Protein AF-0000000080703276 (afdb_homodimer)

Nearest PDB structures (foldseek):
  4ev0-assembly1_A  TM=5.928E-01  e=1.909E-11  Thermus thermophilus HB8
  5kjy-assembly1_A  TM=7.445E-01  e=1.381E-08  Homo sapiens
  5w5b-assembly1_A  TM=6.152E-01  e=1.927E-09  Mycobacterium tuberculosis CDC1551
  7wm2-assembly1_B  TM=6.649E-01  e=7.534E-07  Arabidopsis thaliana
  7t4w-assembly2_B  TM=6.788E-01  e=1.576E-06  Homo sapiens

Radius of gyration: 21.91 Å; Cα contacts (8 Å, |Δi|>4): 696; chains: 2; bounding box: 61×52×44 Å

Secondary structure (DSSP, 8-state):
--HHHHHHHHHHHHHHHHHH----HHHHHHHHHH-EEEEE-TT-EEE-TTSBP-EEEEEEE--EEEEEEETTEEEEEEEE-TTEEE--HHHHHHT-B-S-EEEESSSEEEEEEEHHHHHHHHTT-HHHHHHHHHHHHHHHHHHHHHHHHHTT--HHHHHHHHHHH-HHHHHHS-HHHHHHHTTS-HHHHHHHHHHHHH-/--HHHHHHHHHHHHHHHHHH----HHHHHHHHHH-EEEEE-TT-EEE-TTSBP-EEEEEEE--EEEEEEETTEEEEEEEE-TTEEE--HHHHHHT-B-S-EEEESSSEEEEEEEHHHHHHHHTT-HHHHHHHHHHHHHHHHHHHHHHHHHTT--HHHHHHHHHHH-HHHHHHS-HHHHHHHTTS-HHHHHHHHHHHHH-

Structure (mmCIF, N/CA/C/O backbone):
data_AF-0000000080703276-model_v1
#
loop_
_entity.id
_entity.type
_entity.pdbx_description
1 polymer 'Cyclic nucleotide-binding protein'
#
loop_
_atom_site.group_PDB
_atom_site.id
_atom_site.type_symbol
_atom_site.label_atom_id
_atom_site.label_alt_id
_atom_site.label_comp_id
_atom_site.label_asym_id
_atom_site.label_entity_id
_atom_site.label_seq_id
_atom_site.pdbx_PDB_ins_code
_atom_site.Cartn_x
_atom_site.Cartn_y
_atom_site.Cartn_z
_atom_site.occupancy
_atom_site.B_iso_or_equiv
_atom_site.auth_seq_id
_atom_site.auth_comp_id
_atom_site.auth_asym_id
_atom_site.auth_atom_id
_atom_site.pdbx_PDB_model_num
ATOM 1 N N . MET A 1 1 ? 28.266 -7.195 -19.406 1 47.09 1 MET A N 1
ATOM 2 C CA . MET A 1 1 ? 28.266 -7.004 -17.969 1 47.09 1 MET A CA 1
ATOM 3 C C . MET A 1 1 ? 29.578 -7.508 -17.359 1 47.09 1 MET A C 1
ATOM 5 O O . MET A 1 1 ? 29.984 -8.641 -17.609 1 47.09 1 MET A O 1
ATOM 9 N N . ARG A 1 2 ? 30.312 -6.652 -16.719 1 51.41 2 ARG A N 1
ATOM 10 C CA . ARG A 1 2 ? 31.609 -7.02 -16.172 1 51.41 2 ARG A CA 1
ATOM 11 C C . ARG A 1 2 ? 31.484 -8.188 -15.195 1 51.41 2 ARG A C 1
ATOM 13 O O . ARG A 1 2 ? 30.453 -8.352 -14.547 1 51.41 2 ARG A O 1
ATOM 20 N N . ILE A 1 3 ? 32.375 -9.078 -15.18 1 50.22 3 ILE A N 1
ATOM 21 C CA . ILE A 1 3 ? 32.438 -10.242 -14.297 1 50.22 3 ILE A CA 1
ATOM 22 C C . ILE A 1 3 ? 32.094 -9.828 -12.867 1 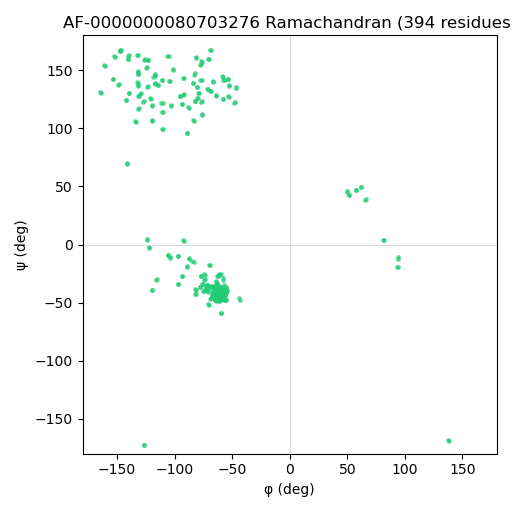50.22 3 ILE A C 1
ATOM 24 O O . ILE A 1 3 ? 31.375 -10.539 -12.172 1 50.22 3 ILE A O 1
ATOM 28 N N . ASP A 1 4 ? 32.594 -8.758 -12.242 1 58.41 4 ASP A N 1
ATOM 29 C CA . ASP A 1 4 ? 32.312 -8.234 -10.914 1 58.41 4 ASP A CA 1
ATOM 30 C C . ASP A 1 4 ? 30.812 -7.918 -10.766 1 58.41 4 ASP A C 1
ATOM 32 O O . ASP A 1 4 ? 30.234 -8.109 -9.695 1 58.41 4 ASP A O 1
ATOM 36 N N . ASP A 1 5 ? 30.266 -7.574 -11.906 1 66.56 5 ASP A N 1
ATOM 37 C CA . ASP A 1 5 ? 28.828 -7.297 -11.922 1 66.56 5 ASP A CA 1
ATOM 38 C C . ASP A 1 5 ? 28.031 -8.578 -11.742 1 66.56 5 ASP A C 1
ATOM 40 O O . ASP A 1 5 ? 27.031 -8.594 -11.023 1 66.56 5 ASP A O 1
ATOM 44 N N . ILE A 1 6 ? 28.578 -9.617 -12.312 1 70.12 6 ILE A N 1
ATOM 45 C CA . ILE A 1 6 ? 27.891 -10.906 -12.25 1 70.12 6 ILE A CA 1
ATOM 46 C C . ILE A 1 6 ? 27.906 -11.43 -10.82 1 70.12 6 ILE A C 1
ATOM 48 O O . ILE A 1 6 ? 26.891 -11.891 -10.305 1 70.12 6 ILE A O 1
ATOM 52 N N . SER A 1 7 ? 29.078 -11.336 -10.234 1 81.06 7 SER A N 1
ATOM 53 C CA . SER A 1 7 ? 29.203 -11.797 -8.852 1 81.06 7 SER A CA 1
ATOM 54 C C . SER A 1 7 ? 28.312 -10.977 -7.922 1 81.06 7 SER A C 1
ATOM 56 O O . SER A 1 7 ? 27.656 -11.531 -7.043 1 81.06 7 SER A O 1
ATOM 58 N N . GLU A 1 8 ? 28.172 -9.695 -8.234 1 88.56 8 GLU A N 1
ATOM 59 C CA . GLU A 1 8 ? 27.391 -8.82 -7.375 1 88.56 8 GLU A CA 1
ATOM 60 C C . GLU A 1 8 ? 25.891 -9.047 -7.578 1 88.56 8 GLU A C 1
ATOM 62 O O . GLU A 1 8 ? 25.125 -9.008 -6.621 1 88.56 8 GLU A O 1
ATOM 67 N N . THR A 1 9 ? 25.609 -9.367 -8.859 1 94 9 THR A N 1
ATOM 68 C CA . THR A 1 9 ? 24.203 -9.641 -9.164 1 94 9 THR A CA 1
ATOM 69 C C . THR A 1 9 ? 23.734 -10.93 -8.492 1 94 9 THR A C 1
ATOM 71 O O . THR A 1 9 ? 22.609 -11.016 -8 1 94 9 THR A O 1
ATOM 74 N N . ARG A 1 10 ? 24.656 -11.844 -8.484 1 94.06 10 ARG A N 1
ATOM 75 C CA . ARG A 1 10 ? 24.391 -13.109 -7.801 1 94.06 10 ARG A CA 1
ATOM 76 C C . ARG A 1 10 ? 24.188 -12.891 -6.305 1 94.06 10 ARG A C 1
ATOM 78 O O . ARG A 1 10 ? 23.281 -13.477 -5.703 1 94.06 10 ARG A O 1
ATOM 85 N N . ASN A 1 11 ? 25.047 -12.102 -5.742 1 95.56 11 ASN A N 1
ATOM 86 C CA . ASN A 1 11 ? 24.922 -11.789 -4.32 1 95.56 11 ASN A CA 1
ATOM 87 C C . ASN A 1 11 ? 23.594 -11.109 -4 1 95.56 11 ASN A C 1
ATOM 89 O O . ASN A 1 11 ? 22.984 -11.398 -2.979 1 95.56 11 ASN A O 1
ATOM 93 N N . VAL A 1 12 ? 23.188 -10.227 -4.855 1 97.12 12 VAL A N 1
ATOM 94 C CA . VAL A 1 12 ? 21.938 -9.508 -4.656 1 97.12 12 VAL A CA 1
ATOM 95 C C . VAL A 1 12 ? 20.766 -10.477 -4.789 1 97.12 12 VAL A C 1
ATOM 97 O O . VAL A 1 12 ? 19.812 -10.422 -4.004 1 97.12 12 VAL A O 1
ATOM 100 N N . ALA A 1 13 ? 20.828 -11.328 -5.801 1 97.38 13 ALA A N 1
ATOM 101 C CA . ALA A 1 13 ? 19.797 -12.352 -5.953 1 97.38 13 ALA A CA 1
ATOM 102 C C . ALA A 1 13 ? 19.672 -13.195 -4.688 1 97.38 13 ALA A C 1
ATOM 104 O O . ALA A 1 13 ? 18.562 -13.492 -4.234 1 97.38 13 ALA A O 1
ATOM 105 N N . ARG A 1 14 ? 20.797 -13.531 -4.117 1 96.19 14 ARG A N 1
ATOM 106 C CA . ARG A 1 14 ? 20.812 -14.328 -2.891 1 96.19 14 ARG A CA 1
ATOM 107 C C . ARG A 1 14 ? 20.234 -13.547 -1.721 1 96.19 14 ARG A C 1
ATOM 109 O O . ARG A 1 14 ? 19.516 -14.109 -0.887 1 96.19 14 ARG A O 1
ATOM 116 N N . GLU A 1 15 ? 20.562 -12.32 -1.631 1 96.62 15 GLU A N 1
ATOM 117 C CA . GLU A 1 15 ? 20.031 -11.469 -0.574 1 96.62 15 GLU A CA 1
ATOM 118 C C . GLU A 1 15 ? 18.516 -11.344 -0.672 1 96.62 15 GLU A C 1
ATOM 120 O O . GLU A 1 15 ? 17.812 -11.438 0.338 1 96.62 15 GLU A O 1
ATOM 125 N N . LEU A 1 16 ? 18.016 -11.18 -1.898 1 97.62 16 LEU A N 1
ATOM 126 C CA . LEU A 1 16 ? 16.562 -11.086 -2.119 1 97.62 16 LEU A CA 1
ATOM 127 C C . LEU A 1 16 ? 15.883 -12.398 -1.767 1 97.62 16 LEU A C 1
ATOM 129 O O . LEU A 1 16 ? 14.812 -12.406 -1.148 1 97.62 16 LEU A O 1
ATOM 133 N N . ALA A 1 17 ? 16.516 -13.477 -2.146 1 96.44 17 ALA A N 1
ATOM 134 C CA . ALA A 1 17 ? 15.969 -14.797 -1.835 1 96.44 17 ALA A CA 1
ATOM 135 C C . ALA A 1 17 ? 15.906 -15.023 -0.327 1 96.44 17 ALA A C 1
ATOM 137 O O . ALA A 1 17 ? 14.953 -15.609 0.183 1 96.44 17 ALA A O 1
ATOM 138 N N . ARG A 1 18 ? 16.938 -14.609 0.35 1 95.19 18 ARG A N 1
ATOM 139 C CA . ARG A 1 18 ? 16.984 -14.75 1.802 1 95.19 18 ARG A CA 1
ATOM 140 C C . ARG A 1 18 ? 15.891 -13.93 2.467 1 95.19 18 ARG A C 1
ATOM 142 O O . ARG A 1 18 ? 15.281 -14.367 3.447 1 95.19 18 ARG A O 1
ATOM 149 N N . LYS A 1 19 ? 15.641 -12.812 1.957 1 95.88 19 LYS A N 1
ATOM 150 C CA . LYS A 1 19 ? 14.703 -11.867 2.564 1 95.88 19 LYS A CA 1
ATOM 151 C C . LYS A 1 19 ? 13.258 -12.258 2.281 1 95.88 19 LYS A C 1
ATOM 153 O O . LYS A 1 19 ? 12.391 -12.109 3.143 1 95.88 19 LYS A O 1
ATOM 158 N N . TYR A 1 20 ? 12.969 -12.789 1.091 1 95.69 20 TYR A N 1
ATOM 159 C CA . TYR A 1 20 ? 11.57 -12.844 0.682 1 95.69 20 TYR A CA 1
ATOM 160 C C . TYR A 1 20 ? 11.133 -14.289 0.438 1 95.69 20 TYR A C 1
ATOM 162 O O . TYR A 1 20 ? 9.977 -14.641 0.684 1 95.69 20 TYR A O 1
ATOM 170 N N . SER A 1 21 ? 11.969 -15.078 -0.137 1 92.12 21 SER A N 1
ATOM 171 C CA . SER A 1 21 ? 11.578 -16.453 -0.433 1 92.12 21 SER A CA 1
ATOM 172 C C . SER A 1 21 ? 12.789 -17.312 -0.746 1 92.12 21 SER A C 1
ATOM 174 O O . SER A 1 21 ? 13.586 -16.984 -1.632 1 92.12 21 SER A O 1
ATOM 176 N N . THR A 1 22 ? 12.82 -18.422 -0.085 1 89.81 22 THR A N 1
ATOM 177 C CA . THR A 1 22 ? 13.906 -19.359 -0.369 1 89.81 22 THR A CA 1
ATOM 178 C C . THR A 1 22 ? 13.773 -19.922 -1.781 1 89.81 22 THR A C 1
ATOM 180 O O . THR A 1 22 ? 12.672 -20.234 -2.232 1 89.81 22 THR A O 1
ATOM 183 N N . MET A 1 23 ? 14.93 -20.047 -2.428 1 93.81 23 MET A N 1
ATOM 184 C CA . MET A 1 23 ? 14.93 -20.438 -3.836 1 93.81 23 MET A CA 1
ATOM 185 C C . MET A 1 23 ? 15.914 -21.562 -4.094 1 93.81 23 MET A C 1
ATOM 187 O O . MET A 1 23 ? 16.938 -21.672 -3.42 1 93.81 23 MET A O 1
ATOM 191 N N . THR A 1 24 ? 15.57 -22.359 -5.02 1 93.75 24 THR A N 1
ATOM 192 C CA . THR A 1 24 ? 16.516 -23.328 -5.543 1 93.75 24 THR A CA 1
ATOM 193 C C . THR A 1 24 ? 17.641 -22.641 -6.32 1 93.75 24 THR A C 1
ATOM 195 O O . THR A 1 24 ? 17.547 -21.453 -6.613 1 93.75 24 THR A O 1
ATOM 198 N N . HIS A 1 25 ? 18.641 -23.406 -6.594 1 94.38 25 HIS A N 1
ATOM 199 C CA . HIS A 1 25 ? 19.75 -22.875 -7.387 1 94.38 25 HIS A CA 1
ATOM 200 C C . HIS A 1 25 ? 19.266 -22.406 -8.75 1 94.38 25 HIS A C 1
ATOM 202 O O . HIS A 1 25 ? 19.672 -21.344 -9.234 1 94.38 25 HIS A O 1
ATOM 208 N N . ASP A 1 26 ? 18.422 -23.156 -9.336 1 96.12 26 ASP A N 1
ATOM 209 C CA . ASP A 1 26 ? 17.891 -22.797 -10.648 1 96.12 26 ASP A CA 1
ATOM 210 C C . ASP A 1 26 ? 17.062 -21.516 -10.586 1 96.12 26 ASP A C 1
ATOM 212 O O . ASP A 1 26 ? 17.172 -20.656 -11.453 1 96.12 26 ASP A O 1
ATOM 216 N N . GLU A 1 27 ? 16.234 -21.391 -9.594 1 96.25 27 GLU A N 1
ATOM 217 C CA . GLU A 1 27 ? 15.43 -20.188 -9.414 1 96.25 27 GLU A CA 1
ATOM 218 C C . GLU A 1 27 ? 16.312 -18.953 -9.18 1 96.25 27 GLU A C 1
ATOM 220 O O . GLU A 1 27 ? 16 -17.859 -9.656 1 96.25 27 GLU A O 1
ATOM 225 N N . LEU A 1 28 ? 17.344 -19.219 -8.422 1 96.62 28 LEU A N 1
ATOM 226 C CA . LEU A 1 28 ? 18.281 -18.125 -8.156 1 96.62 28 LEU A CA 1
ATOM 227 C C . LEU A 1 28 ? 18.922 -17.625 -9.445 1 96.62 28 LEU A C 1
ATOM 229 O O . LEU A 1 28 ? 19.109 -16.422 -9.625 1 96.62 28 LEU A O 1
ATOM 233 N N . LYS A 1 29 ? 19.266 -18.531 -10.258 1 97.31 29 LYS A N 1
ATOM 234 C CA . LYS A 1 29 ? 19.844 -18.172 -11.555 1 97.31 29 LYS A CA 1
ATOM 235 C C . LYS A 1 29 ? 18.844 -17.375 -12.391 1 97.31 29 LYS A C 1
ATOM 237 O O . LYS A 1 29 ? 19.219 -16.422 -13.078 1 97.31 29 LYS A O 1
ATOM 242 N N . VAL A 1 30 ? 17.625 -17.797 -12.359 1 98 30 VAL A N 1
ATOM 243 C CA . VAL A 1 30 ? 16.562 -17.094 -13.086 1 98 30 VAL A CA 1
ATOM 244 C C . VAL A 1 30 ? 16.406 -15.68 -12.539 1 98 30 VAL A C 1
ATOM 246 O O . VAL A 1 30 ? 16.375 -14.711 -13.305 1 98 30 VAL A O 1
ATOM 249 N N . LEU A 1 31 ? 16.344 -15.547 -11.18 1 98.06 31 LEU A N 1
ATOM 250 C CA . LEU A 1 31 ? 16.219 -14.234 -10.562 1 98.06 31 LEU A CA 1
ATOM 251 C C . LEU A 1 31 ? 17.406 -13.352 -10.93 1 98.06 31 LEU A C 1
ATOM 253 O O . LEU A 1 31 ? 17.234 -12.195 -11.32 1 98.06 31 LEU A O 1
ATOM 257 N N . GLU A 1 32 ? 18.562 -13.906 -10.82 1 97.88 32 GLU A N 1
ATOM 258 C CA . GLU A 1 32 ? 19.781 -13.195 -11.18 1 97.88 32 GLU A CA 1
ATOM 259 C C . GLU A 1 32 ? 19.719 -12.664 -12.609 1 97.88 32 GLU A C 1
ATOM 261 O O . GLU A 1 32 ? 20.141 -11.539 -12.883 1 97.88 32 GLU A O 1
ATOM 266 N N . SER A 1 33 ? 19.156 -13.453 -13.477 1 97.75 33 SER A N 1
ATOM 267 C CA . SER A 1 33 ? 19.172 -13.148 -14.898 1 97.75 33 SER A CA 1
ATOM 268 C C . SER A 1 33 ? 18.281 -11.953 -15.219 1 97.75 33 SER A C 1
ATOM 270 O O . SER A 1 33 ? 18.422 -11.328 -16.281 1 97.75 33 SER A O 1
ATOM 272 N N . ILE A 1 34 ? 17.359 -11.57 -14.328 1 97.94 34 ILE A N 1
ATOM 273 C CA . ILE A 1 34 ? 16.453 -10.477 -14.672 1 97.94 34 ILE A CA 1
ATOM 274 C C . ILE A 1 34 ? 16.859 -9.219 -13.914 1 97.94 34 ILE A C 1
ATOM 276 O O . ILE A 1 34 ? 16.312 -8.133 -14.164 1 97.94 34 ILE A O 1
ATOM 280 N N . LEU A 1 35 ? 17.781 -9.344 -12.992 1 98.44 35 LEU A N 1
ATOM 281 C CA . LEU A 1 35 ? 18.281 -8.18 -12.266 1 98.44 35 LEU A CA 1
ATOM 282 C C . LEU A 1 35 ? 19.141 -7.312 -13.164 1 98.44 35 LEU A C 1
ATOM 284 O O . LEU A 1 35 ? 20.016 -7.828 -13.875 1 98.44 35 LEU A O 1
ATOM 288 N N . GLU A 1 36 ? 18.906 -6.008 -13.133 1 98.44 36 GLU A N 1
ATOM 289 C CA . GLU A 1 36 ? 19.672 -5.062 -13.93 1 98.44 36 GLU A CA 1
ATOM 290 C C . GLU A 1 36 ? 20.391 -4.055 -13.039 1 98.44 36 GLU A C 1
ATOM 292 O O . GLU A 1 36 ? 19.781 -3.135 -12.508 1 98.44 36 GLU A O 1
ATOM 297 N N . PRO A 1 37 ? 21.703 -4.195 -12.906 1 98.06 37 PRO A N 1
ATOM 298 C CA . PRO A 1 37 ? 22.453 -3.234 -12.086 1 98.06 37 PRO A CA 1
ATOM 299 C C . PRO A 1 37 ? 22.5 -1.842 -12.711 1 98.06 37 PRO A C 1
ATOM 301 O O . PRO A 1 37 ? 22.719 -1.712 -13.922 1 98.06 37 PRO A O 1
ATOM 304 N N . MET A 1 38 ? 22.203 -0.854 -11.898 1 98.38 38 MET A N 1
ATOM 305 C CA . MET A 1 38 ? 22.266 0.546 -12.312 1 98.38 38 MET A CA 1
ATOM 306 C C . MET A 1 38 ? 23.016 1.387 -11.281 1 98.38 38 MET A C 1
ATOM 308 O O . MET A 1 38 ? 22.812 1.221 -10.078 1 98.38 38 MET A O 1
ATOM 312 N N . HIS A 1 39 ? 23.828 2.215 -11.781 1 98.25 39 HIS A N 1
ATOM 313 C CA . HIS A 1 39 ? 24.578 3.129 -10.93 1 98.25 39 HIS A CA 1
ATOM 314 C C . HIS A 1 39 ? 24.172 4.578 -11.18 1 98.25 39 HIS A C 1
ATOM 316 O O . HIS A 1 39 ? 23.984 4.984 -12.328 1 98.25 39 HIS A O 1
ATOM 322 N N . PHE A 1 40 ? 24.031 5.297 -10.086 1 98.81 40 PHE A N 1
ATOM 323 C CA . PHE A 1 40 ? 23.672 6.707 -10.18 1 98.81 40 PHE A CA 1
ATOM 324 C C . PHE A 1 40 ? 24.578 7.562 -9.305 1 98.81 40 PHE A C 1
ATOM 326 O O . PHE A 1 40 ? 24.875 7.184 -8.172 1 98.81 40 PHE A O 1
ATOM 333 N N . SER A 1 41 ? 24.969 8.711 -9.828 1 98.69 41 SER A N 1
ATOM 334 C CA . SER A 1 41 ? 25.688 9.703 -9.039 1 98.69 41 SER A CA 1
ATOM 335 C C . SER A 1 41 ? 24.734 10.547 -8.195 1 98.69 41 SER A C 1
ATOM 337 O O . SER A 1 41 ? 23.531 10.578 -8.461 1 98.69 41 SER A O 1
ATOM 339 N N . LYS A 1 42 ? 25.328 11.172 -7.18 1 98.44 42 LYS A N 1
ATOM 340 C CA . LYS A 1 42 ? 24.531 12.117 -6.402 1 98.44 42 LYS A CA 1
ATOM 341 C C . LYS A 1 42 ? 23.859 13.148 -7.309 1 98.44 42 LYS A C 1
ATOM 343 O O . LYS A 1 42 ? 24.516 13.75 -8.164 1 98.44 42 LYS A O 1
ATOM 348 N N . GLY A 1 43 ? 22.578 13.25 -7.145 1 98.25 43 GLY A N 1
ATOM 349 C CA . GLY A 1 43 ? 21.844 14.25 -7.902 1 98.25 43 GLY A CA 1
ATOM 350 C C . GLY A 1 43 ? 21.25 13.711 -9.195 1 98.25 43 GLY A C 1
ATOM 351 O O . GLY A 1 43 ? 20.406 14.352 -9.812 1 98.25 43 GLY A O 1
ATOM 352 N N . GLN A 1 44 ? 21.672 12.531 -9.586 1 98.75 44 GLN A N 1
ATOM 353 C CA . GLN A 1 44 ? 21.188 11.969 -10.844 1 98.75 44 GLN A CA 1
ATOM 354 C C . GLN A 1 44 ? 19.766 11.43 -10.703 1 98.75 44 GLN A C 1
ATOM 356 O O . GLN A 1 44 ? 19.438 10.812 -9.688 1 98.75 44 GLN A O 1
ATOM 361 N N . MET A 1 45 ? 18.953 11.633 -11.742 1 98.81 45 MET A N 1
ATOM 362 C CA . MET A 1 45 ? 17.594 11.133 -11.766 1 98.81 45 MET A CA 1
ATOM 363 C C . MET A 1 45 ? 17.547 9.656 -12.133 1 98.81 45 MET A C 1
ATOM 365 O O . MET A 1 45 ? 18.156 9.242 -13.125 1 98.81 45 MET A O 1
ATOM 369 N N . ILE A 1 46 ? 16.922 8.914 -11.328 1 98.81 46 ILE A N 1
ATOM 370 C CA . ILE A 1 46 ? 16.688 7.5 -11.602 1 98.81 46 ILE A CA 1
ATOM 371 C C . ILE A 1 46 ? 15.477 7.344 -12.508 1 98.81 46 ILE A C 1
ATOM 373 O O . ILE A 1 46 ? 15.469 6.504 -13.406 1 98.81 46 ILE A O 1
ATOM 377 N N . LEU A 1 47 ? 14.469 8.078 -12.227 1 98.75 47 LEU A N 1
ATOM 378 C CA . LEU A 1 47 ? 13.227 8.156 -12.992 1 98.75 47 LEU A CA 1
ATOM 379 C C . LEU A 1 47 ? 12.734 9.594 -13.086 1 98.75 47 LEU A C 1
ATOM 381 O O . LEU A 1 47 ? 12.672 10.305 -12.078 1 98.75 47 LEU A O 1
ATOM 385 N N . LYS A 1 48 ? 12.406 10.055 -14.273 1 98.25 48 LYS A N 1
ATOM 386 C CA . LYS A 1 48 ? 11.977 11.43 -14.492 1 98.25 48 LYS A CA 1
ATOM 387 C C . LYS A 1 48 ? 10.461 11.516 -14.633 1 98.25 48 LYS A C 1
ATOM 389 O O . LYS A 1 48 ? 9.812 10.562 -15.078 1 98.25 48 LYS A O 1
ATOM 394 N N . GLU A 1 49 ? 9.992 12.641 -14.227 1 96.38 49 GLU A N 1
ATOM 395 C CA . GLU A 1 49 ? 8.578 12.898 -14.461 1 96.38 49 GLU A CA 1
ATOM 396 C C . GLU A 1 49 ? 8.219 12.68 -15.93 1 96.38 49 GLU A C 1
ATOM 398 O O . GLU A 1 49 ? 8.984 13.039 -16.828 1 96.38 49 GLU A O 1
ATOM 403 N N . GLY A 1 50 ? 7.051 12.016 -16.109 1 97.56 50 GLY A N 1
ATOM 404 C CA . GLY A 1 50 ? 6.586 11.789 -17.469 1 97.56 50 GLY A CA 1
ATOM 405 C C . GLY A 1 50 ? 7.027 10.453 -18.047 1 97.56 50 GLY A C 1
ATOM 406 O O . GLY A 1 50 ? 6.484 9.992 -19.047 1 97.56 50 GLY A O 1
ATOM 407 N N . GLU A 1 51 ? 8.031 9.859 -17.484 1 98.44 51 GLU A N 1
ATOM 408 C CA . GLU A 1 51 ? 8.414 8.508 -17.875 1 98.44 51 GLU A CA 1
ATOM 409 C C . GLU A 1 51 ? 7.473 7.469 -17.266 1 98.44 51 GLU A C 1
ATOM 411 O O . GLU A 1 51 ? 6.766 7.75 -16.297 1 98.44 51 GLU A O 1
ATOM 416 N N . VAL A 1 52 ? 7.477 6.367 -17.922 1 98.75 52 VAL A N 1
ATOM 417 C CA . VAL A 1 52 ? 6.723 5.254 -17.359 1 98.75 52 VAL A CA 1
ATOM 418 C C . VAL A 1 52 ? 7.645 4.383 -16.5 1 98.75 52 VAL A C 1
ATOM 420 O O . VAL A 1 52 ? 8.703 3.955 -16.969 1 98.75 52 VAL A O 1
ATOM 423 N N . CYS A 1 53 ? 7.332 4.234 -15.266 1 98.81 53 CYS A N 1
ATOM 424 C CA . CYS A 1 53 ? 8.078 3.322 -14.406 1 98.81 53 CYS A CA 1
ATOM 425 C C . CYS A 1 53 ? 7.926 1.882 -14.883 1 98.81 53 CYS A C 1
ATOM 427 O O . CYS A 1 53 ? 6.809 1.374 -14.984 1 98.81 53 CYS A O 1
ATOM 429 N N . LYS A 1 54 ? 9.008 1.195 -15.062 1 98.69 54 LYS A N 1
ATOM 430 C CA . LYS A 1 54 ? 8.945 -0.152 -15.617 1 98.69 54 LYS A CA 1
ATOM 431 C C . LYS A 1 54 ? 9.578 -1.17 -14.672 1 98.69 54 LYS A C 1
ATOM 433 O O . LYS A 1 54 ? 9.57 -2.371 -14.953 1 98.69 54 LYS A O 1
ATOM 438 N N . HIS A 1 55 ? 10.125 -0.656 -13.539 1 98.75 55 HIS A N 1
ATOM 439 C CA . HIS A 1 55 ? 10.922 -1.526 -12.688 1 98.75 55 HIS A CA 1
ATOM 440 C C . HIS A 1 55 ? 10.5 -1.4 -11.227 1 98.75 55 HIS A C 1
ATOM 442 O O . HIS A 1 55 ? 10.039 -0.342 -10.797 1 98.75 55 HIS A O 1
ATOM 448 N N . ILE A 1 56 ? 10.594 -2.467 -10.516 1 98.88 56 ILE A N 1
ATOM 449 C CA . ILE A 1 56 ? 10.82 -2.428 -9.07 1 98.88 56 ILE A CA 1
ATOM 450 C C . ILE A 1 56 ? 12.32 -2.291 -8.789 1 98.88 56 ILE A C 1
ATOM 452 O O . ILE A 1 56 ? 13.141 -2.941 -9.445 1 98.88 56 ILE A O 1
ATOM 456 N N . TYR A 1 57 ? 12.688 -1.502 -7.84 1 98.88 57 TYR A N 1
ATOM 457 C CA . TYR A 1 57 ? 14.102 -1.256 -7.594 1 98.88 57 TYR A CA 1
ATOM 458 C C . TYR A 1 57 ? 14.516 -1.752 -6.215 1 98.88 57 TYR A C 1
ATOM 460 O O . TYR A 1 57 ? 13.773 -1.583 -5.242 1 98.88 57 TYR A O 1
ATOM 468 N N . TYR A 1 58 ? 15.633 -2.35 -6.199 1 98.88 58 TYR A N 1
ATOM 469 C CA . TYR A 1 58 ? 16.297 -2.691 -4.949 1 98.88 58 TYR A CA 1
ATOM 470 C C . TYR A 1 58 ? 17.547 -1.839 -4.75 1 98.88 58 TYR A C 1
ATOM 472 O O . TYR A 1 58 ? 18.438 -1.818 -5.605 1 98.88 58 TYR A O 1
ATOM 480 N N . ILE A 1 59 ? 17.578 -1.103 -3.635 1 98.81 59 ILE A N 1
ATOM 481 C CA . ILE A 1 59 ? 18.75 -0.295 -3.32 1 98.81 59 ILE A CA 1
ATOM 482 C C . ILE A 1 59 ? 19.812 -1.16 -2.631 1 98.81 59 ILE A C 1
ATOM 484 O O . ILE A 1 59 ? 19.625 -1.558 -1.476 1 98.81 59 ILE A O 1
ATOM 488 N N . GLU A 1 60 ? 20.797 -1.468 -3.295 1 98.12 60 GLU A N 1
ATOM 489 C CA . GLU A 1 60 ? 21.906 -2.176 -2.646 1 98.12 60 GLU A CA 1
ATOM 490 C C . GLU A 1 60 ? 22.641 -1.264 -1.677 1 98.12 60 GLU A C 1
ATOM 492 O O . GLU A 1 60 ? 22.891 -1.638 -0.526 1 98.12 60 GLU A O 1
ATOM 497 N N . HIS A 1 61 ? 23.031 -0.129 -2.18 1 97.88 61 HIS A N 1
ATOM 498 C CA . HIS A 1 61 ? 23.625 0.92 -1.359 1 97.88 61 HIS A CA 1
ATOM 499 C C . HIS A 1 61 ? 23.281 2.303 -1.907 1 97.88 61 HIS A C 1
ATOM 501 O O . HIS A 1 61 ? 23.281 2.51 -3.123 1 97.88 61 HIS A O 1
ATOM 507 N N . GLY A 1 62 ? 22.953 3.205 -0.968 1 98.56 62 GLY A N 1
ATOM 508 C CA . GLY A 1 62 ? 22.688 4.574 -1.375 1 98.56 62 GLY A CA 1
ATOM 509 C C . GLY A 1 62 ? 21.484 5.172 -0.684 1 98.56 62 GLY A C 1
ATOM 510 O O . GLY A 1 62 ? 21.047 4.684 0.363 1 98.56 62 GLY A O 1
ATOM 511 N N . LEU A 1 63 ? 21.078 6.254 -1.15 1 98.81 63 LEU A N 1
ATOM 512 C CA . LEU A 1 63 ? 19.938 7.023 -0.655 1 98.81 63 LEU A CA 1
ATOM 513 C C . LEU A 1 63 ? 19.172 7.664 -1.808 1 98.81 63 LEU A C 1
ATOM 515 O O . LEU A 1 63 ? 19.766 8.352 -2.646 1 98.81 63 LEU A O 1
ATOM 519 N N . ILE A 1 64 ? 17.906 7.367 -1.849 1 98.94 64 ILE A N 1
ATOM 520 C CA . ILE A 1 64 ? 17.109 7.941 -2.932 1 98.94 64 ILE A CA 1
ATOM 521 C C . ILE A 1 64 ? 15.938 8.734 -2.35 1 98.94 64 ILE A C 1
ATOM 523 O O . ILE A 1 64 ? 15.562 8.539 -1.191 1 98.94 64 ILE A O 1
ATOM 527 N N . ARG A 1 65 ? 15.453 9.609 -3.16 1 98.88 65 ARG A N 1
ATOM 528 C CA . ARG A 1 65 ? 14.25 10.383 -2.861 1 98.88 65 ARG A CA 1
ATOM 529 C C . ARG A 1 65 ? 13.227 10.266 -3.982 1 98.88 65 ARG A C 1
ATOM 531 O O . ARG A 1 65 ? 13.562 10.438 -5.156 1 98.88 65 ARG A O 1
ATOM 538 N N . GLN A 1 66 ? 12.062 9.844 -3.662 1 98.81 66 GLN A N 1
ATOM 539 C CA . GLN A 1 66 ? 10.914 9.984 -4.555 1 98.81 66 GLN A CA 1
ATOM 540 C C . GLN A 1 66 ? 10.148 11.273 -4.27 1 98.81 66 GLN A C 1
ATOM 542 O O . GLN A 1 66 ? 9.789 11.547 -3.123 1 98.81 66 GLN A O 1
ATOM 547 N N . PHE A 1 67 ? 9.898 12.055 -5.297 1 98.75 67 PHE A N 1
ATOM 548 C CA . PHE A 1 67 ? 9.242 13.336 -5.062 1 98.75 67 PHE A CA 1
ATOM 549 C C . PHE A 1 67 ? 8.438 13.766 -6.285 1 98.75 67 PHE A C 1
ATOM 551 O O . PHE A 1 67 ? 8.578 13.18 -7.359 1 98.75 67 PHE A O 1
ATOM 558 N N . TYR A 1 68 ? 7.535 14.641 -6.129 1 98.19 68 TYR A N 1
ATOM 559 C CA . TYR A 1 68 ? 6.711 15.211 -7.191 1 98.19 68 TYR A CA 1
ATOM 560 C C . TYR A 1 68 ? 6.371 16.672 -6.895 1 98.19 68 TYR A C 1
ATOM 562 O O . TYR A 1 68 ? 6.633 17.156 -5.797 1 98.19 68 TYR A O 1
ATOM 570 N N . PHE A 1 69 ? 5.867 17.328 -7.902 1 96.88 69 PHE A N 1
ATOM 571 C CA . PHE A 1 69 ? 5.48 18.719 -7.738 1 96.88 69 PHE A CA 1
ATOM 572 C C . PHE A 1 69 ? 3.992 18.844 -7.426 1 96.88 69 PHE A C 1
ATOM 574 O O . PHE A 1 69 ? 3.166 18.172 -8.062 1 96.88 69 PHE A O 1
ATOM 581 N N . LYS A 1 70 ? 3.738 19.547 -6.383 1 94.38 70 LYS A N 1
ATOM 582 C CA . LYS A 1 70 ? 2.369 19.844 -5.984 1 94.38 70 LYS A CA 1
ATOM 583 C C . LYS A 1 70 ? 2.199 21.344 -5.707 1 94.38 70 LYS A C 1
ATOM 585 O O . LYS A 1 70 ? 2.834 21.891 -4.801 1 94.38 70 LYS A O 1
ATOM 590 N N . LYS A 1 71 ? 1.3 22 -6.551 1 92.25 71 LYS A N 1
ATOM 591 C CA . LYS A 1 71 ? 1.079 23.438 -6.441 1 92.25 71 LYS A CA 1
ATOM 592 C C . LYS A 1 71 ? 2.402 24.203 -6.457 1 92.25 71 LYS A C 1
ATOM 594 O O . LYS A 1 71 ? 2.646 25.047 -5.594 1 92.25 71 LYS A O 1
ATOM 599 N N . GLY A 1 72 ? 3.246 23.797 -7.301 1 92.75 72 GLY A N 1
ATOM 600 C CA . GLY A 1 72 ? 4.5 24.484 -7.551 1 92.75 72 GLY A CA 1
ATOM 601 C C . GLY A 1 72 ? 5.582 24.141 -6.539 1 92.75 72 GLY A C 1
ATOM 602 O O . GLY A 1 72 ? 6.711 24.625 -6.641 1 92.75 72 GLY A O 1
ATOM 603 N N . LYS A 1 73 ? 5.309 23.234 -5.633 1 95.06 73 LYS A N 1
ATOM 604 C CA . LYS A 1 73 ? 6.289 22.859 -4.617 1 95.06 73 LYS A CA 1
ATOM 605 C C . LYS A 1 73 ? 6.684 21.391 -4.746 1 95.06 73 LYS A C 1
ATOM 607 O O . LYS A 1 73 ? 5.852 20.547 -5.078 1 95.06 73 LYS A O 1
ATOM 612 N N . GLN A 1 74 ? 7.93 21.125 -4.441 1 96.62 74 GLN A N 1
ATOM 613 C CA . GLN A 1 74 ? 8.383 19.734 -4.402 1 96.62 74 GLN A CA 1
ATOM 614 C C . GLN A 1 74 ? 7.949 19.047 -3.115 1 96.62 74 GLN A C 1
ATOM 616 O O . GLN A 1 74 ? 8.188 19.562 -2.018 1 96.62 74 GLN A O 1
ATOM 621 N N . ILE A 1 75 ? 7.406 17.953 -3.281 1 97.94 75 ILE A N 1
ATOM 622 C CA . ILE A 1 75 ? 6.941 17.188 -2.137 1 97.94 75 ILE A CA 1
ATOM 623 C C . ILE A 1 75 ? 7.633 15.82 -2.119 1 97.94 75 ILE A C 1
ATOM 625 O O . ILE A 1 75 ? 7.609 15.094 -3.113 1 97.94 75 ILE A O 1
ATOM 629 N N . THR A 1 76 ? 8.258 15.508 -0.997 1 98.5 76 THR A N 1
ATOM 630 C CA . THR A 1 76 ? 8.891 14.203 -0.837 1 98.5 76 THR A CA 1
ATOM 631 C C . THR A 1 76 ? 7.863 13.148 -0.426 1 98.5 76 THR A C 1
ATOM 633 O O . THR A 1 76 ? 7.195 13.297 0.598 1 98.5 76 THR A O 1
ATOM 636 N N . GLU A 1 77 ? 7.785 12.133 -1.2 1 98.19 77 GLU A N 1
ATOM 637 C CA . GLU A 1 77 ? 6.848 11.055 -0.9 1 98.19 77 GLU A CA 1
ATOM 638 C C . GLU A 1 77 ? 7.543 9.906 -0.175 1 98.19 77 GLU A C 1
ATOM 640 O O . GLU A 1 77 ? 6.941 9.242 0.673 1 98.19 77 GLU A O 1
ATOM 645 N N . HIS A 1 78 ? 8.773 9.672 -0.507 1 98.62 78 HIS A N 1
ATOM 646 C CA . HIS A 1 78 ? 9.492 8.523 0.044 1 98.62 78 HIS A CA 1
ATOM 647 C C . HIS A 1 78 ? 10.992 8.773 0.07 1 98.62 78 HIS A C 1
ATOM 649 O O . HIS A 1 78 ? 11.531 9.438 -0.818 1 98.62 78 HIS A O 1
ATOM 655 N N . LEU A 1 79 ? 11.617 8.312 1.08 1 98.81 79 LEU A N 1
ATOM 656 C CA . LEU A 1 79 ? 13.07 8.242 1.194 1 98.81 79 LEU A CA 1
ATOM 657 C C . LEU A 1 79 ? 13.531 6.801 1.378 1 98.81 79 LEU A C 1
ATOM 659 O O . LEU A 1 79 ? 13.094 6.117 2.307 1 98.81 79 LEU A O 1
ATOM 663 N N . GLY A 1 80 ? 14.344 6.309 0.458 1 98.62 80 GLY A N 1
ATOM 664 C CA . GLY A 1 80 ? 14.836 4.941 0.507 1 98.62 80 GLY A CA 1
ATOM 665 C C . GLY A 1 80 ? 16.328 4.855 0.796 1 98.62 80 GLY A C 1
ATOM 666 O O . GLY A 1 80 ? 17.109 5.664 0.298 1 98.62 80 GLY A O 1
ATOM 667 N N . VAL A 1 81 ? 16.656 3.846 1.605 1 98.31 81 VAL A N 1
ATOM 668 C CA . VAL A 1 81 ? 18.047 3.66 1.992 1 98.31 81 VAL A CA 1
ATOM 669 C C . VAL A 1 81 ? 18.484 2.229 1.686 1 98.31 81 VAL A C 1
ATOM 671 O O . VAL A 1 81 ? 17.719 1.457 1.09 1 98.31 81 VAL A O 1
ATOM 674 N N . ASP A 1 82 ? 19.688 1.847 2.123 1 98.19 82 ASP A N 1
ATOM 675 C CA . ASP A 1 82 ? 20.312 0.555 1.858 1 98.19 82 ASP A CA 1
ATOM 676 C C . ASP A 1 82 ? 19.328 -0.59 2.107 1 98.19 82 ASP A C 1
ATOM 678 O O . ASP A 1 82 ? 18.578 -0.566 3.082 1 98.19 82 ASP A O 1
ATOM 682 N N . ARG A 1 83 ? 19.375 -1.521 1.103 1 97.5 83 ARG A N 1
ATOM 683 C CA . ARG A 1 83 ? 18.734 -2.818 1.27 1 97.5 83 ARG A CA 1
ATOM 684 C C . ARG A 1 83 ? 17.219 -2.666 1.382 1 97.5 83 ARG A C 1
ATOM 686 O O . ARG A 1 83 ? 16.594 -3.289 2.24 1 97.5 83 ARG A O 1
ATOM 693 N N . SER A 1 84 ? 16.688 -1.78 0.631 1 97.75 84 SER A N 1
ATOM 694 C CA . SER A 1 84 ? 15.242 -1.57 0.604 1 97.75 84 SER A CA 1
ATOM 695 C C . SER A 1 84 ? 14.719 -1.515 -0.827 1 97.75 84 SER A C 1
ATOM 697 O O . SER A 1 84 ? 15.5 -1.408 -1.775 1 97.75 84 SER A O 1
ATOM 699 N N . ILE A 1 85 ? 13.398 -1.681 -0.958 1 98.44 85 ILE A N 1
ATOM 700 C CA . ILE A 1 85 ? 12.711 -1.691 -2.242 1 98.44 85 ILE A CA 1
ATOM 701 C C . ILE A 1 85 ? 11.969 -0.371 -2.443 1 98.44 85 ILE A C 1
ATOM 703 O O . ILE A 1 85 ? 11.414 0.184 -1.494 1 98.44 85 ILE A O 1
ATOM 707 N N . PHE A 1 86 ? 12 0.113 -3.654 1 98.69 86 PHE A N 1
ATOM 708 C CA . PHE A 1 86 ? 11.125 1.231 -3.99 1 98.69 86 PHE A CA 1
ATOM 709 C C . PHE A 1 86 ? 10.555 1.065 -5.391 1 98.69 86 PHE A C 1
ATOM 711 O O . PHE A 1 86 ? 11.07 0.285 -6.195 1 98.69 86 PHE A O 1
ATOM 718 N N . MET A 1 87 ? 9.523 1.713 -5.645 1 98.69 87 MET A N 1
ATOM 719 C CA . MET A 1 87 ? 8.852 1.754 -6.941 1 98.69 87 MET A CA 1
ATOM 720 C C . MET A 1 87 ? 7.93 2.967 -7.035 1 98.69 87 MET A C 1
ATOM 722 O O . MET A 1 87 ? 7.523 3.525 -6.016 1 98.69 87 MET A O 1
ATOM 726 N N . CYS A 1 88 ? 7.68 3.422 -8.234 1 98.69 88 CYS A N 1
ATOM 727 C CA . CYS A 1 88 ? 6.598 4.379 -8.453 1 98.69 88 CYS A CA 1
ATOM 728 C C . CYS A 1 88 ? 5.285 3.66 -8.742 1 98.69 88 CYS A C 1
ATOM 730 O O . CYS A 1 88 ? 4.977 3.355 -9.898 1 98.69 88 CYS A O 1
ATOM 732 N N . ILE A 1 89 ? 4.508 3.492 -7.746 1 98.62 89 ILE A N 1
ATOM 733 C CA . ILE A 1 89 ? 3.449 2.494 -7.637 1 98.62 89 ILE A CA 1
ATOM 734 C C . ILE A 1 89 ? 2.434 2.691 -8.758 1 98.62 89 ILE A C 1
ATOM 736 O O . ILE A 1 89 ? 2.215 1.79 -9.57 1 98.62 89 ILE A O 1
ATOM 740 N N . GLU A 1 90 ? 1.805 3.865 -8.844 1 98.25 90 GLU A N 1
ATOM 741 C CA . GLU A 1 90 ? 0.748 4.09 -9.828 1 98.25 90 GLU A CA 1
ATOM 742 C C . GLU A 1 90 ? 1.273 3.93 -11.25 1 98.25 90 GLU A C 1
ATOM 744 O O . GLU A 1 90 ? 0.655 3.25 -12.07 1 98.25 90 GLU A O 1
ATOM 749 N N . SER A 1 91 ? 2.393 4.582 -11.516 1 98.75 91 SER A N 1
ATOM 750 C CA . SER A 1 91 ? 2.99 4.5 -12.844 1 98.75 91 SER A CA 1
ATOM 751 C C . SER A 1 91 ? 3.324 3.059 -13.219 1 98.75 91 SER A C 1
ATOM 753 O O . SER A 1 91 ? 3.021 2.609 -14.32 1 98.75 91 SER A O 1
ATOM 755 N N . LEU A 1 92 ? 3.938 2.338 -12.32 1 98.81 92 LEU A N 1
ATOM 756 C CA . LEU A 1 92 ? 4.379 0.967 -12.562 1 98.81 92 LEU A CA 1
ATOM 757 C C . LEU A 1 92 ? 3.189 0.063 -12.875 1 98.81 92 LEU A C 1
ATOM 759 O O . LEU A 1 92 ? 3.205 -0.67 -13.867 1 98.81 92 LEU A O 1
ATOM 763 N N . PHE A 1 93 ? 2.158 0.179 -12.102 1 98.56 93 PHE A N 1
ATOM 764 C CA . PHE A 1 93 ? 1.109 -0.831 -12.18 1 98.56 93 PHE A CA 1
ATOM 765 C C . PHE A 1 93 ? 0.008 -0.392 -13.141 1 98.56 93 PHE A C 1
ATOM 767 O O . PHE A 1 93 ? -0.683 -1.229 -13.727 1 98.56 93 PHE A O 1
ATOM 774 N N . ARG A 1 94 ? -0.181 0.881 -13.312 1 97.94 94 ARG A N 1
ATOM 775 C CA . ARG A 1 94 ? -1.127 1.356 -14.312 1 97.94 94 ARG A CA 1
ATOM 776 C C . ARG A 1 94 ? -0.453 1.503 -15.68 1 97.94 94 ARG A C 1
ATOM 778 O O . ARG A 1 94 ? -1.124 1.729 -16.688 1 97.94 94 ARG A O 1
ATOM 785 N N . GLU A 1 95 ? 0.858 1.428 -15.656 1 98.06 95 GLU A N 1
ATOM 786 C CA . GLU A 1 95 ? 1.642 1.554 -16.875 1 98.06 95 GLU A CA 1
ATOM 787 C C . GLU A 1 95 ? 1.367 2.883 -17.578 1 98.06 95 GLU A C 1
ATOM 789 O O . GLU A 1 95 ? 1.1 2.916 -18.781 1 98.06 95 GLU A O 1
ATOM 794 N N . GLU A 1 96 ? 1.39 3.914 -16.797 1 98.44 96 GLU A N 1
ATOM 795 C CA . GLU A 1 96 ? 1.18 5.281 -17.266 1 98.44 96 GLU A CA 1
ATOM 796 C C . GLU A 1 96 ? 2.33 6.191 -16.844 1 98.44 96 GLU A C 1
ATOM 798 O O . GLU A 1 96 ? 3.08 5.867 -15.922 1 98.44 96 GLU A O 1
ATOM 803 N N . PRO A 1 97 ? 2.5 7.324 -17.531 1 98.56 97 PRO A N 1
ATOM 804 C CA . PRO A 1 97 ? 3.555 8.258 -17.125 1 98.56 97 PRO A CA 1
ATOM 805 C C . PRO A 1 97 ? 3.455 8.656 -15.648 1 98.56 97 PRO A C 1
ATOM 807 O O . PRO A 1 97 ? 2.352 8.852 -15.133 1 98.56 97 PRO A O 1
ATOM 810 N N . THR A 1 98 ? 4.594 8.773 -15.078 1 97.62 98 THR A N 1
ATOM 811 C CA . THR A 1 98 ? 4.637 9.039 -13.641 1 97.62 98 THR A CA 1
ATOM 812 C C . THR A 1 98 ? 4.688 10.539 -13.367 1 97.62 98 THR A C 1
ATOM 814 O O . THR A 1 98 ? 5.316 11.289 -14.117 1 97.62 98 THR A O 1
ATOM 817 N N . SER A 1 99 ? 4.027 10.992 -12.328 1 95.69 99 SER A N 1
ATOM 818 C CA . SER A 1 99 ? 4.266 12.32 -11.758 1 95.69 99 SER A CA 1
ATOM 819 C C . SER A 1 99 ? 5.352 12.273 -10.688 1 95.69 99 SER A C 1
ATOM 821 O O . SER A 1 99 ? 5.895 13.312 -10.305 1 95.69 99 SER A O 1
ATOM 823 N N . LEU A 1 100 ? 5.582 11.039 -10.18 1 97.12 100 LEU A N 1
ATOM 824 C CA . LEU A 1 100 ? 6.57 10.805 -9.141 1 97.12 100 LEU A CA 1
ATOM 825 C C . LEU A 1 100 ? 7.949 10.555 -9.742 1 97.12 100 LEU A C 1
ATOM 827 O O . LEU A 1 100 ? 8.125 9.641 -10.547 1 97.12 100 LEU A O 1
ATOM 831 N N . GLN A 1 101 ? 8.875 11.391 -9.453 1 97.94 101 GLN A N 1
ATOM 832 C CA . GLN A 1 101 ? 10.242 11.18 -9.938 1 97.94 101 GLN A CA 1
ATOM 833 C C . GLN A 1 101 ? 11.156 10.695 -8.82 1 97.94 101 GLN A C 1
ATOM 835 O O . GLN A 1 101 ? 10.805 10.789 -7.641 1 97.94 101 GLN A O 1
ATOM 840 N N . VAL A 1 102 ? 12.305 10.133 -9.219 1 98.88 102 VAL A N 1
ATOM 841 C CA . VAL A 1 102 ? 13.234 9.555 -8.258 1 98.88 102 VAL A CA 1
ATOM 842 C C . VAL A 1 102 ? 14.641 10.094 -8.5 1 98.88 102 VAL A C 1
ATOM 844 O O . VAL A 1 102 ? 15.133 10.086 -9.633 1 98.88 102 VAL A O 1
ATOM 847 N N . GLU A 1 103 ? 15.227 10.539 -7.469 1 98.88 103 GLU A N 1
ATOM 848 C CA . GLU A 1 103 ? 16.578 11.102 -7.516 1 98.88 103 GLU A CA 1
ATOM 849 C C . GLU A 1 103 ? 17.516 10.375 -6.551 1 98.88 103 GLU A C 1
ATOM 851 O O . GLU A 1 103 ? 17.109 10.039 -5.43 1 98.88 103 GLU A O 1
ATOM 856 N N . ALA A 1 104 ? 18.734 10.062 -7.023 1 98.94 104 ALA A N 1
ATOM 857 C CA . ALA A 1 104 ? 19.766 9.625 -6.098 1 98.94 104 ALA A CA 1
ATOM 858 C C . ALA A 1 104 ? 20.344 10.805 -5.316 1 98.94 104 ALA A C 1
ATOM 860 O O . ALA A 1 104 ? 20.875 11.75 -5.91 1 98.94 104 ALA A O 1
ATOM 861 N N . ILE A 1 105 ? 20.266 10.703 -4.004 1 98.31 105 ILE A N 1
ATOM 862 C CA . ILE A 1 105 ? 20.719 11.828 -3.193 1 98.31 105 ILE A CA 1
ATOM 863 C C . ILE A 1 105 ? 22.156 11.57 -2.723 1 98.31 105 ILE A C 1
ATOM 865 O O . ILE A 1 105 ? 22.766 12.43 -2.09 1 98.31 105 ILE A O 1
ATOM 869 N N . GLU A 1 106 ? 22.656 10.438 -2.904 1 98.38 106 GLU A N 1
ATOM 870 C CA . GLU A 1 106 ? 24.031 9.977 -2.77 1 98.38 106 GLU A CA 1
ATOM 871 C C . GLU A 1 106 ? 24.406 9.008 -3.889 1 98.38 106 GLU A C 1
ATOM 873 O O . GLU A 1 106 ? 23.547 8.57 -4.648 1 98.38 106 GLU A O 1
ATOM 878 N N . PRO A 1 107 ? 25.781 8.82 -4.055 1 98.81 107 PRO A N 1
ATOM 879 C CA . PRO A 1 107 ? 26.078 7.707 -4.957 1 98.81 107 PRO A CA 1
ATOM 880 C C . PRO A 1 107 ? 25.297 6.441 -4.613 1 98.81 107 PRO A C 1
ATOM 882 O O . PRO A 1 107 ? 25.328 5.98 -3.469 1 98.81 107 PRO A O 1
ATOM 885 N N . THR A 1 108 ? 24.531 5.961 -5.578 1 98.81 108 THR A N 1
ATOM 886 C CA . THR A 1 108 ? 23.547 4.926 -5.293 1 98.81 108 THR A CA 1
ATOM 887 C C . THR A 1 108 ? 23.672 3.777 -6.293 1 98.81 108 THR A C 1
ATOM 889 O O . THR A 1 108 ? 23.781 4.008 -7.5 1 98.81 108 THR A O 1
ATOM 892 N N . MET A 1 109 ? 23.781 2.59 -5.793 1 98.62 109 MET A N 1
ATOM 893 C CA . MET A 1 109 ? 23.703 1.355 -6.57 1 98.62 109 MET A CA 1
ATOM 894 C C . MET A 1 109 ? 22.359 0.682 -6.398 1 98.62 109 MET A C 1
ATOM 896 O O . MET A 1 109 ? 21.984 0.3 -5.285 1 98.62 109 MET A O 1
ATOM 900 N N . VAL A 1 110 ? 21.625 0.527 -7.523 1 98.69 110 VAL A N 1
ATOM 901 C CA . VAL A 1 110 ? 20.328 -0.14 -7.465 1 98.69 110 VAL A CA 1
ATOM 902 C C . VAL A 1 110 ? 20.312 -1.321 -8.43 1 98.69 110 VAL A C 1
ATOM 904 O O . VAL A 1 110 ? 21.109 -1.378 -9.367 1 98.69 110 VAL A O 1
ATOM 907 N N . TYR A 1 111 ? 19.578 -2.217 -8.141 1 98.75 111 TYR A N 1
ATOM 908 C CA . TYR A 1 111 ? 19.219 -3.287 -9.062 1 98.75 111 TYR A CA 1
ATOM 909 C C . TYR A 1 111 ? 17.766 -3.186 -9.477 1 98.75 111 TYR A C 1
ATOM 911 O O . TYR A 1 111 ? 16.859 -3.34 -8.648 1 98.75 111 TYR A O 1
ATOM 919 N N . ALA A 1 112 ? 17.547 -2.928 -10.711 1 98.81 112 ALA A N 1
ATOM 920 C CA . ALA A 1 112 ? 16.188 -2.873 -11.266 1 98.81 112 ALA A CA 1
ATOM 921 C C . ALA A 1 112 ? 15.664 -4.273 -11.57 1 98.81 112 ALA A C 1
ATOM 923 O O . ALA A 1 112 ? 16.406 -5.129 -12.062 1 98.81 112 ALA A O 1
ATOM 924 N N . ILE A 1 113 ? 14.5 -4.488 -11.211 1 98.81 113 ILE A N 1
ATOM 925 C CA . ILE A 1 113 ? 13.758 -5.688 -11.586 1 98.81 113 ILE A CA 1
ATOM 926 C C . ILE A 1 113 ? 12.641 -5.328 -12.555 1 98.81 113 ILE A C 1
ATOM 928 O O . ILE A 1 113 ? 11.578 -4.859 -12.133 1 98.81 113 ILE A O 1
ATOM 932 N N . PRO A 1 114 ? 12.875 -5.535 -13.859 1 98.81 114 PRO A N 1
ATOM 933 C CA . PRO A 1 114 ? 11.805 -5.203 -14.805 1 98.81 114 PRO A CA 1
ATOM 934 C C . PRO A 1 114 ? 10.508 -5.957 -14.516 1 98.81 114 PRO A C 1
ATOM 936 O O . PRO A 1 114 ? 10.5 -7.191 -14.477 1 98.81 114 PRO A O 1
ATOM 939 N N . LYS A 1 115 ? 9.391 -5.219 -14.344 1 98.75 115 LYS A N 1
ATOM 940 C CA . LYS A 1 115 ? 8.117 -5.797 -13.93 1 98.75 115 LYS A CA 1
ATOM 941 C C . LYS A 1 115 ? 7.664 -6.883 -14.898 1 98.75 115 LYS A C 1
ATOM 943 O O . LYS A 1 115 ? 7.262 -7.969 -14.477 1 98.75 115 LYS A O 1
ATOM 948 N N . LEU A 1 116 ? 7.754 -6.621 -16.188 1 98.25 116 LEU A N 1
ATOM 949 C CA . LEU A 1 116 ? 7.281 -7.562 -17.203 1 98.25 116 LEU A CA 1
ATOM 950 C C . LEU A 1 116 ? 8.078 -8.859 -17.156 1 98.25 116 LEU A C 1
ATOM 952 O O . LEU A 1 116 ? 7.508 -9.945 -17.266 1 98.25 116 LEU A O 1
ATOM 956 N N . ARG A 1 117 ? 9.391 -8.773 -17.016 1 98.62 117 ARG A N 1
ATOM 957 C CA . ARG A 1 117 ? 10.234 -9.961 -16.922 1 98.62 117 ARG A CA 1
ATOM 958 C C . ARG A 1 117 ? 9.945 -10.727 -15.633 1 98.62 117 ARG A C 1
ATOM 960 O O . ARG A 1 117 ? 9.898 -11.961 -15.633 1 98.62 117 ARG A O 1
ATOM 967 N N . LEU A 1 118 ? 9.812 -9.961 -14.562 1 98.69 118 LEU A N 1
ATOM 968 C CA . LEU A 1 118 ? 9.484 -10.578 -13.281 1 98.69 118 LEU A CA 1
ATOM 969 C C . LEU A 1 118 ? 8.188 -11.375 -13.375 1 98.69 118 LEU A C 1
ATOM 971 O O . LEU A 1 118 ? 8.117 -12.508 -12.906 1 98.69 118 LEU A O 1
ATOM 975 N N . GLU A 1 119 ? 7.191 -10.766 -13.969 1 98.12 119 GLU A N 1
ATOM 976 C CA . GLU A 1 119 ? 5.91 -11.445 -14.164 1 98.12 119 GLU A CA 1
ATOM 977 C C . GLU A 1 119 ? 6.074 -12.711 -14.992 1 98.12 119 GLU A C 1
ATOM 979 O O . GLU A 1 119 ? 5.477 -13.742 -14.68 1 98.12 119 GLU A O 1
ATOM 984 N N . GLN A 1 120 ? 6.859 -12.664 -16 1 97.88 120 GLN A N 1
ATOM 985 C CA . GLN A 1 120 ? 7.066 -13.797 -16.891 1 97.88 120 GLN A CA 1
ATOM 986 C C . GLN A 1 120 ? 7.727 -14.961 -16.172 1 97.88 120 GLN A C 1
ATOM 988 O O . GLN A 1 120 ? 7.27 -16.109 -16.266 1 97.88 120 GLN A O 1
ATOM 993 N N . VAL A 1 121 ? 8.773 -14.656 -15.453 1 97.81 121 VAL A N 1
ATOM 994 C CA . VAL A 1 121 ? 9.5 -15.75 -14.805 1 97.81 121 VAL A CA 1
ATOM 995 C C . VAL A 1 121 ? 8.695 -16.266 -13.609 1 97.81 121 VAL A C 1
ATOM 997 O O . VAL A 1 121 ? 8.781 -17.438 -13.258 1 97.81 121 VAL A O 1
ATOM 1000 N N . ALA A 1 122 ? 7.93 -15.406 -12.984 1 96.5 122 ALA A N 1
ATOM 1001 C CA . ALA A 1 122 ? 7.102 -15.805 -11.852 1 96.5 122 ALA A CA 1
ATOM 1002 C C . ALA A 1 122 ?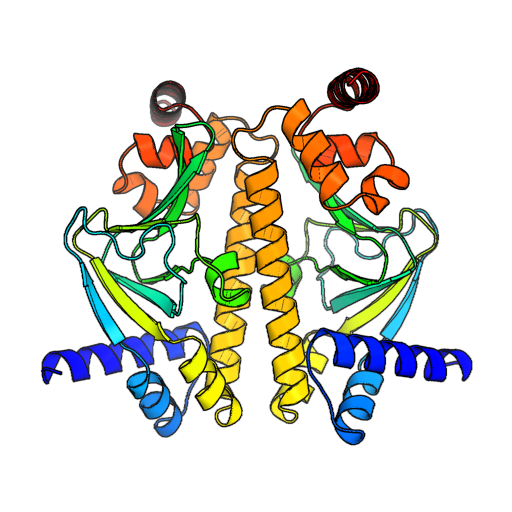 6.059 -16.844 -12.266 1 96.5 122 ALA A C 1
ATOM 1004 O O . ALA A 1 122 ? 5.633 -17.656 -11.453 1 96.5 122 ALA A O 1
ATOM 1005 N N . LEU A 1 123 ? 5.672 -16.828 -13.508 1 94.81 123 LEU A N 1
ATOM 1006 C CA . LEU A 1 123 ? 4.672 -17.75 -14.023 1 94.81 123 LEU A CA 1
ATOM 1007 C C . LEU A 1 123 ? 5.152 -19.203 -13.898 1 94.81 123 LEU A C 1
ATOM 1009 O O . LEU A 1 123 ? 4.344 -20.109 -13.75 1 94.81 123 LEU A O 1
ATOM 1013 N N . HIS A 1 124 ? 6.488 -19.344 -13.891 1 94.62 124 HIS A N 1
ATOM 1014 C CA . HIS A 1 124 ? 7.008 -20.688 -13.984 1 94.62 124 HIS A CA 1
ATOM 1015 C C . HIS A 1 124 ? 7.93 -21.016 -12.805 1 94.62 124 HIS A C 1
ATOM 1017 O O . HIS A 1 124 ? 8.578 -22.062 -12.781 1 94.62 124 HIS A O 1
ATOM 1023 N N . ASN A 1 125 ? 8.023 -20.125 -11.906 1 96.12 125 ASN A N 1
ATOM 1024 C CA . ASN A 1 125 ? 8.875 -20.297 -10.727 1 96.12 125 ASN A CA 1
ATOM 1025 C C . ASN A 1 125 ? 8.141 -19.875 -9.453 1 96.12 125 ASN A C 1
ATOM 1027 O O . ASN A 1 125 ? 8.039 -18.688 -9.148 1 96.12 125 ASN A O 1
ATOM 1031 N N . VAL A 1 126 ? 7.758 -20.828 -8.688 1 94.38 126 VAL A N 1
ATOM 1032 C CA . VAL A 1 126 ? 6.863 -20.625 -7.555 1 94.38 126 VAL A CA 1
ATOM 1033 C C . VAL A 1 126 ? 7.531 -19.703 -6.531 1 94.38 126 VAL A C 1
ATOM 1035 O O . VAL A 1 126 ? 6.891 -18.797 -5.988 1 94.38 126 VAL A O 1
ATOM 1038 N N . ASN A 1 127 ? 8.766 -19.906 -6.258 1 96.44 127 ASN A N 1
ATOM 1039 C CA . ASN A 1 127 ? 9.422 -19.125 -5.219 1 96.44 127 ASN A CA 1
ATOM 1040 C C . ASN A 1 127 ? 9.695 -17.688 -5.684 1 96.44 127 ASN A C 1
ATOM 1042 O O . ASN A 1 127 ? 9.797 -16.781 -4.863 1 96.44 127 ASN A O 1
ATOM 1046 N N . ILE A 1 128 ? 9.828 -17.469 -6.996 1 97.69 128 ILE A N 1
ATOM 1047 C CA . ILE A 1 128 ? 9.938 -16.109 -7.516 1 97.69 128 ILE A CA 1
ATOM 1048 C C . ILE A 1 128 ? 8.586 -15.414 -7.418 1 97.69 128 ILE A C 1
ATOM 1050 O O . ILE A 1 128 ? 8.516 -14.211 -7.133 1 97.69 128 ILE A O 1
ATOM 1054 N N . GLN A 1 129 ? 7.551 -16.219 -7.656 1 96.75 129 GLN A N 1
ATOM 1055 C CA . GLN A 1 129 ? 6.211 -15.672 -7.449 1 96.75 129 GLN A CA 1
ATOM 1056 C C . GLN A 1 129 ? 6.008 -15.234 -6.004 1 96.75 129 GLN A C 1
ATOM 1058 O O . GLN A 1 129 ? 5.426 -14.188 -5.742 1 96.75 129 GLN A O 1
ATOM 1063 N N . ILE A 1 130 ? 6.457 -16.047 -5.113 1 97.19 130 ILE A N 1
ATOM 1064 C CA . ILE A 1 130 ? 6.352 -15.75 -3.691 1 97.19 130 ILE A CA 1
ATOM 1065 C C . ILE A 1 130 ? 7.168 -14.508 -3.365 1 97.19 130 ILE A C 1
ATOM 1067 O O . ILE A 1 130 ? 6.703 -13.625 -2.643 1 97.19 130 ILE A O 1
ATOM 1071 N N . LEU A 1 131 ? 8.367 -14.406 -3.906 1 98.25 131 LEU A N 1
ATOM 1072 C CA . LEU A 1 131 ? 9.211 -13.227 -3.719 1 98.25 131 LEU A CA 1
ATOM 1073 C C . LEU A 1 131 ? 8.477 -11.969 -4.164 1 98.25 131 LEU A C 1
ATOM 1075 O O . LEU A 1 131 ? 8.461 -10.969 -3.441 1 98.25 131 LEU A O 1
ATOM 1079 N N . TYR A 1 132 ? 7.875 -12.016 -5.355 1 98.56 132 TYR A N 1
ATOM 1080 C CA . TYR A 1 132 ? 7.145 -10.875 -5.906 1 98.56 132 TYR A CA 1
ATOM 1081 C C . TYR A 1 132 ? 6.012 -10.453 -4.98 1 98.56 132 TYR A C 1
ATOM 1083 O O . TYR A 1 132 ? 5.875 -9.273 -4.656 1 98.56 132 TYR A O 1
ATOM 1091 N N . ARG A 1 133 ? 5.277 -11.367 -4.508 1 98 133 ARG A N 1
ATOM 1092 C CA . ARG A 1 133 ? 4.164 -11.109 -3.604 1 98 133 ARG A CA 1
ATOM 1093 C C . ARG A 1 133 ? 4.656 -10.5 -2.291 1 98 133 ARG A C 1
ATOM 1095 O O . ARG A 1 133 ? 4.059 -9.555 -1.777 1 98 133 ARG A O 1
ATOM 1102 N N . LYS A 1 134 ? 5.699 -11.047 -1.773 1 98.31 134 LYS A N 1
ATOM 1103 C CA . LYS A 1 134 ? 6.242 -10.578 -0.501 1 98.31 134 LYS A CA 1
ATOM 1104 C C . LYS A 1 134 ? 6.746 -9.148 -0.612 1 98.31 134 LYS A C 1
ATOM 1106 O O . LYS A 1 134 ? 6.645 -8.367 0.341 1 98.31 134 LYS A O 1
ATOM 1111 N N . ILE A 1 135 ? 7.301 -8.805 -1.735 1 98.69 135 ILE A N 1
ATOM 1112 C CA . ILE A 1 135 ? 7.719 -7.434 -1.988 1 98.69 135 ILE A CA 1
ATOM 1113 C C . ILE A 1 135 ? 6.516 -6.5 -1.903 1 98.69 135 ILE A C 1
ATOM 1115 O O . ILE A 1 135 ? 6.578 -5.449 -1.261 1 98.69 135 ILE A O 1
ATOM 1119 N N . LEU A 1 136 ? 5.441 -6.918 -2.514 1 98.81 136 LEU A N 1
ATOM 1120 C CA . LEU A 1 136 ? 4.23 -6.105 -2.5 1 98.81 136 LEU A CA 1
ATOM 1121 C C . LEU A 1 136 ? 3.662 -6.004 -1.089 1 98.81 136 LEU A C 1
ATOM 1123 O O . LEU A 1 136 ? 3.229 -4.93 -0.666 1 98.81 136 LEU A O 1
ATOM 1127 N N . GLU A 1 137 ? 3.662 -7.078 -0.358 1 98.62 137 GLU A N 1
ATOM 1128 C CA . GLU A 1 137 ? 3.178 -7.09 1.02 1 98.62 137 GLU A CA 1
ATOM 1129 C C . GLU A 1 137 ? 3.988 -6.141 1.898 1 98.62 137 GLU A C 1
ATOM 1131 O O . GLU A 1 137 ? 3.42 -5.371 2.674 1 98.62 137 GLU A O 1
ATOM 1136 N N . GLU A 1 138 ? 5.246 -6.199 1.739 1 98.19 138 GLU A N 1
ATOM 1137 C CA . GLU A 1 138 ? 6.117 -5.32 2.516 1 98.19 138 GLU A CA 1
ATOM 1138 C C . GLU A 1 138 ? 5.883 -3.855 2.162 1 98.19 138 GLU A C 1
ATOM 1140 O O . GLU A 1 138 ? 5.891 -2.99 3.039 1 98.19 138 GLU A O 1
ATOM 1145 N N . SER A 1 139 ? 5.73 -3.619 0.892 1 98.56 139 SER A N 1
ATOM 1146 C CA . SER A 1 139 ? 5.469 -2.254 0.446 1 98.56 139 SER A CA 1
ATOM 1147 C C . SER A 1 139 ? 4.156 -1.729 1.017 1 98.56 139 SER A C 1
ATOM 1149 O O . SER A 1 139 ? 4.051 -0.549 1.359 1 98.56 139 SER A O 1
ATOM 1151 N N . LEU A 1 140 ? 3.17 -2.596 1.098 1 98.75 140 LEU A N 1
ATOM 1152 C CA . LEU A 1 140 ? 1.896 -2.227 1.707 1 98.75 140 LEU A CA 1
ATOM 1153 C C . LEU A 1 140 ? 2.08 -1.875 3.18 1 98.75 140 LEU A C 1
ATOM 1155 O O . LEU A 1 140 ? 1.523 -0.886 3.66 1 98.75 140 LEU A O 1
ATOM 1159 N N . ILE A 1 141 ? 2.855 -2.658 3.883 1 98.44 141 ILE A N 1
ATOM 1160 C CA . ILE A 1 141 ? 3.111 -2.412 5.297 1 98.44 141 ILE A CA 1
ATOM 1161 C C . ILE A 1 141 ? 3.809 -1.063 5.469 1 98.44 141 ILE A C 1
ATOM 1163 O O . ILE A 1 141 ? 3.402 -0.247 6.297 1 98.44 141 ILE A O 1
ATOM 1167 N N . ILE A 1 142 ? 4.793 -0.834 4.656 1 97.75 142 ILE A N 1
ATOM 1168 C CA . ILE A 1 142 ? 5.543 0.415 4.719 1 97.75 142 ILE A CA 1
ATOM 1169 C C . ILE A 1 142 ? 4.602 1.595 4.477 1 97.75 142 ILE A C 1
ATOM 1171 O O . ILE A 1 142 ? 4.66 2.598 5.188 1 97.75 142 ILE A O 1
ATOM 1175 N N . SER A 1 143 ? 3.764 1.484 3.471 1 98.06 143 SER A N 1
ATOM 1176 C CA . SER A 1 143 ? 2.805 2.535 3.148 1 98.06 143 SER A CA 1
ATOM 1177 C C . SER A 1 143 ? 1.862 2.803 4.316 1 98.06 143 SER A C 1
ATOM 1179 O O . SER A 1 143 ? 1.588 3.957 4.648 1 98.06 143 SER A O 1
ATOM 1181 N N . GLN A 1 144 ? 1.375 1.748 4.91 1 97.69 144 GLN A N 1
ATOM 1182 C CA . GLN A 1 144 ? 0.451 1.899 6.027 1 97.69 144 GLN A CA 1
ATOM 1183 C C . GLN A 1 144 ? 1.145 2.523 7.234 1 97.69 144 GLN A C 1
ATOM 1185 O O . GLN A 1 144 ? 0.568 3.371 7.922 1 97.69 144 GLN A O 1
ATOM 1190 N N . VAL A 1 145 ? 2.307 2.098 7.559 1 97.25 145 VAL A N 1
ATOM 1191 C CA . VAL A 1 145 ? 3.076 2.623 8.68 1 97.25 145 VAL A CA 1
ATOM 1192 C C . VAL A 1 145 ? 3.324 4.117 8.484 1 97.25 145 VAL A C 1
ATOM 1194 O O . VAL A 1 145 ? 3.178 4.906 9.422 1 97.25 145 VAL A O 1
ATOM 1197 N N . HIS A 1 146 ? 3.68 4.477 7.258 1 97.5 146 HIS A N 1
ATOM 1198 C CA . HIS A 1 146 ? 3.898 5.891 6.98 1 97.5 146 HIS A CA 1
ATOM 1199 C C . HIS A 1 146 ? 2.607 6.691 7.137 1 97.5 146 HIS A C 1
ATOM 1201 O O . HIS A 1 146 ? 2.621 7.801 7.672 1 97.5 146 HIS A O 1
ATOM 1207 N N . ALA A 1 147 ? 1.56 6.168 6.613 1 97.44 147 ALA A N 1
ATOM 1208 C CA . ALA A 1 147 ? 0.274 6.848 6.754 1 97.44 147 ALA A CA 1
ATOM 1209 C C . ALA A 1 147 ? -0.06 7.09 8.219 1 97.44 147 ALA A C 1
ATOM 1211 O O . ALA A 1 147 ? -0.51 8.18 8.594 1 97.44 147 ALA A O 1
ATOM 1212 N N . ASP A 1 148 ? 0.168 6.109 9.031 1 97.06 148 ASP A N 1
ATOM 1213 C CA . ASP A 1 148 ? -0.101 6.23 10.461 1 97.06 148 ASP A CA 1
ATOM 1214 C C . ASP A 1 148 ? 0.813 7.27 11.109 1 97.06 148 ASP A C 1
ATOM 1216 O O . ASP A 1 148 ? 0.395 7.996 12.008 1 97.06 148 ASP A O 1
ATOM 1220 N N . LEU A 1 149 ? 2.006 7.281 10.695 1 96.75 149 LEU A N 1
ATOM 1221 C CA . LEU A 1 149 ? 3.023 8.188 11.211 1 96.75 149 LEU A CA 1
ATOM 1222 C C . LEU A 1 149 ? 2.566 9.641 11.102 1 96.75 149 LEU A C 1
ATOM 1224 O O . LEU A 1 149 ? 2.803 10.438 12.008 1 96.75 149 LEU A O 1
ATOM 1228 N N . VAL A 1 150 ? 1.868 9.992 10.039 1 96.38 150 VAL A N 1
ATOM 1229 C CA . VAL A 1 150 ? 1.569 11.398 9.789 1 96.38 150 VAL A CA 1
ATOM 1230 C C . VAL A 1 150 ? 0.114 11.695 10.141 1 96.38 150 VAL A C 1
ATOM 1232 O O . VAL A 1 150 ? -0.297 12.852 10.195 1 96.38 150 VAL A O 1
ATOM 1235 N N . ARG A 1 151 ? -0.658 10.656 10.375 1 95.25 151 ARG A N 1
ATOM 1236 C CA . ARG A 1 151 ? -2.09 10.812 10.617 1 95.25 151 ARG A CA 1
ATOM 1237 C C . ARG A 1 151 ? -2.357 11.336 12.023 1 95.25 151 ARG A C 1
ATOM 1239 O O . ARG A 1 151 ? -2.15 10.617 13.008 1 95.25 151 ARG A O 1
ATOM 1246 N N . PHE A 1 152 ? -2.842 12.555 12.133 1 94.19 152 PHE A N 1
ATOM 1247 C CA . PHE A 1 152 ? -3.225 13.203 13.383 1 94.19 152 PHE A CA 1
ATOM 1248 C C . PHE A 1 152 ? -2.113 13.086 14.414 1 94.19 152 PHE A C 1
ATOM 1250 O O . PHE A 1 152 ? -2.373 12.766 15.578 1 94.19 152 PHE A O 1
ATOM 1257 N N . GLU A 1 153 ? -0.887 13.32 14.062 1 94.69 153 GLU A N 1
ATOM 1258 C CA . GLU A 1 153 ? 0.289 13.312 14.93 1 94.69 153 GLU A CA 1
ATOM 1259 C C . GLU A 1 153 ? 0.946 14.695 14.984 1 94.69 153 GLU A C 1
ATOM 1261 O O . GLU A 1 153 ? 0.924 15.43 13.992 1 94.69 153 GLU A O 1
ATOM 1266 N N . THR A 1 154 ? 1.448 15.008 16.078 1 95.12 154 THR A N 1
ATOM 1267 C CA . THR A 1 154 ? 2.193 16.25 16.188 1 95.12 154 THR A CA 1
ATOM 1268 C C . THR A 1 154 ? 3.521 16.156 15.445 1 95.12 154 THR A C 1
ATOM 1270 O O . THR A 1 154 ? 4.031 15.07 15.203 1 95.12 154 THR A O 1
ATOM 1273 N N . ALA A 1 155 ? 4.027 17.281 15.141 1 96.5 155 ALA A N 1
ATOM 1274 C CA . ALA A 1 155 ? 5.332 17.344 14.484 1 96.5 155 ALA A CA 1
ATOM 1275 C C . ALA A 1 155 ? 6.387 16.609 15.312 1 96.5 155 ALA A C 1
ATOM 1277 O O . ALA A 1 155 ? 7.215 15.875 14.758 1 96.5 155 ALA A O 1
ATOM 1278 N N . GLN A 1 156 ? 6.324 16.781 16.578 1 96.69 156 GLN A N 1
ATOM 1279 C CA . GLN A 1 156 ? 7.285 16.141 17.484 1 96.69 156 GLN A CA 1
ATOM 1280 C C . GLN A 1 156 ? 7.148 14.625 17.453 1 96.69 156 GLN A C 1
ATOM 1282 O O . GLN A 1 156 ? 8.148 13.906 17.359 1 96.69 156 GLN A O 1
ATOM 1287 N N . ASP A 1 157 ? 5.98 14.141 17.547 1 96.62 157 ASP A N 1
ATOM 1288 C CA . ASP A 1 157 ? 5.738 12.703 17.531 1 96.62 157 ASP A CA 1
ATOM 1289 C C . ASP A 1 157 ? 6.152 12.078 16.203 1 96.62 157 ASP A C 1
ATOM 1291 O O . ASP A 1 157 ? 6.715 10.984 16.172 1 96.62 157 ASP A O 1
ATOM 1295 N N . ARG A 1 158 ? 5.816 12.758 15.109 1 97.81 158 ARG A N 1
ATOM 1296 C CA . ARG A 1 158 ? 6.215 12.281 13.789 1 97.81 158 ARG A CA 1
ATOM 1297 C C . ARG A 1 158 ? 7.727 12.094 13.703 1 97.81 158 ARG A C 1
ATOM 1299 O O . ARG A 1 158 ? 8.203 11.062 13.234 1 97.81 158 ARG A O 1
ATOM 1306 N N . TYR A 1 159 ? 8.438 13.086 14.156 1 97.94 159 TYR A N 1
ATOM 1307 C CA . TYR A 1 159 ? 9.891 13.055 14.078 1 97.94 159 TYR A CA 1
ATOM 1308 C C . TYR A 1 159 ? 10.461 11.938 14.945 1 97.94 159 TYR A C 1
ATOM 1310 O O . TYR A 1 159 ? 11.32 11.172 14.5 1 97.94 159 TYR A O 1
ATOM 1318 N N . LYS A 1 160 ? 9.992 11.82 16.141 1 97.19 160 LYS A N 1
ATOM 1319 C CA . LYS A 1 160 ? 10.461 10.789 17.047 1 97.19 160 LYS A CA 1
ATOM 1320 C C . LYS A 1 160 ? 10.219 9.391 16.484 1 97.19 160 LYS A C 1
ATOM 1322 O O . LYS A 1 160 ? 11.086 8.516 16.578 1 97.19 160 LYS A O 1
ATOM 1327 N N . ARG A 1 161 ? 9.102 9.234 15.977 1 96.94 161 ARG A N 1
ATOM 1328 C CA . ARG A 1 161 ? 8.758 7.934 15.406 1 96.94 161 ARG A CA 1
ATOM 1329 C C . ARG A 1 161 ? 9.648 7.609 14.211 1 96.94 161 ARG A C 1
ATOM 1331 O O . ARG A 1 161 ? 10.078 6.469 14.039 1 96.94 161 ARG A O 1
ATOM 1338 N N . LEU A 1 162 ? 9.883 8.594 13.336 1 97.88 162 LEU A N 1
ATOM 1339 C CA . LE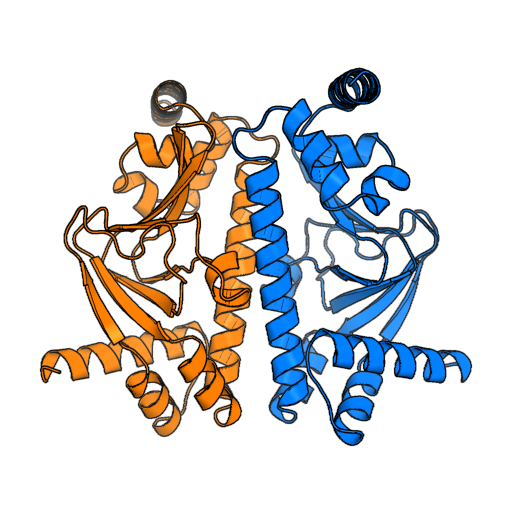U A 1 162 ? 10.766 8.352 12.203 1 97.88 162 LEU A CA 1
ATOM 1340 C C . LEU A 1 162 ? 12.18 8 12.672 1 97.88 162 LEU A C 1
ATOM 1342 O O . LEU A 1 162 ? 12.844 7.148 12.078 1 97.88 162 LEU A O 1
ATOM 1346 N N . CYS A 1 163 ? 12.609 8.648 13.711 1 97.56 163 CYS A N 1
ATOM 1347 C CA . CYS A 1 163 ? 13.922 8.336 14.273 1 97.56 163 CYS A CA 1
ATOM 1348 C C . CYS A 1 163 ? 14.016 6.867 14.664 1 97.56 163 CYS A C 1
ATOM 1350 O O . CYS A 1 163 ? 15.062 6.242 14.492 1 97.56 163 CYS A O 1
ATOM 1352 N N . LYS A 1 164 ? 12.977 6.383 15.188 1 97.31 164 LYS A N 1
ATOM 1353 C CA . LYS A 1 164 ? 12.945 4.988 15.617 1 97.31 164 LYS A CA 1
ATOM 1354 C C . LYS A 1 164 ? 12.828 4.043 14.43 1 97.31 164 LYS A C 1
ATOM 1356 O O . LYS A 1 164 ? 13.516 3.018 14.375 1 97.31 164 LYS A O 1
ATOM 1361 N N . LEU A 1 165 ? 12.055 4.379 13.469 1 97.06 165 LEU A N 1
ATOM 1362 C CA . LEU A 1 165 ? 11.727 3.49 12.359 1 97.06 165 LEU A CA 1
ATOM 1363 C C . LEU A 1 165 ? 12.836 3.498 11.312 1 97.06 165 LEU A C 1
ATOM 1365 O O . LEU A 1 165 ? 13.117 2.469 10.695 1 97.06 165 LEU A O 1
ATOM 1369 N N . SER A 1 166 ? 13.375 4.645 11.094 1 97.44 166 SER A N 1
ATOM 1370 C CA . SER A 1 166 ? 14.328 4.793 10.008 1 97.44 166 SER A CA 1
ATOM 1371 C C . SER A 1 166 ? 15.477 5.719 10.398 1 97.44 166 SER A C 1
ATOM 1373 O O . SER A 1 166 ? 15.68 6.766 9.781 1 97.44 166 SER A O 1
ATOM 1375 N N . PRO A 1 167 ? 16.297 5.273 11.281 1 97.62 167 PRO A N 1
ATOM 1376 C CA . PRO A 1 167 ? 17.391 6.121 11.766 1 97.62 167 PRO A CA 1
ATOM 1377 C C . PRO A 1 167 ? 18.391 6.48 10.664 1 97.62 167 PRO A C 1
ATOM 1379 O O . PRO A 1 167 ? 18.953 7.578 10.68 1 97.62 167 PRO A O 1
ATOM 1382 N N . GLN A 1 168 ? 18.578 5.613 9.711 1 97.75 168 GLN A N 1
ATOM 1383 C CA . GLN A 1 168 ? 19.531 5.875 8.641 1 97.75 168 GLN A CA 1
ATOM 1384 C C . GLN A 1 168 ? 19.062 7.023 7.75 1 97.75 168 GLN A C 1
ATOM 1386 O O . GLN A 1 168 ? 19.859 7.797 7.238 1 97.75 168 GLN A O 1
ATOM 1391 N N . VAL A 1 169 ? 17.797 7.102 7.555 1 97.88 169 VAL A N 1
ATOM 1392 C CA . VAL A 1 169 ? 17.234 8.211 6.785 1 97.88 169 VAL A CA 1
ATOM 1393 C C . VAL A 1 169 ? 17.484 9.523 7.512 1 97.88 169 VAL A C 1
ATOM 1395 O O . VAL A 1 169 ? 17.938 10.5 6.902 1 97.88 169 VAL A O 1
ATOM 1398 N N . ILE A 1 170 ? 17.203 9.492 8.805 1 96.88 170 ILE A N 1
ATOM 1399 C CA . ILE A 1 170 ? 17.359 10.68 9.641 1 96.88 170 ILE A CA 1
ATOM 1400 C C . ILE A 1 170 ? 18.828 11.141 9.602 1 96.88 170 ILE A C 1
ATOM 1402 O O . ILE A 1 170 ? 19.094 12.344 9.523 1 96.88 170 ILE A O 1
ATOM 1406 N N . LEU A 1 171 ? 19.703 10.234 9.602 1 96.69 171 LEU A N 1
ATOM 1407 C CA . LEU A 1 171 ? 21.125 10.531 9.688 1 96.69 171 LEU A CA 1
ATOM 1408 C C . LEU A 1 171 ? 21.656 11.023 8.344 1 96.69 171 LEU A C 1
ATOM 1410 O O . LEU A 1 171 ? 22.578 11.836 8.305 1 96.69 171 LEU A O 1
ATOM 1414 N N . ARG A 1 172 ? 21.078 10.648 7.266 1 97.94 172 ARG A N 1
ATOM 1415 C CA . ARG A 1 172 ? 21.75 10.805 5.977 1 97.94 172 ARG A CA 1
ATOM 1416 C C . ARG A 1 172 ? 21 11.789 5.086 1 97.94 172 ARG A C 1
ATOM 1418 O O . ARG A 1 172 ? 21.609 12.461 4.25 1 97.94 172 ARG A O 1
ATOM 1425 N N . ALA A 1 173 ? 19.75 11.891 5.219 1 98.25 173 ALA A N 1
ATOM 1426 C CA . ALA A 1 173 ? 18.953 12.68 4.277 1 98.25 173 ALA A CA 1
ATOM 1427 C C . ALA A 1 173 ? 18.969 14.156 4.648 1 98.25 173 ALA A C 1
ATOM 1429 O O . ALA A 1 173 ? 19 14.508 5.828 1 98.25 173 ALA A O 1
ATOM 1430 N N . PRO A 1 174 ? 18.938 15.047 3.662 1 97.69 174 PRO A N 1
ATOM 1431 C CA . PRO A 1 174 ? 18.797 16.469 3.955 1 97.69 174 PRO A CA 1
ATOM 1432 C C . PRO A 1 174 ? 17.547 16.797 4.746 1 97.69 174 PRO A C 1
ATOM 1434 O O . PRO A 1 174 ? 16.484 16.219 4.5 1 97.69 174 PRO A O 1
ATOM 1437 N N . LEU A 1 175 ? 17.656 17.734 5.602 1 96.44 175 LEU A N 1
ATOM 1438 C CA . LEU A 1 175 ? 16.578 18.109 6.512 1 96.44 175 LEU A CA 1
ATOM 1439 C C . LEU A 1 175 ? 15.336 18.547 5.734 1 96.44 175 LEU A C 1
ATOM 1441 O O . LEU A 1 175 ? 14.211 18.266 6.148 1 96.44 175 LEU A O 1
ATOM 1445 N N . VAL A 1 176 ? 15.578 19.219 4.625 1 97.88 176 VAL A N 1
ATOM 1446 C CA . VAL A 1 176 ? 14.469 19.734 3.838 1 97.88 176 VAL A CA 1
ATOM 1447 C C . VAL A 1 176 ? 13.625 18.578 3.309 1 97.88 176 VAL A C 1
ATOM 1449 O O . VAL A 1 176 ? 12.391 18.672 3.258 1 97.88 176 VAL A O 1
ATOM 1452 N N . TYR A 1 177 ? 14.25 17.469 2.918 1 98.5 177 TYR A N 1
ATOM 1453 C CA . TYR A 1 177 ? 13.523 16.297 2.41 1 98.5 177 TYR A CA 1
ATOM 1454 C C . TYR A 1 177 ? 12.812 15.57 3.539 1 98.5 177 TYR A C 1
ATOM 1456 O O . TYR A 1 177 ? 11.695 15.086 3.367 1 98.5 177 TYR A O 1
ATOM 1464 N N . ILE A 1 178 ? 13.484 15.484 4.676 1 98.44 178 ILE A N 1
ATOM 1465 C CA . ILE A 1 178 ? 12.883 14.859 5.844 1 98.44 178 ILE A CA 1
ATOM 1466 C C . ILE A 1 178 ? 11.641 15.633 6.266 1 98.44 178 ILE A C 1
ATOM 1468 O O . ILE A 1 178 ? 10.602 15.047 6.566 1 98.44 178 ILE A O 1
ATOM 1472 N N . ALA A 1 179 ? 11.766 16.984 6.332 1 98.25 179 ALA A N 1
ATOM 1473 C CA . ALA A 1 179 ? 10.633 17.828 6.699 1 98.25 179 ALA A CA 1
ATOM 1474 C C . ALA A 1 179 ? 9.445 17.594 5.77 1 98.25 179 ALA A C 1
ATOM 1476 O O . ALA A 1 179 ? 8.312 17.438 6.223 1 98.25 179 ALA A O 1
ATOM 1477 N N . SER A 1 180 ? 9.758 17.578 4.477 1 98.19 180 SER A N 1
ATOM 1478 C CA . SER A 1 180 ? 8.727 17.328 3.471 1 98.19 180 SER A CA 1
ATOM 1479 C C . SER A 1 180 ? 8.094 15.961 3.654 1 98.19 180 SER A C 1
ATOM 1481 O O . SER A 1 180 ? 6.871 15.82 3.592 1 98.19 180 SER A O 1
ATOM 1483 N N . TYR A 1 181 ? 8.891 14.969 3.936 1 98.38 181 TYR A N 1
ATOM 1484 C CA . TYR A 1 181 ? 8.43 13.602 4.145 1 98.38 181 TYR A CA 1
ATOM 1485 C C . TYR A 1 181 ? 7.516 13.516 5.359 1 98.38 181 TYR A C 1
ATOM 1487 O O . TYR A 1 181 ? 6.551 12.742 5.359 1 98.38 181 TYR A O 1
ATOM 1495 N N . LEU A 1 182 ? 7.789 14.305 6.301 1 98.06 182 LEU A N 1
ATOM 1496 C CA . LEU A 1 182 ? 7.035 14.305 7.551 1 98.06 182 LEU A CA 1
ATOM 1497 C C . LEU A 1 182 ? 5.895 15.32 7.496 1 98.06 182 LEU A C 1
ATOM 1499 O O . LEU A 1 182 ? 5.227 15.562 8.5 1 98.06 182 LEU A O 1
ATOM 1503 N N . GLN A 1 183 ? 5.719 15.953 6.367 1 96.62 183 GLN A N 1
ATOM 1504 C CA . GLN A 1 183 ? 4.629 16.891 6.121 1 96.62 183 GLN A CA 1
ATOM 1505 C C . GLN A 1 183 ? 4.711 18.094 7.066 1 96.62 183 GLN A C 1
ATOM 1507 O O . GLN A 1 183 ? 3.721 18.453 7.707 1 96.62 183 GLN A O 1
ATOM 1512 N N . MET A 1 184 ? 5.891 18.625 7.098 1 96.81 184 MET A N 1
ATOM 1513 C CA . MET A 1 184 ? 6.109 19.844 7.883 1 96.81 184 MET A CA 1
ATOM 1514 C C . MET A 1 184 ? 7.164 20.719 7.23 1 96.81 184 MET A C 1
ATOM 1516 O O . MET A 1 184 ? 7.82 20.312 6.273 1 96.81 184 MET A O 1
ATOM 1520 N N . THR A 1 185 ? 7.23 21.938 7.691 1 95.94 185 THR A N 1
ATOM 1521 C CA . THR A 1 185 ? 8.242 22.844 7.156 1 95.94 185 THR A CA 1
ATOM 1522 C C . THR A 1 185 ? 9.609 22.547 7.758 1 95.94 185 THR A C 1
ATOM 1524 O O . THR A 1 185 ? 9.703 21.969 8.844 1 95.94 185 THR A O 1
ATOM 1527 N N . PRO A 1 186 ? 10.672 22.906 7.016 1 96.25 186 PRO A N 1
ATOM 1528 C CA . PRO A 1 186 ? 12.016 22.734 7.574 1 96.25 186 PRO A CA 1
ATOM 1529 C C . PRO A 1 186 ? 12.195 23.469 8.898 1 96.25 186 PRO A C 1
ATOM 1531 O O . PRO A 1 186 ? 12.898 22.969 9.789 1 96.25 186 PRO A O 1
ATOM 1534 N N . GLU A 1 187 ? 11.562 24.625 9.023 1 96.81 187 GLU A N 1
ATOM 1535 C CA . GLU A 1 187 ? 11.641 25.391 10.258 1 96.81 187 GLU A CA 1
ATOM 1536 C C . GLU A 1 187 ? 11.016 24.609 11.422 1 96.81 187 GLU A C 1
ATOM 1538 O O . GLU A 1 187 ? 11.57 24.594 12.523 1 96.81 187 GLU A O 1
ATOM 1543 N N . THR A 1 188 ? 9.922 24.078 11.211 1 96.88 188 THR A N 1
ATOM 1544 C CA . THR A 1 188 ? 9.25 23.281 12.234 1 96.88 188 THR A CA 1
ATOM 1545 C C . THR A 1 188 ? 10.109 22.094 12.641 1 96.88 188 THR A C 1
ATOM 1547 O O . THR A 1 188 ? 10.25 21.797 13.828 1 96.88 188 THR A O 1
ATOM 1550 N N . LEU A 1 189 ? 10.68 21.375 11.641 1 97.25 189 LEU A N 1
ATOM 1551 C CA . LEU A 1 189 ? 11.531 20.234 11.93 1 97.25 189 LEU A CA 1
ATOM 1552 C C . LEU A 1 189 ? 12.734 20.641 12.773 1 97.25 189 LEU A C 1
ATOM 1554 O O . LEU A 1 189 ? 13.125 19.938 13.703 1 97.25 189 LEU A O 1
ATOM 1558 N N . SER A 1 190 ? 13.328 21.75 12.5 1 94.94 190 SER A N 1
ATOM 1559 C CA . SER A 1 190 ? 14.477 22.266 13.242 1 94.94 190 SER A CA 1
ATOM 1560 C C . SER A 1 190 ? 14.125 22.469 14.719 1 94.94 190 SER A C 1
ATOM 1562 O O . SER A 1 190 ? 14.914 22.125 15.602 1 94.94 190 SER A O 1
ATOM 1564 N N . ARG A 1 191 ? 12.977 22.953 14.875 1 94.12 191 ARG A N 1
ATOM 1565 C CA . ARG A 1 191 ? 12.508 23.203 16.234 1 94.12 191 ARG A CA 1
ATOM 1566 C C . ARG A 1 191 ? 12.289 21.891 16.984 1 94.12 191 ARG A C 1
ATOM 1568 O O . ARG A 1 191 ? 12.68 21.75 18.156 1 94.12 191 ARG A O 1
ATOM 1575 N N . VAL A 1 192 ? 11.688 21.031 16.344 1 94.62 192 VAL A N 1
ATOM 1576 C CA . VAL A 1 192 ? 11.359 19.734 16.938 1 94.62 192 VAL A CA 1
ATOM 1577 C C . VAL A 1 192 ? 12.648 18.984 17.266 1 94.62 192 VAL A C 1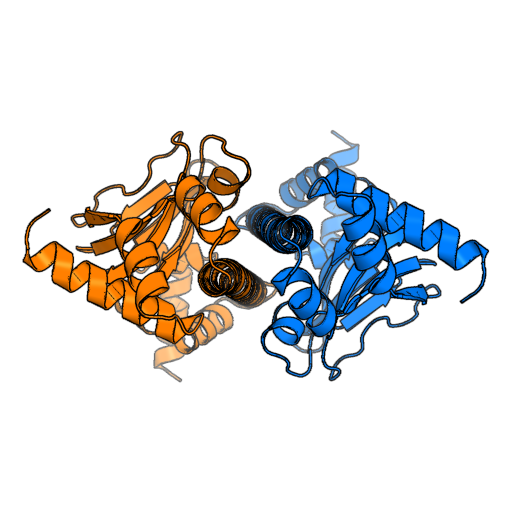
ATOM 1579 O O . VAL A 1 192 ? 12.727 18.328 18.312 1 94.62 192 VAL A O 1
ATOM 1582 N N . ARG A 1 193 ? 13.578 19 16.391 1 92.94 193 ARG A N 1
ATOM 1583 C CA . ARG A 1 193 ? 14.859 18.344 16.578 1 92.94 193 ARG A CA 1
ATOM 1584 C C . ARG A 1 193 ? 15.578 18.891 17.812 1 92.94 193 ARG A C 1
ATOM 1586 O O . ARG A 1 193 ? 16.172 18.125 18.578 1 92.94 193 ARG A O 1
ATOM 1593 N N . SER A 1 194 ? 15.531 20.172 18 1 89.19 194 SER A N 1
ATOM 1594 C CA . SER A 1 194 ? 16.172 20.812 19.141 1 89.19 194 SER A CA 1
ATOM 1595 C C . SER A 1 194 ? 15.508 20.391 20.453 1 89.19 194 SER A C 1
ATOM 1597 O O . SER A 1 194 ? 16.188 20.203 21.453 1 89.19 194 SER A O 1
ATOM 1599 N N . SER A 1 195 ? 14.242 20.25 20.422 1 84.81 195 SER A N 1
ATOM 1600 C CA . SER A 1 195 ? 13.5 19.875 21.609 1 84.81 195 SER A CA 1
ATOM 1601 C C . SER A 1 195 ? 13.75 18.422 21.984 1 84.81 195 SER A C 1
ATOM 1603 O O . SER A 1 195 ? 13.695 18.062 23.156 1 84.81 195 SER A O 1
ATOM 1605 N N . THR A 1 196 ? 13.914 17.594 21.016 1 76.94 196 THR A N 1
ATOM 1606 C CA . THR A 1 196 ? 14.148 16.172 21.25 1 76.94 196 THR A CA 1
ATOM 1607 C C . THR A 1 196 ? 15.539 15.93 21.828 1 76.94 196 THR A C 1
ATOM 1609 O O . THR A 1 196 ? 15.734 15.023 22.641 1 76.94 196 THR A O 1
ATOM 1612 N N . LEU A 1 197 ? 16.484 16.609 21.344 1 69.31 197 LEU A N 1
ATOM 1613 C CA . LEU A 1 197 ? 17.844 16.531 21.891 1 69.31 197 LEU A CA 1
ATOM 1614 C C . LEU A 1 197 ? 17.859 16.938 23.359 1 69.31 197 LEU A C 1
ATOM 1616 O O . LEU A 1 197 ? 18.656 16.406 24.141 1 69.31 197 LEU A O 1
ATOM 1620 N N . LEU A 1 198 ? 16.938 17.688 23.703 1 60.88 198 LEU A N 1
ATOM 1621 C CA . LEU A 1 198 ? 16.875 18.156 25.094 1 60.88 198 LEU A CA 1
ATOM 1622 C C . LEU A 1 198 ? 16.172 17.125 25.969 1 60.88 198 LEU A C 1
ATOM 1624 O O . LEU A 1 198 ? 16.359 17.109 27.188 1 60.88 198 LEU A O 1
ATOM 1628 N N . GLU A 1 199 ? 15.516 16.188 25.438 1 58.62 199 GLU A N 1
ATOM 1629 C CA . GLU A 1 199 ? 14.875 15.148 26.234 1 58.62 199 GLU A CA 1
ATOM 1630 C C . GLU A 1 199 ? 15.789 13.938 26.422 1 58.62 199 GLU A C 1
ATOM 1632 O O . GLU A 1 199 ? 15.797 13.312 27.484 1 58.62 199 GLU A O 1
ATOM 1637 N N . MET B 1 1 ? -23.719 -24.875 3.807 1 46.09 1 MET B N 1
ATOM 1638 C CA . MET B 1 1 ? -23.891 -23.641 3.055 1 46.09 1 MET B CA 1
ATOM 1639 C C . MET B 1 1 ? -25.109 -23.703 2.152 1 46.09 1 MET B C 1
ATOM 1641 O O . MET B 1 1 ? -25.281 -24.672 1.399 1 46.09 1 MET B O 1
ATOM 1645 N N . ARG B 1 2 ? -26.062 -22.844 2.369 1 50.78 2 ARG B N 1
ATOM 1646 C CA . ARG B 1 2 ? -27.312 -22.891 1.615 1 50.78 2 ARG B CA 1
ATOM 1647 C C . ARG B 1 2 ? -27.047 -22.812 0.115 1 50.78 2 ARG B C 1
ATOM 1649 O O . ARG B 1 2 ? -26.078 -22.203 -0.317 1 50.78 2 ARG B O 1
ATOM 1656 N N . ILE B 1 3 ? -27.734 -23.5 -0.674 1 50.44 3 ILE B N 1
ATOM 1657 C CA . ILE B 1 3 ? -27.656 -23.547 -2.131 1 50.44 3 ILE B CA 1
ATOM 1658 C C . ILE B 1 3 ? -27.516 -22.125 -2.676 1 50.44 3 ILE B C 1
ATOM 1660 O O . ILE B 1 3 ? -26.734 -21.875 -3.598 1 50.44 3 ILE B O 1
ATOM 1664 N N . ASP B 1 4 ? -28.266 -21.078 -2.303 1 57.75 4 ASP B N 1
ATOM 1665 C CA . ASP B 1 4 ? -28.203 -19.688 -2.703 1 57.75 4 ASP B CA 1
ATOM 1666 C C . ASP B 1 4 ? -26.828 -19.094 -2.4 1 57.75 4 ASP B C 1
ATOM 1668 O O . ASP B 1 4 ? -26.328 -18.266 -3.16 1 57.75 4 ASP B O 1
ATOM 1672 N N . ASP B 1 5 ? -26.234 -19.672 -1.37 1 65.88 5 ASP B N 1
ATOM 1673 C CA . ASP B 1 5 ? -24.891 -19.234 -1.008 1 65.88 5 ASP B CA 1
ATOM 1674 C C . ASP B 1 5 ? -23.859 -19.703 -2.035 1 65.88 5 ASP B C 1
ATOM 1676 O O . ASP B 1 5 ? -22.953 -18.953 -2.391 1 65.88 5 ASP B O 1
ATOM 1680 N N . ILE B 1 6 ? -24.141 -20.875 -2.533 1 70 6 ILE B N 1
ATOM 1681 C CA . ILE B 1 6 ? -23.219 -21.469 -3.502 1 70 6 ILE B CA 1
ATOM 1682 C C . ILE B 1 6 ? -23.266 -20.672 -4.809 1 70 6 ILE B C 1
ATOM 1684 O O . ILE B 1 6 ? -22.234 -20.359 -5.387 1 70 6 ILE B O 1
ATOM 1688 N N . SER B 1 7 ? -24.484 -20.406 -5.219 1 81.44 7 SER B N 1
ATOM 1689 C CA . SER B 1 7 ? -24.656 -19.641 -6.445 1 81.44 7 SER B CA 1
ATOM 1690 C C . SER B 1 7 ? -24.031 -18.25 -6.312 1 81.44 7 SER B C 1
ATOM 1692 O O . SER B 1 7 ? -23.359 -17.766 -7.227 1 81.44 7 SER B O 1
ATOM 1694 N N . GLU B 1 8 ? -24.141 -17.688 -5.113 1 88.62 8 GLU B N 1
ATOM 1695 C CA . GLU B 1 8 ? -23.625 -16.344 -4.895 1 88.62 8 GLU B CA 1
ATOM 1696 C C . GLU B 1 8 ? -22.094 -16.344 -4.801 1 88.62 8 GLU B C 1
ATOM 1698 O O . GLU B 1 8 ? -21.438 -15.422 -5.297 1 88.62 8 GLU B O 1
ATOM 1703 N N . THR B 1 9 ? -21.625 -17.469 -4.23 1 94 9 THR B N 1
ATOM 1704 C CA . THR B 1 9 ? -20.172 -17.578 -4.117 1 94 9 THR B CA 1
ATOM 1705 C C . THR B 1 9 ? -19.531 -17.75 -5.496 1 94 9 THR B C 1
ATOM 1707 O O . THR B 1 9 ? -18.469 -17.203 -5.762 1 94 9 THR B O 1
ATOM 1710 N N . ARG B 1 10 ? -20.25 -18.469 -6.301 1 94.06 10 ARG B N 1
ATOM 1711 C CA . ARG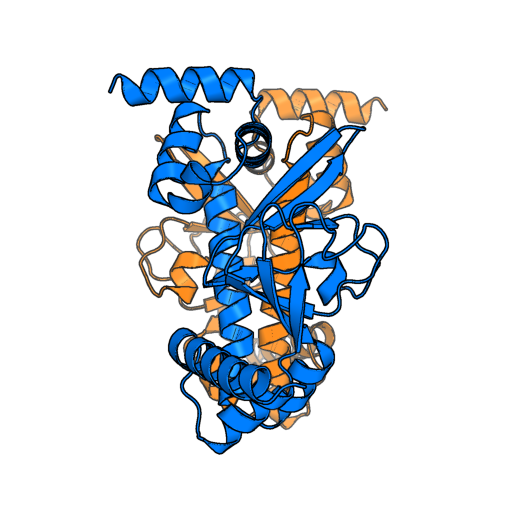 B 1 10 ? -19.797 -18.641 -7.676 1 94.06 10 ARG B CA 1
ATOM 1712 C C . ARG B 1 10 ? -19.797 -17.312 -8.422 1 94.06 10 ARG B C 1
ATOM 1714 O O . ARG B 1 10 ? -18.859 -17.016 -9.164 1 94.06 10 ARG B O 1
ATOM 1721 N N . ASN B 1 11 ? -20.844 -16.578 -8.25 1 95.62 11 ASN B N 1
ATOM 1722 C CA . ASN B 1 11 ? -20.938 -15.273 -8.891 1 95.62 11 ASN B CA 1
ATOM 1723 C C . ASN B 1 11 ? -19.812 -14.352 -8.43 1 95.62 11 ASN B C 1
ATOM 1725 O O . ASN B 1 11 ? -19.25 -13.609 -9.234 1 95.62 11 ASN B O 1
ATOM 1729 N N . VAL B 1 12 ? -19.5 -14.406 -7.172 1 97.19 12 VAL B N 1
ATOM 1730 C CA . VAL B 1 12 ? -18.438 -13.57 -6.621 1 97.19 12 VAL B CA 1
ATOM 1731 C C . VAL B 1 12 ? -17.078 -14.016 -7.176 1 97.19 12 VAL B C 1
ATOM 1733 O O . VAL B 1 12 ? -16.25 -13.188 -7.539 1 97.19 12 VAL B O 1
ATOM 1736 N N . ALA B 1 13 ? -16.891 -15.32 -7.211 1 97.38 13 ALA B N 1
ATOM 1737 C CA . ALA B 1 13 ? -15.664 -15.844 -7.816 1 97.38 13 ALA B CA 1
ATOM 1738 C C . ALA B 1 13 ? -15.5 -15.352 -9.25 1 97.38 13 ALA B C 1
ATOM 1740 O O . ALA B 1 13 ? -14.406 -14.953 -9.656 1 97.38 13 ALA B O 1
ATOM 1741 N N . ARG B 1 14 ? -16.578 -15.344 -9.977 1 96.19 14 ARG B N 1
ATOM 1742 C CA . ARG B 1 14 ? -16.562 -14.875 -11.359 1 96.19 14 ARG B CA 1
ATOM 1743 C C . ARG B 1 14 ? -16.266 -13.383 -11.43 1 96.19 14 ARG B C 1
ATOM 1745 O O . ARG B 1 14 ? -15.539 -12.93 -12.312 1 96.19 14 ARG B O 1
ATOM 1752 N N . GLU B 1 15 ? -16.844 -12.633 -10.562 1 96.62 15 GLU B N 1
ATOM 1753 C CA . GLU B 1 15 ? -16.594 -11.195 -10.508 1 96.62 15 GLU B CA 1
ATOM 1754 C C . GLU B 1 15 ? -15.133 -10.906 -10.211 1 96.62 15 GLU B C 1
ATOM 1756 O O . GLU B 1 15 ? -14.531 -10.039 -10.844 1 96.62 15 GLU B O 1
ATOM 1761 N N . LEU B 1 16 ? -14.547 -11.648 -9.266 1 97.62 16 LEU B N 1
ATOM 1762 C CA . LEU B 1 16 ? -13.141 -11.484 -8.922 1 97.62 16 LEU B CA 1
ATOM 1763 C C . LEU B 1 16 ? -12.242 -11.859 -10.094 1 97.62 16 LEU B C 1
ATOM 1765 O O . LEU B 1 16 ? -11.266 -11.172 -10.383 1 97.62 16 LEU B O 1
ATOM 1769 N N . ALA B 1 17 ? -12.609 -12.93 -10.758 1 96.44 17 ALA B N 1
ATOM 1770 C CA . ALA B 1 17 ? -11.844 -13.367 -11.914 1 96.44 17 ALA B CA 1
ATOM 1771 C C . ALA B 1 17 ? -11.891 -12.328 -13.031 1 96.44 17 ALA B C 1
ATOM 1773 O O . ALA B 1 17 ? -10.891 -12.094 -13.711 1 96.44 17 ALA B O 1
ATOM 1774 N N . ARG B 1 18 ? -13.039 -11.758 -13.234 1 95.25 18 ARG B N 1
ATOM 1775 C CA . ARG B 1 18 ? -13.195 -10.727 -14.258 1 95.25 18 ARG B CA 1
ATOM 1776 C C . ARG B 1 18 ? -12.352 -9.5 -13.922 1 95.25 18 ARG B C 1
ATOM 1778 O O . ARG B 1 18 ? -11.766 -8.883 -14.82 1 95.25 18 ARG B O 1
ATOM 1785 N N . LYS B 1 19 ? -12.281 -9.172 -12.711 1 95.94 19 LYS B N 1
ATOM 1786 C CA . LYS B 1 19 ? -11.617 -7.953 -12.266 1 95.94 19 LYS B CA 1
ATOM 1787 C C . LYS B 1 19 ? -10.102 -8.117 -12.258 1 95.94 19 LYS B C 1
ATOM 1789 O O . LYS B 1 19 ? -9.367 -7.188 -12.594 1 95.94 19 LYS B O 1
ATOM 1794 N N . TYR B 1 20 ? -9.602 -9.297 -11.906 1 95.81 20 TYR B N 1
ATOM 1795 C CA . TYR B 1 20 ? -8.18 -9.375 -11.562 1 95.81 20 TYR B CA 1
ATOM 1796 C C . TYR B 1 20 ? -7.445 -10.336 -12.484 1 95.81 20 TYR B C 1
ATOM 1798 O O . TYR B 1 20 ? -6.27 -10.133 -12.797 1 95.81 20 TYR B O 1
ATOM 1806 N N . SER B 1 21 ? -8.047 -11.414 -12.82 1 92.25 21 SER B N 1
ATOM 1807 C CA . SER B 1 21 ? -7.363 -12.391 -13.656 1 92.25 21 SER B CA 1
ATOM 1808 C C . SER B 1 21 ? -8.344 -13.398 -14.25 1 92.25 21 SER B C 1
ATOM 1810 O O . SER B 1 21 ? -9.109 -14.031 -13.523 1 92.25 21 SER B O 1
ATOM 1812 N N . THR B 1 22 ? -8.203 -13.57 -15.539 1 90.06 22 THR B N 1
ATOM 1813 C CA . THR B 1 22 ? -9.039 -14.57 -16.188 1 90.06 22 THR B CA 1
ATOM 1814 C C . THR B 1 22 ? -8.68 -15.977 -15.711 1 90.06 22 THR B C 1
ATOM 1816 O O . THR B 1 22 ? -7.496 -16.297 -15.539 1 90.06 22 THR B O 1
ATOM 1819 N N . MET B 1 23 ? -9.727 -16.781 -15.523 1 94.06 23 MET B N 1
ATOM 1820 C CA . MET B 1 23 ? -9.516 -18.094 -14.938 1 94.06 23 MET B CA 1
ATOM 1821 C C . MET B 1 23 ? -10.227 -19.172 -15.75 1 94.06 23 MET B C 1
ATOM 1823 O O . MET B 1 23 ? -11.273 -18.922 -16.344 1 94.06 23 MET B O 1
ATOM 1827 N N . THR B 1 24 ? -9.656 -20.297 -15.734 1 93.81 24 THR B N 1
ATOM 1828 C CA . THR B 1 24 ? -10.336 -21.484 -16.25 1 93.81 24 THR B CA 1
ATOM 1829 C C . THR B 1 24 ? -11.492 -21.891 -15.336 1 93.81 24 THR B C 1
ATOM 1831 O O . THR B 1 24 ? -11.617 -21.375 -14.219 1 93.81 24 THR B O 1
ATOM 1834 N N . HIS B 1 25 ? -12.297 -22.766 -15.859 1 94.5 25 HIS B N 1
ATOM 1835 C CA . HIS B 1 25 ? -13.398 -23.266 -15.047 1 94.5 25 HIS B CA 1
ATOM 1836 C C . HIS B 1 25 ? -12.883 -23.953 -13.781 1 94.5 25 HIS B C 1
ATOM 1838 O O . HIS B 1 25 ? -13.453 -23.766 -12.703 1 94.5 25 HIS B O 1
ATOM 1844 N N . ASP B 1 26 ? -11.859 -24.688 -13.93 1 96.19 26 ASP B N 1
ATOM 1845 C CA . ASP B 1 26 ? -11.289 -25.375 -12.781 1 96.19 26 ASP B CA 1
ATOM 1846 C C . ASP B 1 26 ? -10.742 -24.391 -11.758 1 96.19 26 ASP B C 1
ATOM 1848 O O . ASP B 1 26 ? -10.938 -24.562 -10.547 1 96.19 26 ASP B O 1
ATOM 1852 N N . GLU B 1 27 ? -10.062 -23.375 -12.188 1 96.31 27 GLU B N 1
ATOM 1853 C CA . GLU B 1 27 ? -9.531 -22.359 -11.297 1 96.31 27 GLU B CA 1
ATOM 1854 C C . GLU B 1 27 ? -10.648 -21.609 -10.578 1 96.31 27 GLU B C 1
ATOM 1856 O O . GLU B 1 27 ? -10.516 -21.266 -9.406 1 96.31 27 GLU B O 1
ATOM 1861 N N . LEU B 1 28 ? -11.688 -21.391 -11.344 1 96.62 28 LEU B N 1
ATOM 1862 C CA . LEU B 1 28 ? -12.836 -20.703 -10.75 1 96.62 28 LEU B CA 1
ATOM 1863 C C . LEU B 1 28 ? -13.43 -21.547 -9.625 1 96.62 28 LEU B C 1
ATOM 1865 O O . LEU B 1 28 ? -13.828 -21 -8.586 1 96.62 28 LEU B O 1
ATOM 1869 N N . LYS B 1 29 ? -13.516 -22.797 -9.852 1 97.31 29 LYS B N 1
ATOM 1870 C CA . LYS B 1 29 ? -14.016 -23.688 -8.82 1 97.31 29 LYS B CA 1
ATOM 1871 C C . LYS B 1 29 ? -13.117 -23.672 -7.586 1 97.31 29 LYS B C 1
ATOM 1873 O O . LYS B 1 29 ? -13.602 -23.703 -6.453 1 97.31 29 LYS B O 1
ATOM 1878 N N . VAL B 1 30 ? -11.844 -23.641 -7.816 1 98 30 VAL B N 1
ATOM 1879 C CA . VAL B 1 30 ? -10.883 -23.578 -6.719 1 98 30 VAL B CA 1
ATOM 1880 C C . VAL B 1 30 ? -11.062 -22.281 -5.949 1 98 30 VAL B C 1
ATOM 1882 O O . VAL B 1 30 ? -11.148 -22.281 -4.719 1 98 30 VAL B O 1
ATOM 1885 N N . LEU B 1 31 ? -11.156 -21.125 -6.68 1 98.12 31 LEU B N 1
ATOM 1886 C CA . LEU B 1 31 ? -11.359 -19.844 -6.035 1 98.12 31 LEU B CA 1
ATOM 1887 C C . LEU B 1 31 ? -12.656 -19.828 -5.234 1 98.12 31 LEU B C 1
ATOM 1889 O O . LEU B 1 31 ? -12.68 -19.406 -4.078 1 98.12 31 LEU B O 1
ATOM 1893 N N . GLU B 1 32 ? -13.672 -20.312 -5.84 1 97.88 32 GLU B N 1
ATOM 1894 C CA . GLU B 1 32 ? -14.969 -20.406 -5.18 1 97.88 32 GLU B CA 1
ATOM 1895 C C . GLU B 1 32 ? -14.875 -21.172 -3.871 1 97.88 32 GLU B C 1
ATOM 1897 O O . GLU B 1 32 ? -15.492 -20.797 -2.871 1 97.88 32 GLU B O 1
ATOM 1902 N N . SER B 1 33 ? -14.102 -22.203 -3.895 1 97.75 33 SER B N 1
ATOM 1903 C CA . SER B 1 33 ? -14.039 -23.125 -2.77 1 97.75 33 SER B CA 1
ATOM 1904 C C . SER B 1 33 ? -13.375 -22.484 -1.56 1 97.75 33 SER B C 1
ATOM 1906 O O . SER B 1 33 ? -13.531 -22.953 -0.43 1 97.75 33 SER B O 1
ATOM 1908 N N . ILE B 1 34 ? -12.633 -21.375 -1.729 1 97.88 34 ILE B N 1
ATOM 1909 C CA . ILE B 1 34 ? -11.93 -20.812 -0.584 1 97.88 34 ILE B CA 1
ATOM 1910 C C . ILE B 1 34 ? -12.648 -19.547 -0.115 1 97.88 34 ILE B C 1
ATOM 1912 O O . ILE B 1 34 ? -12.312 -18.984 0.93 1 97.88 34 ILE B O 1
ATOM 1916 N N . LEU B 1 35 ? -13.602 -19.094 -0.883 1 98.44 35 LEU B N 1
ATOM 1917 C CA . LEU B 1 35 ? -14.383 -17.922 -0.486 1 98.44 35 LEU B CA 1
ATOM 1918 C C . LEU B 1 35 ? -15.32 -18.266 0.667 1 98.44 35 LEU B C 1
ATOM 1920 O O . LEU B 1 35 ? -16 -19.297 0.633 1 98.44 35 LEU B O 1
ATOM 1924 N N . GLU B 1 36 ? -15.352 -17.422 1.676 1 98.44 36 GLU B N 1
ATOM 1925 C CA . GLU B 1 36 ? -16.219 -17.625 2.83 1 98.44 36 GLU B CA 1
ATOM 1926 C C . GLU B 1 36 ? -17.203 -16.469 2.988 1 98.44 36 GLU B C 1
ATOM 1928 O O . GLU B 1 36 ? -16.828 -15.383 3.428 1 98.44 36 GLU B O 1
ATOM 1933 N N . PRO B 1 37 ? -18.469 -16.703 2.672 1 98.12 37 PRO B N 1
ATOM 1934 C CA . PRO B 1 37 ? -19.453 -15.641 2.836 1 98.12 37 PRO B CA 1
ATOM 1935 C C . PRO B 1 37 ? -19.719 -15.305 4.301 1 98.12 37 PRO B C 1
ATOM 1937 O O . PRO B 1 37 ? -19.828 -16.203 5.137 1 98.12 37 PRO B O 1
ATOM 1940 N N . MET B 1 38 ? -19.703 -14.023 4.582 1 98.38 38 MET B N 1
ATOM 1941 C CA . MET B 1 38 ? -20 -13.508 5.918 1 98.38 38 MET B CA 1
ATOM 194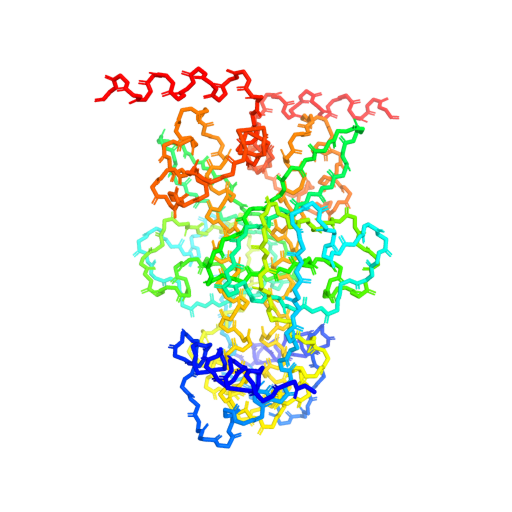2 C C . MET B 1 38 ? -21 -12.359 5.852 1 98.38 38 MET B C 1
ATOM 1944 O O . MET B 1 38 ? -20.891 -11.484 4.992 1 98.38 38 MET B O 1
ATOM 1948 N N . HIS B 1 39 ? -21.906 -12.414 6.73 1 98.25 39 HIS B N 1
ATOM 1949 C CA . HIS B 1 39 ? -22.906 -11.352 6.832 1 98.25 39 HIS B CA 1
ATOM 1950 C C . HIS B 1 39 ? -22.766 -10.586 8.148 1 98.25 39 HIS B C 1
ATOM 1952 O O . HIS B 1 39 ? -22.562 -11.195 9.203 1 98.25 39 HIS B O 1
ATOM 1958 N N . PHE B 1 40 ? -22.875 -9.281 8.031 1 98.81 40 PHE B N 1
ATOM 1959 C CA . PHE B 1 40 ? -22.797 -8.438 9.219 1 98.81 40 PHE B CA 1
ATOM 1960 C C . PHE B 1 40 ? -23.922 -7.422 9.242 1 98.81 40 PHE B C 1
ATOM 1962 O O . PHE B 1 40 ? -24.266 -6.828 8.211 1 98.81 40 PHE B O 1
ATOM 1969 N N . SER B 1 41 ? -24.484 -7.211 10.422 1 98.69 41 SER B N 1
ATOM 1970 C CA . SER B 1 41 ? -25.469 -6.148 10.633 1 98.69 41 SER B CA 1
ATOM 1971 C C . SER B 1 41 ? -24.781 -4.801 10.852 1 98.69 41 SER B C 1
ATOM 1973 O O . SER B 1 41 ? -23.594 -4.75 11.148 1 98.69 41 SER B O 1
ATOM 1975 N N . LYS B 1 42 ? -25.594 -3.76 10.648 1 98.44 42 LYS B N 1
ATOM 1976 C CA . LYS B 1 42 ? -25.062 -2.434 10.969 1 98.44 42 LYS B CA 1
ATOM 1977 C C . LYS B 1 42 ? -24.531 -2.385 12.391 1 98.44 42 LYS B C 1
ATOM 1979 O O . LYS B 1 42 ? -25.203 -2.812 13.336 1 98.44 42 LYS B O 1
ATOM 1984 N N . GLY B 1 43 ? -23.312 -1.943 12.492 1 98.25 43 GLY B N 1
ATOM 1985 C CA . GLY B 1 43 ? -22.719 -1.779 13.812 1 98.25 43 GLY B CA 1
ATOM 1986 C C . GLY B 1 43 ? -21.922 -2.988 14.258 1 98.25 43 GLY B C 1
ATOM 1987 O O . GLY B 1 43 ? -21.156 -2.912 15.227 1 98.25 43 GLY B O 1
ATOM 1988 N N . GLN B 1 44 ? -22.031 -4.078 13.547 1 98.75 44 GLN B N 1
ATOM 1989 C CA . GLN B 1 44 ? -21.328 -5.297 13.945 1 98.75 44 GLN B CA 1
ATOM 1990 C C . GLN B 1 44 ? -19.859 -5.227 13.562 1 98.75 44 GLN B C 1
ATOM 1992 O O . GLN B 1 44 ? -19.516 -4.746 12.484 1 98.75 44 GLN B O 1
ATOM 1997 N N . MET B 1 45 ? -19.016 -5.754 14.445 1 98.81 45 MET B N 1
ATOM 1998 C CA . MET B 1 45 ? -17.578 -5.793 14.203 1 98.81 45 MET B CA 1
ATOM 1999 C C . MET B 1 45 ? -17.203 -6.957 13.281 1 98.81 45 MET B C 1
ATOM 2001 O O . MET B 1 45 ? -17.625 -8.094 13.523 1 98.81 45 MET B O 1
ATOM 2005 N N . ILE B 1 46 ? -16.547 -6.656 12.266 1 98.81 46 ILE B N 1
ATOM 2006 C CA . ILE B 1 46 ? -16 -7.668 11.367 1 98.81 46 ILE B CA 1
ATOM 2007 C C . ILE B 1 46 ? -14.695 -8.219 11.93 1 98.81 46 ILE B C 1
ATOM 2009 O O . ILE B 1 46 ? -14.438 -9.422 11.844 1 98.81 46 ILE B O 1
ATOM 2013 N N . LEU B 1 47 ? -13.891 -7.375 12.422 1 98.75 47 LEU B N 1
ATOM 2014 C CA . LEU B 1 47 ? -12.625 -7.672 13.078 1 98.75 47 LEU B CA 1
ATOM 2015 C C . LEU B 1 47 ? -12.43 -6.781 14.305 1 98.75 47 LEU B C 1
ATOM 2017 O O . LEU B 1 47 ? -12.609 -5.566 14.227 1 98.75 47 LEU B O 1
ATOM 2021 N N . LYS B 1 48 ? -12.086 -7.348 15.43 1 98.25 48 LYS B N 1
ATOM 2022 C CA . LYS B 1 48 ? -11.922 -6.605 16.672 1 98.25 48 LYS B CA 1
ATOM 2023 C C . LYS B 1 48 ? -10.445 -6.355 16.969 1 98.25 48 LYS B C 1
ATOM 2025 O O . LYS B 1 48 ? -9.586 -7.145 16.578 1 98.25 48 LYS B O 1
ATOM 2030 N N . GLU B 1 49 ? -10.25 -5.273 17.641 1 96.31 49 GLU B N 1
ATOM 2031 C CA . GLU B 1 49 ? -8.898 -5.02 18.125 1 96.31 49 GLU B CA 1
ATOM 2032 C C . GLU B 1 49 ? -8.359 -6.215 18.906 1 96.31 49 GLU B C 1
ATOM 2034 O O . GLU B 1 49 ? -9.094 -6.844 19.672 1 96.31 49 GLU B O 1
ATOM 2039 N N . GLY B 1 50 ? -7.078 -6.527 18.609 1 97.5 50 GLY B N 1
ATOM 2040 C CA . GLY B 1 50 ? -6.453 -7.621 19.328 1 97.5 50 GLY B CA 1
ATOM 2041 C C . GLY B 1 50 ? -6.562 -8.953 18.609 1 97.5 50 GLY B C 1
ATOM 2042 O O . GLY B 1 50 ? -5.84 -9.898 18.938 1 97.5 50 GLY B O 1
ATOM 2043 N N . GLU B 1 51 ? -7.473 -9.086 17.703 1 98.44 51 GLU B N 1
ATOM 2044 C CA . GLU B 1 51 ? -7.543 -10.273 16.859 1 98.44 51 GLU B CA 1
ATOM 2045 C C . GLU B 1 51 ? -6.473 -10.25 15.773 1 98.44 51 GLU B C 1
ATOM 2047 O O . GLU B 1 51 ? -5.93 -9.195 15.453 1 98.44 51 GLU B O 1
ATOM 2052 N N . VAL B 1 52 ? -6.191 -11.422 15.328 1 98.69 52 VAL B N 1
ATOM 2053 C CA . VAL B 1 52 ? -5.285 -11.5 14.188 1 98.69 52 VAL B CA 1
ATOM 2054 C C . VAL B 1 52 ? -6.094 -11.547 12.891 1 98.69 52 VAL B C 1
ATOM 2056 O O . VAL B 1 52 ? -6.996 -12.375 12.742 1 98.69 52 VAL B O 1
ATOM 2059 N N . CYS B 1 53 ? -5.879 -10.617 12.031 1 98.81 53 CYS B N 1
ATOM 2060 C CA . CYS B 1 53 ? -6.512 -10.648 10.711 1 98.81 53 CYS B CA 1
ATOM 2061 C C . CYS B 1 53 ? -6.031 -11.852 9.906 1 98.81 53 CYS B C 1
ATOM 2063 O O . CYS B 1 53 ? -4.828 -12.016 9.688 1 98.81 53 CYS B O 1
ATOM 2065 N N . LYS B 1 54 ? -6.922 -12.617 9.391 1 98.69 54 LYS B N 1
ATOM 2066 C CA . LYS B 1 54 ? -6.539 -13.844 8.703 1 98.69 54 LYS B CA 1
ATOM 2067 C C . LYS B 1 54 ? -7.051 -13.852 7.266 1 98.69 54 LYS B C 1
ATOM 2069 O O . LYS B 1 54 ? -6.781 -14.789 6.508 1 98.69 54 LYS B O 1
ATOM 2074 N N . HIS B 1 55 ? -7.801 -12.773 6.898 1 98.75 55 HIS B N 1
ATOM 2075 C CA . HIS B 1 55 ? -8.492 -12.789 5.617 1 98.75 55 HIS B CA 1
ATOM 2076 C C . HIS B 1 55 ? -8.25 -11.5 4.84 1 98.75 55 HIS B C 1
ATOM 2078 O O . HIS B 1 55 ? -8.055 -10.438 5.438 1 98.75 55 HIS B O 1
ATOM 2084 N N . ILE B 1 56 ? -8.195 -11.617 3.559 1 98.88 56 ILE B N 1
ATOM 2085 C CA . ILE B 1 56 ? -8.562 -10.523 2.666 1 98.88 56 ILE B CA 1
ATOM 2086 C C . ILE B 1 56 ? -10.078 -10.516 2.453 1 98.88 56 ILE B C 1
ATOM 2088 O O . ILE B 1 56 ? -10.688 -11.578 2.279 1 98.88 56 ILE B O 1
ATOM 2092 N N . TYR B 1 57 ? -10.68 -9.391 2.434 1 98.88 57 TYR B N 1
ATOM 2093 C CA . TYR B 1 57 ? -12.133 -9.336 2.338 1 98.88 57 TYR B CA 1
ATOM 2094 C C . TYR B 1 57 ? -12.57 -8.648 1.049 1 98.88 57 TYR B C 1
ATOM 2096 O O . TYR B 1 57 ? -11.969 -7.648 0.638 1 98.88 57 TYR B O 1
ATOM 2104 N N . TYR B 1 58 ? -13.555 -9.203 0.483 1 98.81 58 TYR B N 1
ATOM 2105 C CA . TYR B 1 58 ? -14.258 -8.578 -0.628 1 98.81 58 TYR B CA 1
ATOM 2106 C C . TYR B 1 58 ? -15.664 -8.164 -0.214 1 98.81 58 TYR B C 1
ATOM 2108 O O . TYR B 1 58 ? -16.453 -8.984 0.249 1 98.81 58 TYR B O 1
ATOM 2116 N N . ILE B 1 59 ? -15.945 -6.871 -0.349 1 98.81 59 ILE B N 1
ATOM 2117 C CA . ILE B 1 59 ? -17.281 -6.371 -0.036 1 98.81 59 ILE B CA 1
ATOM 2118 C C . ILE B 1 59 ? -18.203 -6.57 -1.238 1 98.81 59 ILE B C 1
ATOM 2120 O O . ILE B 1 59 ? -18.062 -5.883 -2.254 1 98.81 59 ILE B O 1
ATOM 2124 N N . GLU B 1 60 ? -19.047 -7.457 -1.143 1 98.12 60 GLU B N 1
ATOM 2125 C CA . GLU B 1 60 ? -20.047 -7.594 -2.201 1 98.12 60 GLU B CA 1
ATOM 2126 C C . GLU B 1 60 ? -21.047 -6.441 -2.172 1 98.12 60 GLU B C 1
ATOM 2128 O O . GLU B 1 60 ? -21.328 -5.824 -3.203 1 98.12 60 GLU B O 1
ATOM 2133 N N . HIS B 1 61 ? -21.594 -6.219 -1.014 1 97.88 61 HIS B N 1
ATOM 2134 C CA . HIS B 1 61 ? -22.453 -5.07 -0.771 1 97.88 61 HIS B CA 1
ATOM 2135 C C . HIS B 1 61 ? -22.344 -4.598 0.675 1 97.88 61 HIS B C 1
ATOM 2137 O O . HIS B 1 61 ? -22.266 -5.414 1.595 1 97.88 61 HIS B O 1
ATOM 2143 N N . GLY B 1 62 ? -22.281 -3.275 0.806 1 98.56 62 GLY B N 1
ATOM 2144 C CA . GLY B 1 62 ? -22.25 -2.715 2.146 1 98.56 62 GLY B CA 1
ATOM 2145 C C . GLY B 1 62 ? -21.266 -1.576 2.293 1 98.56 62 GLY B C 1
ATOM 2146 O O . GLY B 1 62 ? -20.844 -0.973 1.299 1 98.56 62 GLY B O 1
ATOM 2147 N N . LEU B 1 63 ? -21.047 -1.212 3.473 1 98.81 63 LEU B N 1
ATOM 2148 C CA . LEU B 1 63 ? -20.141 -0.137 3.867 1 98.81 63 LEU B CA 1
ATOM 2149 C C . LEU B 1 63 ? -19.406 -0.488 5.156 1 98.81 63 LEU B C 1
ATOM 2151 O O . LEU B 1 63 ? -20.031 -0.844 6.156 1 98.81 63 LEU B O 1
ATOM 2155 N N . ILE B 1 64 ? -18.094 -0.441 5.07 1 98.94 64 ILE B N 1
ATOM 2156 C CA . ILE B 1 64 ? -17.328 -0.775 6.27 1 98.94 64 ILE B CA 1
ATOM 2157 C C . ILE B 1 64 ? -16.406 0.383 6.629 1 98.94 64 ILE B C 1
ATOM 2159 O O . ILE B 1 64 ? -16.109 1.234 5.785 1 98.94 64 ILE B O 1
ATOM 2163 N N . ARG B 1 65 ? -16.016 0.386 7.859 1 98.88 65 ARG B N 1
ATOM 2164 C CA . ARG B 1 65 ? -15.031 1.323 8.383 1 98.88 65 ARG B CA 1
ATOM 2165 C C . ARG B 1 65 ? -13.898 0.587 9.094 1 98.88 65 ARG B C 1
ATOM 2167 O O . ARG B 1 65 ? -14.148 -0.281 9.93 1 98.88 65 ARG B O 1
ATOM 2174 N N . GLN B 1 66 ? -12.719 0.802 8.664 1 98.81 66 GLN B N 1
ATOM 2175 C CA . GLN B 1 66 ? -11.547 0.423 9.445 1 98.81 66 GLN B CA 1
ATOM 2176 C C . GLN B 1 66 ? -11.078 1.573 10.336 1 98.81 66 GLN B C 1
ATOM 2178 O O . GLN B 1 66 ? -10.891 2.695 9.859 1 98.81 66 GLN B O 1
ATOM 2183 N N . PHE B 1 67 ? -10.883 1.311 11.609 1 98.69 67 PHE B N 1
ATOM 2184 C CA . PHE B 1 67 ? -10.516 2.395 12.516 1 98.69 67 PHE B CA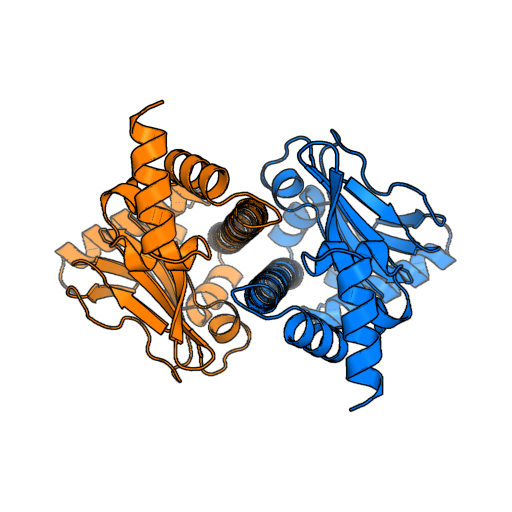 1
ATOM 2185 C C . PHE B 1 67 ? -9.703 1.864 13.688 1 98.69 67 PHE B C 1
ATOM 2187 O O . PHE B 1 67 ? -9.617 0.652 13.898 1 98.69 67 PHE B O 1
ATOM 2194 N N . TYR B 1 68 ? -9.023 2.688 14.359 1 98.19 68 TYR B N 1
ATOM 2195 C CA . TYR B 1 68 ? -8.234 2.369 15.547 1 98.19 68 TYR B CA 1
ATOM 2196 C C . TYR B 1 68 ? -8.219 3.541 16.516 1 98.19 68 TYR B C 1
ATOM 2198 O O . TYR B 1 68 ? -8.68 4.637 16.188 1 98.19 68 TYR B O 1
ATOM 2206 N N . PHE B 1 69 ? -7.762 3.26 17.703 1 96.88 69 PHE B N 1
ATOM 2207 C CA . PHE B 1 69 ? -7.68 4.301 18.719 1 96.88 69 PHE B CA 1
ATOM 2208 C C . PHE B 1 69 ? -6.281 4.91 18.75 1 96.88 69 PHE B C 1
ATOM 2210 O O . PHE B 1 69 ? -5.285 4.188 18.719 1 96.88 69 PHE B O 1
ATOM 2217 N N . LYS B 1 70 ? -6.281 6.188 18.672 1 94.44 70 LYS B N 1
ATOM 2218 C CA . LYS B 1 70 ? -5.043 6.957 18.797 1 94.44 70 LYS B CA 1
ATOM 2219 C C . LYS B 1 70 ? -5.207 8.109 19.781 1 94.44 70 LYS B C 1
ATOM 2221 O O . LYS B 1 70 ? -6.023 9.008 19.578 1 94.44 70 LYS B O 1
ATOM 2226 N N . LYS B 1 71 ? -4.391 8.031 20.906 1 92.25 71 LYS B N 1
ATOM 2227 C CA . LYS B 1 71 ? -4.477 9.031 21.969 1 92.25 71 LYS B CA 1
ATOM 2228 C C . LYS B 1 71 ? -5.918 9.211 22.438 1 92.25 71 LYS B C 1
ATOM 2230 O O . LYS B 1 71 ? -6.41 10.336 22.531 1 92.25 71 LYS B O 1
ATOM 2235 N N . GLY B 1 72 ? -6.574 8.148 22.578 1 92.75 72 GLY B N 1
ATOM 2236 C CA . GLY B 1 72 ? -7.914 8.125 23.141 1 92.75 72 GLY B CA 1
ATOM 2237 C C . GLY B 1 72 ? -8.992 8.484 22.141 1 92.75 72 GLY B C 1
ATOM 2238 O O . GLY B 1 72 ? -10.18 8.477 22.484 1 92.75 72 GLY B O 1
ATOM 2239 N N . LYS B 1 73 ? -8.633 8.688 20.906 1 95.12 73 LYS B N 1
ATOM 2240 C CA . LYS B 1 73 ? -9.609 9.055 19.875 1 95.12 73 LYS B CA 1
ATOM 2241 C C . LYS B 1 73 ? -9.688 7.988 18.797 1 95.12 73 LYS B C 1
ATOM 2243 O O . LYS B 1 73 ? -8.68 7.379 18.438 1 95.12 73 LYS B O 1
ATOM 2248 N N . GLN B 1 74 ? -10.875 7.82 18.25 1 96.56 74 GLN B N 1
ATOM 2249 C CA . GLN B 1 74 ? -11.039 6.922 17.109 1 96.56 74 GLN B CA 1
ATOM 2250 C C . GLN B 1 74 ? -10.594 7.59 15.82 1 96.56 74 GLN B C 1
ATOM 2252 O O . GLN B 1 74 ? -11.031 8.695 15.5 1 96.56 74 GLN B O 1
ATOM 2257 N N . ILE B 1 75 ? -9.828 6.914 15.148 1 97.94 75 ILE B N 1
ATOM 2258 C CA . ILE B 1 75 ? -9.32 7.422 13.875 1 97.94 75 ILE B CA 1
ATOM 2259 C C . ILE B 1 75 ? -9.734 6.48 12.742 1 97.94 75 ILE B C 1
ATOM 2261 O O . ILE B 1 75 ? -9.469 5.277 12.805 1 97.94 75 ILE B O 1
ATOM 2265 N N . THR B 1 76 ? -10.383 7.031 11.734 1 98.56 76 THR B N 1
ATOM 2266 C CA . THR B 1 76 ? -10.766 6.242 10.562 1 98.56 76 THR B CA 1
ATOM 2267 C C . THR B 1 76 ? -9.594 6.125 9.594 1 98.56 76 THR B C 1
ATOM 2269 O O . THR B 1 76 ? -9.062 7.133 9.125 1 98.56 76 THR B O 1
ATOM 2272 N N . GLU B 1 77 ? -9.242 4.938 9.305 1 98.19 77 GLU B N 1
ATOM 2273 C CA . GLU B 1 77 ? -8.148 4.699 8.375 1 98.19 77 GLU B CA 1
ATOM 2274 C C . GLU B 1 77 ? -8.664 4.43 6.961 1 98.19 77 GLU B C 1
ATOM 2276 O O . GLU B 1 77 ? -8.023 4.809 5.977 1 98.19 77 GLU B O 1
ATOM 2281 N N . HIS B 1 78 ? -9.789 3.791 6.867 1 98.62 78 HIS B N 1
ATOM 2282 C CA . HIS B 1 78 ? -10.312 3.389 5.566 1 98.62 78 HIS B CA 1
ATOM 2283 C C . HIS B 1 78 ? -11.828 3.26 5.602 1 98.62 78 HIS B C 1
ATOM 2285 O O . HIS B 1 78 ? -12.398 2.859 6.617 1 98.62 78 HIS B O 1
ATOM 2291 N N . LEU B 1 79 ? -12.445 3.645 4.551 1 98.81 79 LEU B N 1
ATOM 2292 C CA . LEU B 1 79 ? -13.859 3.404 4.289 1 98.81 79 LEU B CA 1
ATOM 2293 C C . LEU B 1 79 ? -14.047 2.586 3.018 1 98.81 79 LEU B C 1
ATOM 2295 O O . LEU B 1 79 ? -13.578 2.98 1.946 1 98.81 79 LEU B O 1
ATOM 2299 N N . GLY B 1 80 ? -14.648 1.406 3.145 1 98.62 80 GLY B N 1
ATOM 2300 C CA . GLY B 1 80 ? -14.859 0.523 2.01 1 98.62 80 GLY B CA 1
ATOM 2301 C C . GLY B 1 80 ? -16.328 0.399 1.619 1 98.62 80 GLY B C 1
ATOM 2302 O O . GLY B 1 80 ? -17.203 0.347 2.484 1 98.62 80 GLY B O 1
ATOM 2303 N N . VAL B 1 81 ? -16.516 0.356 0.3 1 98.31 81 VAL B N 1
ATOM 2304 C CA . VAL B 1 81 ? -17.875 0.263 -0.218 1 98.31 81 VAL B CA 1
ATOM 2305 C C . VAL B 1 81 ? -17.984 -0.921 -1.176 1 98.31 81 VAL B C 1
ATOM 2307 O O . VAL B 1 81 ? -17.047 -1.691 -1.33 1 98.31 81 VAL B O 1
ATOM 2310 N N . ASP B 1 82 ? -19.141 -1.059 -1.857 1 98.25 82 ASP B N 1
ATOM 2311 C CA . ASP B 1 82 ? -19.469 -2.162 -2.754 1 98.25 82 ASP B CA 1
ATOM 2312 C C . ASP B 1 82 ? -18.312 -2.461 -3.703 1 98.25 82 ASP B C 1
ATOM 2314 O O . ASP B 1 82 ? -17.672 -1.542 -4.219 1 98.25 82 ASP B O 1
ATOM 2318 N N . ARG B 1 83 ? -18.062 -3.803 -3.809 1 97.5 83 ARG B N 1
ATOM 2319 C CA . ARG B 1 83 ? -17.203 -4.324 -4.859 1 97.5 83 ARG B CA 1
ATOM 2320 C C . ARG B 1 83 ? -15.766 -3.844 -4.668 1 97.5 83 ARG B C 1
ATOM 2322 O O . ARG B 1 83 ? -15.109 -3.42 -5.625 1 97.5 83 ARG B O 1
ATOM 2329 N N . SER B 1 84 ? -15.344 -3.799 -3.455 1 97.81 84 SER B N 1
ATOM 2330 C CA . SER B 1 84 ? -13.977 -3.402 -3.139 1 97.81 84 SER B CA 1
ATOM 2331 C C . SER B 1 84 ? -13.336 -4.367 -2.146 1 97.81 84 SER B C 1
ATOM 2333 O O . SER B 1 84 ? -14.031 -5.191 -1.542 1 97.81 84 SER B O 1
ATOM 2335 N N . ILE B 1 85 ? -12.008 -4.305 -2.072 1 98.44 85 ILE B N 1
ATOM 2336 C CA . ILE B 1 85 ? -11.203 -5.168 -1.211 1 98.44 85 ILE B CA 1
ATOM 2337 C C . ILE B 1 85 ? -10.734 -4.379 0.008 1 98.44 85 ILE B C 1
ATOM 2339 O O . ILE B 1 85 ? -10.391 -3.197 -0.102 1 98.44 85 ILE B O 1
ATOM 2343 N N . PHE B 1 86 ? -10.742 -5.031 1.141 1 98.69 86 PHE B N 1
ATOM 2344 C CA . PHE B 1 86 ? -10.078 -4.445 2.301 1 98.69 86 PHE B CA 1
ATOM 2345 C C . PHE B 1 86 ? -9.352 -5.516 3.104 1 98.69 86 PHE B C 1
ATOM 2347 O O . PHE B 1 86 ? -9.625 -6.707 2.953 1 98.69 86 PHE B O 1
ATOM 2354 N N . MET B 1 87 ? -8.445 -5.117 3.859 1 98.69 87 MET B N 1
ATOM 2355 C CA . MET B 1 87 ? -7.672 -5.961 4.766 1 98.69 87 MET B CA 1
ATOM 2356 C C . MET B 1 87 ? -7.004 -5.125 5.852 1 98.69 87 MET B C 1
ATOM 2358 O O . MET B 1 87 ? -6.812 -3.922 5.684 1 98.69 87 MET B O 1
ATOM 2362 N N . CYS B 1 88 ? -6.738 -5.73 6.984 1 98.69 88 CYS B N 1
ATOM 2363 C CA . CYS B 1 88 ? -5.852 -5.113 7.965 1 98.69 88 CYS B CA 1
ATOM 2364 C C . CYS B 1 88 ? -4.398 -5.504 7.711 1 98.69 88 CYS B C 1
ATOM 2366 O O . CYS B 1 88 ? -3.928 -6.52 8.227 1 98.69 88 CYS B O 1
ATOM 2368 N N . ILE B 1 89 ? -3.703 -4.684 7.031 1 98.62 89 ILE B N 1
ATOM 2369 C CA . ILE B 1 89 ? -2.484 -4.988 6.289 1 98.62 89 ILE B CA 1
ATOM 2370 C C . ILE B 1 89 ? -1.423 -5.531 7.242 1 98.62 89 ILE B C 1
ATOM 2372 O O . ILE B 1 89 ? -0.95 -6.66 7.078 1 98.62 89 ILE B O 1
ATOM 2376 N N . GLU B 1 90 ? -1.034 -4.758 8.266 1 98.31 90 GLU B N 1
ATOM 2377 C CA . GLU B 1 90 ? 0.047 -5.168 9.156 1 98.31 90 GLU B CA 1
ATOM 2378 C C . GLU B 1 90 ? -0.296 -6.473 9.875 1 98.31 90 GLU B C 1
ATOM 2380 O O . GLU B 1 90 ? 0.525 -7.391 9.93 1 98.31 90 GLU B O 1
ATOM 2385 N N . SER B 1 91 ? -1.49 -6.508 10.43 1 98.75 91 SER B N 1
ATOM 2386 C CA . SER B 1 91 ? -1.93 -7.707 11.148 1 98.75 91 SER B CA 1
ATOM 2387 C C . SER B 1 91 ? -1.93 -8.922 10.227 1 98.75 91 SER B C 1
ATOM 2389 O O . SER B 1 91 ? -1.436 -9.992 10.609 1 98.75 91 SER B O 1
ATOM 2391 N N . LEU B 1 92 ? -2.477 -8.805 9.055 1 98.81 92 LEU B N 1
ATOM 2392 C CA . LEU B 1 92 ? -2.609 -9.898 8.102 1 98.81 92 LEU B CA 1
ATOM 2393 C C . LEU B 1 92 ? -1.24 -10.445 7.715 1 98.81 92 LEU B C 1
ATOM 2395 O O . LEU B 1 92 ? -1.012 -11.656 7.766 1 98.81 92 LEU B O 1
ATOM 2399 N N . PHE B 1 93 ? -0.336 -9.57 7.418 1 98.56 93 PHE B N 1
ATOM 2400 C CA . PHE B 1 93 ? 0.896 -10.031 6.785 1 98.56 93 PHE B CA 1
ATOM 2401 C C . PHE B 1 93 ? 1.977 -10.289 7.832 1 98.56 93 PHE B C 1
ATOM 2403 O O . PHE B 1 93 ? 2.871 -11.109 7.617 1 98.56 93 PHE B O 1
ATOM 2410 N N . ARG B 1 94 ? 1.926 -9.617 8.938 1 97.94 94 ARG B N 1
ATOM 2411 C CA . ARG B 1 94 ? 2.852 -9.922 10.023 1 97.94 94 ARG B CA 1
ATOM 2412 C C . ARG B 1 94 ? 2.297 -11.023 10.93 1 97.94 94 ARG B C 1
ATOM 2414 O O . ARG B 1 94 ? 3.004 -11.531 11.797 1 97.94 94 ARG B O 1
ATOM 2421 N N . GLU B 1 95 ? 1.03 -11.312 10.727 1 98.06 95 GLU B N 1
ATOM 2422 C CA . GLU B 1 95 ? 0.359 -12.344 11.523 1 98.06 95 GLU B CA 1
ATOM 2423 C C . GLU B 1 95 ? 0.429 -12.023 13.008 1 98.06 95 GLU B C 1
ATOM 2425 O O . GLU B 1 95 ? 0.8 -12.883 13.82 1 98.06 95 GLU B O 1
ATOM 2430 N N . GLU B 1 96 ? 0.121 -10.812 13.312 1 98.38 96 GLU B N 1
ATOM 2431 C CA . GLU B 1 96 ? 0.098 -10.312 14.68 1 98.38 96 GLU B CA 1
ATOM 2432 C C . GLU B 1 96 ? -1.246 -9.664 15.016 1 98.38 96 GLU B C 1
ATOM 2434 O O . GLU B 1 96 ? -2 -9.297 14.109 1 98.38 96 GLU B O 1
ATOM 2439 N N . PRO B 1 97 ? -1.568 -9.555 16.297 1 98.56 97 PRO B N 1
ATOM 2440 C CA . PRO B 1 97 ? -2.82 -8.883 16.672 1 98.56 97 PRO B CA 1
ATOM 2441 C C . PRO B 1 97 ? -2.943 -7.488 16.062 1 98.56 97 PRO B C 1
ATOM 2443 O O . PRO B 1 97 ? -1.955 -6.754 16 1 98.56 97 PRO B O 1
ATOM 2446 N N . THR B 1 98 ? -4.133 -7.195 15.695 1 97.62 98 THR B N 1
ATOM 2447 C CA . THR B 1 98 ? -4.363 -5.93 15.008 1 97.62 98 THR B CA 1
ATOM 2448 C C . THR B 1 98 ? -4.734 -4.832 16 1 97.62 98 THR B C 1
ATOM 2450 O O . THR B 1 98 ? -5.43 -5.086 16.984 1 97.62 98 THR B O 1
ATOM 2453 N N . SER B 1 99 ? -4.273 -3.611 15.773 1 95.62 99 SER B N 1
ATOM 2454 C CA . SER B 1 99 ? -4.82 -2.428 16.422 1 95.62 99 SER B CA 1
ATOM 2455 C C . SER B 1 99 ? -5.969 -1.833 15.617 1 95.62 99 SER B C 1
ATOM 2457 O O . SER B 1 99 ? -6.738 -1.018 16.125 1 95.62 99 SER B O 1
ATOM 2459 N N . LEU B 1 100 ? -6.008 -2.24 14.32 1 97.12 100 LEU B N 1
ATOM 2460 C CA . LEU B 1 100 ? -7.027 -1.767 13.391 1 97.12 100 LEU B CA 1
ATOM 2461 C C . LEU B 1 100 ? -8.266 -2.652 13.445 1 97.12 100 LEU B C 1
ATOM 2463 O O . LEU B 1 100 ? -8.18 -3.865 13.25 1 97.12 100 LEU B O 1
ATOM 2467 N N . GLN B 1 101 ? -9.367 -2.117 13.797 1 97.88 101 GLN B N 1
ATOM 2468 C CA . GLN B 1 101 ? -10.609 -2.889 13.812 1 97.88 101 GLN B CA 1
ATOM 2469 C C . GLN B 1 101 ? -11.508 -2.492 12.648 1 97.88 101 GLN B C 1
ATOM 2471 O O . GLN B 1 101 ? -11.305 -1.451 12.016 1 97.88 101 GLN B O 1
ATOM 2476 N N . VAL B 1 102 ? -12.477 -3.361 12.352 1 98.88 102 VAL B N 1
ATOM 2477 C CA . VAL B 1 102 ? -13.359 -3.152 11.211 1 98.88 102 VAL B CA 1
ATOM 2478 C C . VAL B 1 102 ? -14.812 -3.299 11.641 1 98.88 102 VAL B C 1
ATOM 2480 O O . VAL B 1 102 ? -15.18 -4.281 12.297 1 98.88 102 VAL B O 1
ATOM 2483 N N . GLU B 1 103 ? -15.578 -2.354 11.289 1 98.88 103 GLU B N 1
ATOM 2484 C CA . GLU B 1 103 ? -17 -2.326 11.617 1 98.88 103 GLU B CA 1
ATOM 2485 C C . GLU B 1 103 ? -17.859 -2.201 10.367 1 98.88 103 GLU B C 1
ATOM 2487 O O . GLU B 1 103 ? -17.516 -1.458 9.445 1 98.88 103 GLU B O 1
ATOM 2492 N N . ALA B 1 104 ? -18.938 -2.99 10.32 1 98.94 104 ALA B N 1
ATOM 2493 C CA . ALA B 1 104 ? -19.953 -2.744 9.305 1 98.94 104 ALA B CA 1
ATOM 2494 C C . ALA B 1 104 ? -20.828 -1.545 9.672 1 98.94 104 ALA B C 1
ATOM 2496 O O . ALA B 1 104 ? -21.469 -1.537 10.727 1 98.94 104 ALA B O 1
ATOM 2497 N N . ILE B 1 105 ? -20.859 -0.568 8.773 1 98.38 105 ILE B N 1
ATOM 2498 C CA . ILE B 1 105 ? -21.609 0.645 9.086 1 98.38 105 ILE B CA 1
ATOM 2499 C C . ILE B 1 105 ? -23 0.57 8.461 1 98.38 105 ILE B C 1
ATOM 2501 O O . ILE B 1 105 ? -23.828 1.453 8.68 1 98.38 105 ILE B O 1
ATOM 2505 N N . GLU B 1 106 ? -23.25 -0.35 7.648 1 98.38 106 GLU B N 1
ATOM 2506 C CA . GLU B 1 106 ? -24.516 -0.793 7.082 1 98.38 106 GLU B CA 1
ATOM 2507 C C . GLU B 1 106 ? -24.578 -2.314 6.988 1 98.38 106 GLU B C 1
ATOM 2509 O O . GLU B 1 106 ? -23.578 -2.996 7.195 1 98.38 106 GLU B O 1
ATOM 2514 N N . PRO B 1 107 ? -25.859 -2.838 6.824 1 98.81 107 PRO B N 1
ATOM 2515 C CA . PRO B 1 107 ? -25.844 -4.266 6.496 1 98.81 107 PRO B CA 1
ATOM 2516 C C . PRO B 1 107 ? -24.859 -4.605 5.379 1 98.81 107 PRO B C 1
ATOM 2518 O O . PRO B 1 107 ? -24.906 -4 4.305 1 98.81 107 PRO B O 1
ATOM 2521 N N . THR B 1 108 ? -23.953 -5.492 5.68 1 98.81 108 THR B N 1
ATOM 2522 C CA . THR B 1 108 ? -22.812 -5.703 4.793 1 98.81 108 THR B CA 1
ATOM 2523 C C . THR B 1 108 ? -22.594 -7.188 4.523 1 98.81 108 THR B C 1
ATOM 2525 O O . THR B 1 108 ? -22.625 -8.008 5.445 1 98.81 108 THR B O 1
ATOM 2528 N N . MET B 1 109 ? -22.516 -7.535 3.281 1 98.62 109 MET B N 1
ATOM 2529 C CA . MET B 1 109 ? -22.125 -8.867 2.818 1 98.62 109 MET B CA 1
ATOM 2530 C C . MET B 1 109 ? -20.688 -8.867 2.318 1 98.62 109 MET B C 1
ATOM 2532 O O . MET B 1 109 ? -20.359 -8.156 1.365 1 98.62 109 MET B O 1
ATOM 2536 N N . VAL B 1 110 ? -19.844 -9.688 2.967 1 98.69 110 VAL B N 1
ATOM 2537 C CA . VAL B 1 110 ? -18.453 -9.781 2.539 1 98.69 110 VAL B CA 1
ATOM 2538 C C . VAL B 1 110 ? -18.094 -11.234 2.234 1 98.69 110 VAL B C 1
ATOM 2540 O O . VAL B 1 110 ? -18.781 -12.156 2.705 1 98.69 110 VAL B O 1
ATOM 2543 N N . TYR B 1 111 ? -17.234 -11.406 1.424 1 98.75 111 TYR B N 1
ATOM 2544 C CA . TYR B 1 111 ? -16.594 -12.695 1.207 1 98.75 111 TYR B CA 1
ATOM 2545 C C . TYR B 1 111 ? -15.148 -12.672 1.684 1 98.75 111 TYR B C 1
ATOM 2547 O O . TYR B 1 111 ? -14.32 -11.945 1.131 1 98.75 111 TYR B O 1
ATOM 2555 N N . ALA B 1 112 ? -14.875 -13.422 2.68 1 98.81 112 ALA B N 1
ATOM 2556 C CA . ALA B 1 112 ? -13.508 -13.547 3.197 1 98.81 112 ALA B CA 1
ATOM 2557 C C . ALA B 1 112 ? -12.695 -14.523 2.354 1 98.81 112 ALA B C 1
ATOM 2559 O O . ALA B 1 112 ? -13.203 -15.562 1.923 1 98.81 112 ALA B O 1
ATOM 2560 N N . ILE B 1 113 ? -11.547 -14.141 2.064 1 98.81 113 ILE B N 1
ATOM 2561 C CA . ILE B 1 113 ? -10.547 -15 1.435 1 98.81 113 ILE B CA 1
ATOM 2562 C C . ILE B 1 113 ? -9.43 -15.312 2.426 1 98.81 113 ILE B C 1
ATOM 2564 O O . ILE B 1 113 ? -8.531 -14.492 2.627 1 98.81 113 ILE B O 1
ATOM 2568 N N . PRO B 1 114 ? -9.484 -16.5 3.061 1 98.81 114 PRO B N 1
ATOM 2569 C CA . PRO B 1 114 ? -8.414 -16.812 4.008 1 98.81 114 PRO B CA 1
ATOM 2570 C C . PRO B 1 114 ? -7.031 -16.781 3.365 1 98.81 114 PRO B C 1
ATOM 2572 O O . PRO B 1 114 ? -6.785 -17.5 2.385 1 98.81 114 PRO B O 1
ATOM 2575 N N . LYS B 1 115 ? -6.117 -15.984 3.938 1 98.75 115 LYS B N 1
ATOM 2576 C CA . LYS B 1 115 ? -4.801 -15.758 3.346 1 98.75 115 LYS B CA 1
ATOM 2577 C C . LYS B 1 115 ? -4.047 -17.062 3.154 1 98.75 115 LYS B C 1
ATOM 2579 O O . LYS B 1 115 ? -3.482 -17.312 2.088 1 98.75 115 LYS B O 1
ATOM 2584 N N . LEU B 1 116 ? -4.055 -17.938 4.156 1 98.25 116 LEU B N 1
ATOM 2585 C CA . LEU B 1 116 ? -3.311 -19.188 4.105 1 98.25 116 LEU B CA 1
ATOM 2586 C C . LEU B 1 116 ? -3.838 -20.094 2.994 1 98.25 116 LEU B C 1
ATOM 2588 O O . LEU B 1 116 ? -3.057 -20.719 2.271 1 98.25 116 LEU B O 1
ATOM 2592 N N . ARG B 1 117 ? -5.145 -20.188 2.854 1 98.62 117 ARG B N 1
ATOM 2593 C CA . ARG B 1 117 ? -5.742 -21 1.792 1 98.62 117 ARG B CA 1
ATOM 2594 C C . ARG B 1 117 ? -5.438 -20.406 0.42 1 98.62 117 ARG B C 1
ATOM 2596 O O . ARG B 1 117 ? -5.148 -21.141 -0.528 1 98.62 117 ARG B O 1
ATOM 2603 N N . LEU B 1 118 ? -5.57 -19.094 0.354 1 98.69 118 LEU B N 1
ATOM 2604 C CA . LEU B 1 118 ? -5.254 -18.406 -0.894 1 98.69 118 LEU B CA 1
ATOM 2605 C C . LEU B 1 118 ? -3.818 -18.688 -1.325 1 98.69 118 LEU B C 1
ATOM 2607 O O . LEU B 1 118 ? -3.568 -19 -2.494 1 98.69 118 LEU B O 1
ATOM 2611 N N . GLU B 1 119 ? -2.904 -18.594 -0.398 1 98.12 119 GLU B N 1
ATOM 2612 C CA . GLU B 1 119 ? -1.503 -18.891 -0.678 1 98.12 119 GLU B CA 1
ATOM 2613 C C . GLU B 1 119 ? -1.329 -20.328 -1.159 1 98.12 119 GLU B C 1
ATOM 2615 O O . GLU B 1 119 ? -0.573 -20.594 -2.098 1 98.12 119 GLU B O 1
ATOM 2620 N N . GLN B 1 120 ? -2.008 -21.25 -0.557 1 97.94 120 GLN B N 1
ATOM 2621 C CA . GLN B 1 120 ? -1.898 -22.656 -0.896 1 97.94 120 GLN B CA 1
ATOM 2622 C C . GLN B 1 120 ? -2.383 -22.922 -2.318 1 97.94 120 GLN B C 1
ATOM 2624 O O . GLN B 1 120 ? -1.7 -23.594 -3.098 1 97.94 120 GLN B O 1
ATOM 2629 N N . VAL B 1 121 ? -3.535 -22.406 -2.629 1 97.81 121 VAL B N 1
ATOM 2630 C CA . VAL B 1 121 ? -4.086 -22.703 -3.947 1 97.81 121 VAL B CA 1
ATOM 2631 C C . VAL B 1 121 ? -3.316 -21.922 -5.016 1 97.81 121 VAL B C 1
ATOM 2633 O O . VAL B 1 121 ? -3.205 -22.375 -6.156 1 97.81 121 VAL B O 1
ATOM 2636 N N . ALA B 1 122 ? -2.809 -20.781 -4.664 1 96.5 122 ALA B N 1
ATOM 2637 C CA . ALA B 1 122 ? -2.033 -19.969 -5.605 1 96.5 122 ALA B CA 1
ATOM 2638 C C . ALA B 1 122 ? -0.768 -20.703 -6.043 1 96.5 122 ALA B C 1
ATOM 2640 O O . ALA B 1 122 ? -0.263 -20.484 -7.145 1 96.5 122 ALA B O 1
ATOM 2641 N N . LEU B 1 123 ? -0.263 -21.578 -5.219 1 94.88 123 LEU B N 1
ATOM 2642 C CA . LEU B 1 123 ? 0.948 -22.344 -5.52 1 94.88 123 LEU B CA 1
ATOM 2643 C C . LEU B 1 123 ? 0.755 -23.203 -6.762 1 94.88 123 LEU B C 1
ATOM 2645 O O . LEU B 1 123 ? 1.714 -23.484 -7.484 1 94.88 123 LEU B O 1
ATOM 2649 N N . HIS B 1 124 ? -0.524 -23.531 -7.008 1 94.62 124 HIS B N 1
ATOM 2650 C CA . HIS B 1 124 ? -0.754 -24.531 -8.055 1 94.62 124 HIS B CA 1
ATOM 2651 C C . HIS B 1 124 ? -1.701 -23.984 -9.125 1 94.62 124 HIS B C 1
ATOM 2653 O O . HIS B 1 124 ? -2.127 -24.734 -10.016 1 94.62 124 HIS B O 1
ATOM 2659 N N . ASN B 1 125 ? -2.066 -22.797 -9.016 1 96.19 125 ASN B N 1
ATOM 2660 C CA . ASN B 1 125 ? -2.973 -22.141 -9.961 1 96.19 125 ASN B CA 1
ATOM 2661 C C . ASN B 1 125 ? -2.473 -20.766 -10.367 1 96.19 125 ASN B C 1
ATOM 2663 O O . ASN B 1 125 ? -2.639 -19.797 -9.625 1 96.19 125 ASN B O 1
ATOM 2667 N N . VAL B 1 126 ? -1.974 -20.672 -11.547 1 94.38 126 VAL B N 1
ATOM 2668 C CA . VAL B 1 126 ? -1.253 -19.484 -12.008 1 94.38 126 VAL B CA 1
ATOM 2669 C C . VAL B 1 126 ? -2.186 -18.266 -12 1 94.38 126 VAL B C 1
ATOM 2671 O O . VAL B 1 126 ? -1.793 -17.188 -11.578 1 94.38 126 VAL B O 1
ATOM 2674 N N . ASN B 1 127 ? -3.371 -18.438 -12.438 1 96.5 127 ASN B N 1
ATOM 2675 C CA . ASN B 1 127 ? -4.27 -17.281 -12.547 1 96.5 127 ASN B CA 1
ATOM 2676 C C . ASN B 1 127 ? -4.773 -16.844 -11.172 1 96.5 127 ASN B C 1
ATOM 2678 O O . ASN B 1 127 ? -5.133 -15.68 -10.984 1 96.5 127 ASN B O 1
ATOM 2682 N N . ILE B 1 128 ? -4.816 -17.75 -10.203 1 97.75 128 ILE B N 1
ATOM 2683 C CA . ILE B 1 128 ? -5.145 -17.359 -8.836 1 97.75 128 ILE B CA 1
ATOM 2684 C C . ILE B 1 128 ? -3.975 -16.594 -8.219 1 97.75 128 ILE B C 1
ATOM 2686 O O . ILE B 1 128 ? -4.176 -15.641 -7.465 1 97.75 128 ILE B O 1
ATOM 2690 N N . GLN B 1 129 ? -2.787 -17.062 -8.594 1 96.81 129 GLN B N 1
ATOM 2691 C CA . GLN B 1 129 ? -1.605 -16.312 -8.18 1 96.81 129 GLN B CA 1
ATOM 2692 C C . GLN B 1 129 ? -1.637 -14.883 -8.727 1 96.81 129 GLN B C 1
ATOM 2694 O O . GLN B 1 129 ? -1.306 -13.938 -8.016 1 96.81 129 GLN B O 1
ATOM 2699 N N . ILE B 1 130 ? -1.992 -14.773 -9.945 1 97.19 130 ILE B N 1
ATOM 2700 C CA . ILE B 1 130 ? -2.088 -13.469 -10.586 1 97.19 130 ILE B CA 1
ATOM 2701 C C . ILE B 1 130 ? -3.166 -12.633 -9.906 1 97.19 130 ILE B C 1
ATOM 2703 O O . ILE B 1 130 ? -2.959 -11.445 -9.625 1 97.19 130 ILE B O 1
ATOM 2707 N N . LEU B 1 131 ? -4.301 -13.227 -9.609 1 98.31 131 LEU B N 1
ATOM 2708 C CA . LEU B 1 131 ? -5.371 -12.547 -8.891 1 98.31 131 LEU B CA 1
ATOM 2709 C C . LEU B 1 131 ? -4.871 -11.984 -7.566 1 98.31 131 LEU B C 1
ATOM 2711 O O . LEU B 1 131 ? -5.117 -10.82 -7.242 1 98.31 131 LEU B O 1
ATOM 2715 N N . TYR B 1 132 ? -4.16 -12.82 -6.805 1 98.56 132 TYR B N 1
ATOM 2716 C CA . TYR B 1 132 ? -3.623 -12.414 -5.508 1 98.56 132 TYR B CA 1
ATOM 2717 C C . TYR B 1 132 ? -2.689 -11.219 -5.652 1 98.56 132 TYR B C 1
ATOM 2719 O O . TYR B 1 132 ? -2.822 -10.227 -4.926 1 98.56 132 TYR B O 1
ATOM 2727 N N . ARG B 1 133 ? -1.835 -11.258 -6.586 1 98 133 ARG B N 1
ATOM 2728 C CA . ARG B 1 133 ? -0.886 -10.18 -6.84 1 98 133 ARG B CA 1
ATOM 2729 C C . ARG B 1 133 ? -1.609 -8.898 -7.238 1 98 133 ARG B C 1
ATOM 2731 O O . ARG B 1 133 ? -1.263 -7.812 -6.77 1 98 133 ARG B O 1
ATOM 2738 N N . LYS B 1 134 ? -2.574 -9.023 -8.078 1 98.38 134 LYS B N 1
ATOM 2739 C CA . LYS B 1 134 ? -3.316 -7.867 -8.57 1 98.38 134 LYS B CA 1
ATOM 2740 C C . LYS B 1 134 ? -4.086 -7.191 -7.438 1 98.38 134 LYS B C 1
ATOM 2742 O O . LYS B 1 134 ? -4.23 -5.969 -7.422 1 98.38 134 LYS B O 1
ATOM 2747 N N . ILE B 1 135 ? -4.586 -7.973 -6.535 1 98.69 135 ILE B N 1
ATOM 2748 C CA . ILE B 1 135 ? -5.246 -7.426 -5.352 1 98.69 135 ILE B CA 1
ATOM 2749 C C . ILE B 1 135 ? -4.266 -6.559 -4.566 1 98.69 135 ILE B C 1
ATOM 2751 O O . ILE B 1 135 ? -4.598 -5.445 -4.16 1 98.69 135 ILE B O 1
ATOM 2755 N N . LEU B 1 136 ? -3.072 -7.078 -4.398 1 98.81 136 LEU B N 1
ATOM 2756 C CA . LEU B 1 136 ? -2.053 -6.34 -3.662 1 98.81 136 LEU B CA 1
ATOM 2757 C C . LEU B 1 136 ? -1.651 -5.074 -4.41 1 98.81 136 LEU B C 1
ATOM 2759 O O . LEU B 1 136 ? -1.484 -4.016 -3.803 1 98.81 136 LEU B O 1
ATOM 2763 N N . GLU B 1 137 ? -1.504 -5.148 -5.699 1 98.62 137 GLU B N 1
ATOM 2764 C CA . GLU B 1 137 ? -1.161 -3.996 -6.523 1 98.62 137 GLU B CA 1
ATOM 2765 C C . GLU B 1 137 ? -2.223 -2.904 -6.418 1 98.62 137 GLU B C 1
ATOM 2767 O O . GLU B 1 137 ? -1.896 -1.727 -6.254 1 98.62 137 GLU B O 1
ATOM 2772 N N . GLU B 1 138 ? -3.428 -3.309 -6.48 1 98.19 138 GLU B N 1
ATOM 2773 C CA . GLU B 1 138 ? -4.523 -2.352 -6.371 1 98.19 138 GLU B CA 1
ATOM 2774 C C . GLU B 1 138 ? -4.555 -1.697 -4.992 1 98.19 138 GLU B C 1
ATOM 2776 O O . GLU B 1 138 ? -4.816 -0.5 -4.871 1 98.19 138 GLU B O 1
ATOM 2781 N N . SER B 1 139 ? -4.336 -2.512 -4.004 1 98.56 139 SER B N 1
ATOM 2782 C CA . SER B 1 139 ? -4.309 -1.985 -2.643 1 98.56 139 SER B CA 1
ATOM 2783 C C . SER B 1 139 ? -3.186 -0.968 -2.467 1 98.56 139 SER B C 1
ATOM 2785 O O . SER B 1 139 ? -3.35 0.028 -1.759 1 98.56 139 SER B O 1
ATOM 2787 N N . LEU B 1 140 ? -2.049 -1.229 -3.092 1 98.75 140 LEU B N 1
ATOM 2788 C CA . LEU B 1 140 ? -0.939 -0.282 -3.064 1 98.75 140 LEU B CA 1
ATOM 2789 C C . LEU B 1 140 ? -1.329 1.033 -3.73 1 98.75 140 LEU B C 1
ATOM 2791 O O . LEU B 1 140 ? -1.028 2.109 -3.213 1 98.75 140 LEU B O 1
ATOM 2795 N N . ILE B 1 141 ? -1.998 0.951 -4.852 1 98.44 141 ILE B N 1
ATOM 2796 C CA . ILE B 1 141 ? -2.434 2.145 -5.566 1 98.44 141 ILE B CA 1
ATOM 2797 C C . ILE B 1 141 ? -3.398 2.947 -4.699 1 98.44 141 ILE B C 1
ATOM 2799 O O . ILE B 1 141 ? -3.244 4.16 -4.547 1 98.44 141 ILE B O 1
ATOM 2803 N N . ILE B 1 142 ? -4.324 2.264 -4.105 1 97.75 142 ILE B N 1
ATOM 2804 C CA . ILE B 1 142 ? -5.312 2.914 -3.25 1 97.75 142 ILE B CA 1
ATOM 2805 C C . ILE B 1 142 ? -4.605 3.623 -2.096 1 97.75 142 ILE B C 1
ATOM 2807 O O . ILE B 1 142 ? -4.93 4.766 -1.77 1 97.75 142 ILE B O 1
ATOM 2811 N N . SER B 1 143 ? -3.67 2.945 -1.471 1 98.06 143 SER B N 1
ATOM 2812 C CA . SER B 1 143 ? -2.91 3.52 -0.364 1 98.06 143 SER B CA 1
ATOM 2813 C C . SER B 1 143 ? -2.156 4.77 -0.801 1 98.06 143 SER B C 1
ATOM 2815 O O . SER B 1 143 ? -2.15 5.777 -0.089 1 98.06 143 SER B O 1
ATOM 2817 N N . GLN B 1 144 ? -1.527 4.688 -1.941 1 97.62 144 GLN B N 1
ATOM 2818 C CA . GLN B 1 144 ? -0.763 5.824 -2.439 1 97.62 144 GLN B CA 1
ATOM 2819 C C . GLN B 1 144 ? -1.68 6.996 -2.779 1 97.62 144 GLN B C 1
ATOM 2821 O O . GLN B 1 144 ? -1.351 8.148 -2.5 1 97.62 144 GLN B O 1
ATOM 2826 N N . VAL B 1 145 ? -2.758 6.758 -3.414 1 97.25 145 VAL B N 1
ATOM 2827 C CA . VAL B 1 145 ? -3.721 7.793 -3.787 1 97.25 145 VAL B CA 1
ATOM 2828 C C . VAL B 1 145 ? -4.242 8.492 -2.533 1 97.25 145 VAL B C 1
ATOM 2830 O O . VAL B 1 145 ? -4.348 9.719 -2.496 1 97.25 145 VAL B O 1
ATOM 2833 N N . HIS B 1 146 ? -4.535 7.691 -1.521 1 97.56 146 HIS B N 1
ATOM 2834 C CA . HIS B 1 146 ? -5.004 8.289 -0.277 1 97.56 146 HIS B CA 1
ATOM 2835 C C . HIS B 1 146 ? -3.918 9.148 0.367 1 97.56 146 HIS B C 1
ATOM 2837 O O . HIS B 1 146 ? -4.203 10.227 0.886 1 97.56 146 HIS B O 1
ATOM 2843 N N . ALA B 1 147 ? -2.75 8.633 0.391 1 97.44 147 ALA B N 1
ATOM 2844 C CA . ALA B 1 147 ? -1.646 9.406 0.951 1 97.44 147 ALA B CA 1
ATOM 2845 C C . ALA B 1 147 ? -1.51 10.75 0.249 1 97.44 147 ALA B C 1
ATOM 2847 O O . ALA B 1 147 ? -1.326 11.781 0.901 1 97.44 147 ALA B O 1
ATOM 2848 N N . ASP B 1 148 ? -1.609 10.742 -1.036 1 97 148 ASP B N 1
ATOM 2849 C CA . ASP B 1 148 ? -1.509 11.969 -1.814 1 97 148 ASP B CA 1
ATOM 2850 C C . ASP B 1 148 ? -2.668 12.914 -1.504 1 97 148 ASP B C 1
ATOM 2852 O O . ASP B 1 148 ? -2.49 14.133 -1.465 1 97 148 ASP B O 1
ATOM 2856 N N . LEU B 1 149 ? -3.797 12.367 -1.342 1 96.69 149 LEU B N 1
ATOM 2857 C CA . LEU B 1 149 ? -5.02 13.117 -1.062 1 96.69 149 LEU B CA 1
ATOM 2858 C C . LEU B 1 149 ? -4.852 13.992 0.173 1 96.69 149 LEU B C 1
ATOM 2860 O O . LEU B 1 149 ? -5.328 15.133 0.201 1 96.69 149 LEU B O 1
ATOM 2864 N N . VAL B 1 150 ? -4.137 13.523 1.175 1 96.38 150 VAL B N 1
ATOM 2865 C CA . VAL B 1 150 ? -4.102 14.227 2.451 1 96.38 150 VAL B CA 1
ATOM 2866 C C . VAL B 1 150 ? -2.775 14.969 2.594 1 96.38 150 VAL B C 1
ATOM 2868 O O . VAL B 1 150 ? -2.609 15.781 3.502 1 96.38 150 VAL B O 1
ATOM 2871 N N . ARG B 1 151 ? -1.84 14.664 1.713 1 95.12 151 ARG B N 1
ATOM 2872 C CA . ARG B 1 151 ? -0.5 15.227 1.824 1 95.12 151 ARG B CA 1
ATOM 2873 C C . ARG B 1 151 ? -0.483 16.688 1.366 1 95.12 151 ARG B C 1
ATOM 2875 O O . ARG B 1 151 ? -0.651 16.969 0.178 1 95.12 151 ARG B O 1
ATOM 2882 N N . PHE B 1 152 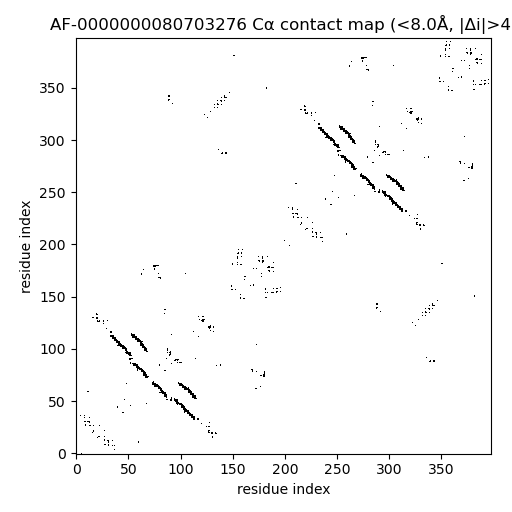? -0.252 17.609 2.283 1 94.12 152 PHE B N 1
ATOM 2883 C CA . PHE B 1 152 ? -0.127 19.047 2.037 1 94.12 152 PHE B CA 1
ATOM 2884 C C . PHE B 1 152 ? -1.289 19.547 1.194 1 94.12 152 PHE B C 1
ATOM 2886 O O . PHE B 1 152 ? -1.086 20.297 0.231 1 94.12 152 PHE B O 1
ATOM 2893 N N . GLU B 1 153 ? -2.496 19.188 1.499 1 94.5 153 GLU B N 1
ATOM 2894 C CA . GLU B 1 153 ? -3.725 19.609 0.839 1 94.5 153 GLU B CA 1
ATOM 2895 C C . GLU B 1 153 ? -4.645 20.359 1.809 1 94.5 153 GLU B C 1
ATOM 2897 O O . GLU B 1 153 ? -4.676 20.047 3.002 1 94.5 153 GLU B O 1
ATOM 2902 N N . THR B 1 154 ? -5.305 21.312 1.315 1 95.06 154 THR B N 1
ATOM 2903 C CA . THR B 1 154 ? -6.293 22 2.137 1 95.06 154 THR B CA 1
ATOM 2904 C C . THR B 1 154 ? -7.5 21.094 2.402 1 95.06 154 THR B C 1
ATOM 2906 O O . THR B 1 154 ? -7.75 20.141 1.654 1 95.06 154 THR B O 1
ATOM 2909 N N . ALA B 1 155 ? -8.188 21.438 3.416 1 96.5 155 ALA B N 1
ATOM 2910 C CA . ALA B 1 155 ? -9.414 20.703 3.738 1 96.5 155 ALA B CA 1
ATOM 2911 C C . ALA B 1 155 ? -10.367 20.688 2.553 1 96.5 155 ALA B C 1
ATOM 2913 O O . ALA B 1 155 ? -10.977 19.656 2.252 1 96.5 155 ALA B O 1
ATOM 2914 N N . GLN B 1 156 ? -10.461 21.781 1.896 1 96.69 156 GLN B N 1
ATOM 2915 C CA . GLN B 1 156 ? -11.359 21.906 0.751 1 96.69 156 GLN B CA 1
ATOM 2916 C C . GLN B 1 156 ? -10.922 21 -0.389 1 96.69 156 GLN B C 1
ATOM 2918 O O . GLN B 1 156 ? -11.742 20.297 -0.991 1 96.69 156 GLN B O 1
ATOM 2923 N N . ASP B 1 157 ? -9.695 21 -0.709 1 96.62 157 ASP B N 1
ATOM 2924 C CA . ASP B 1 157 ? -9.172 20.188 -1.793 1 96.62 157 ASP B CA 1
ATOM 2925 C C . ASP B 1 157 ? -9.32 18.703 -1.478 1 96.62 157 ASP B C 1
ATOM 2927 O O . ASP B 1 157 ? -9.648 17.906 -2.361 1 96.62 157 ASP B O 1
ATOM 2931 N N . ARG B 1 158 ? -9.023 18.328 -0.235 1 97.81 158 ARG B N 1
ATOM 2932 C CA . ARG B 1 158 ? -9.195 16.938 0.184 1 97.81 158 ARG B CA 1
ATOM 2933 C C . ARG B 1 158 ? -10.617 16.453 -0.057 1 97.81 158 ARG B C 1
ATOM 2935 O O . ARG B 1 158 ? -10.836 15.375 -0.61 1 97.81 158 ARG B O 1
ATOM 2942 N N . TYR B 1 159 ? -11.562 17.266 0.354 1 97.94 159 TYR B N 1
ATOM 2943 C CA . TYR B 1 159 ? -12.969 16.891 0.233 1 97.94 159 TYR B CA 1
ATOM 2944 C C . TYR B 1 159 ? -13.375 16.781 -1.23 1 97.94 159 TYR B C 1
ATOM 2946 O O . TYR B 1 159 ? -14.016 15.797 -1.625 1 97.94 159 TYR B O 1
ATOM 2954 N N . LYS B 1 160 ? -13.008 17.734 -2.021 1 97.19 160 LYS B N 1
ATOM 2955 C CA . LYS B 1 160 ? -13.344 17.719 -3.441 1 97.19 160 LYS B CA 1
ATOM 2956 C C . LYS B 1 160 ? -12.781 16.5 -4.137 1 97.19 160 LYS B C 1
ATOM 2958 O O . LYS B 1 160 ? -13.453 15.867 -4.957 1 97.19 160 LYS B O 1
ATOM 2963 N N . ARG B 1 161 ? -11.602 16.219 -3.826 1 96.88 161 ARG B N 1
ATOM 2964 C CA . ARG B 1 161 ? -10.953 15.07 -4.438 1 96.88 161 ARG B CA 1
ATOM 2965 C C . ARG B 1 161 ? -11.641 13.773 -4.02 1 96.88 161 ARG B C 1
ATOM 2967 O O . ARG B 1 161 ? -11.82 12.867 -4.84 1 96.88 161 ARG B O 1
ATOM 2974 N N . LEU B 1 162 ? -11.992 13.641 -2.742 1 97.88 162 LEU B N 1
ATOM 2975 C CA . LEU B 1 162 ? -12.695 12.438 -2.301 1 97.88 162 LEU B CA 1
ATOM 2976 C C . LEU B 1 162 ? -14.047 12.312 -3.004 1 97.88 162 LEU B C 1
ATOM 2978 O O . LEU B 1 162 ? -14.461 11.203 -3.354 1 97.88 162 LEU B O 1
ATOM 2982 N N . CYS B 1 163 ? -14.688 13.414 -3.201 1 97.56 163 CYS B N 1
ATOM 2983 C CA . CYS B 1 163 ? -15.953 13.406 -3.92 1 97.56 163 CYS B CA 1
ATOM 2984 C C . CYS B 1 163 ? -15.789 12.797 -5.309 1 97.56 163 CYS B C 1
ATOM 2986 O O . CYS B 1 163 ? -16.672 12.078 -5.785 1 97.56 163 CYS B O 1
ATOM 2988 N N . LYS B 1 164 ? -14.727 13.117 -5.914 1 97.25 164 LYS B N 1
ATOM 2989 C CA . LYS B 1 164 ? -14.453 12.617 -7.258 1 97.25 164 LYS B CA 1
ATOM 2990 C C . LYS B 1 164 ? -14.047 11.148 -7.227 1 97.25 164 LYS B C 1
ATOM 2992 O O . LYS B 1 164 ? -14.492 10.352 -8.055 1 97.25 164 LYS B O 1
ATOM 2997 N N . LEU B 1 165 ? -13.281 10.766 -6.281 1 97 165 LEU B N 1
ATOM 2998 C CA . LEU B 1 165 ? -12.68 9.438 -6.238 1 97 165 LEU B CA 1
ATOM 2999 C C . LEU B 1 165 ? -13.656 8.414 -5.68 1 97 165 LEU B C 1
ATOM 3001 O O . LEU B 1 165 ? -13.68 7.258 -6.117 1 97 165 LEU B O 1
ATOM 3005 N N . SER B 1 166 ? -14.391 8.828 -4.711 1 97.44 166 SER B N 1
ATOM 3006 C CA . SER B 1 166 ? -15.25 7.887 -4.008 1 97.44 166 SER B CA 1
ATOM 3007 C C . SER B 1 166 ? -16.594 8.523 -3.646 1 97.44 166 SER B C 1
ATOM 3009 O O . SER B 1 166 ? -16.938 8.633 -2.469 1 97.44 166 SER B O 1
ATOM 3011 N N . PRO B 1 167 ? -17.391 8.766 -4.617 1 97.56 167 PRO B N 1
ATOM 3012 C CA . PRO B 1 167 ? -18.672 9.438 -4.371 1 97.56 167 PRO B CA 1
ATOM 3013 C C . PRO B 1 167 ? -19.609 8.609 -3.5 1 97.56 167 PRO B C 1
ATOM 3015 O O . PRO B 1 167 ? -20.375 9.164 -2.711 1 97.56 167 PRO B O 1
ATOM 3018 N N . GLN B 1 168 ? -19.547 7.309 -3.6 1 97.75 168 GLN B N 1
ATOM 3019 C CA . GLN B 1 168 ? -20.422 6.445 -2.812 1 97.75 168 GLN B CA 1
ATOM 3020 C C . GLN B 1 168 ? -20.094 6.543 -1.324 1 97.75 168 GLN B C 1
ATOM 3022 O O . GLN B 1 168 ? -21 6.453 -0.482 1 97.75 168 GLN B O 1
ATOM 3027 N N . VAL B 1 169 ? -18.875 6.688 -1.013 1 97.88 169 VAL B N 1
ATOM 3028 C CA . VAL B 1 169 ? -18.469 6.867 0.378 1 97.88 169 VAL B CA 1
ATOM 3029 C C . VAL B 1 169 ? -19.047 8.172 0.922 1 97.88 169 VAL B C 1
ATOM 3031 O O . VAL B 1 169 ? -19.609 8.195 2.014 1 97.88 169 VAL B O 1
ATOM 3034 N N . ILE B 1 170 ? -18.875 9.211 0.11 1 96.81 170 ILE B N 1
ATOM 3035 C CA . ILE B 1 170 ? -19.344 10.539 0.495 1 96.81 170 ILE B CA 1
ATOM 3036 C C . ILE B 1 170 ? -20.859 10.5 0.732 1 96.81 170 ILE B C 1
ATOM 3038 O O . ILE B 1 170 ? -21.359 11.109 1.682 1 96.81 170 ILE B O 1
ATOM 3042 N N . LEU B 1 171 ? -21.531 9.781 -0.054 1 96.69 171 LEU B N 1
ATOM 3043 C CA . LEU B 1 171 ? -23 9.742 -0.017 1 96.69 171 LEU B CA 1
ATOM 3044 C C . LEU B 1 171 ? -23.484 8.891 1.151 1 96.69 171 LEU B C 1
ATOM 3046 O O . LEU B 1 171 ? -24.547 9.164 1.724 1 96.69 171 LEU B O 1
ATOM 3050 N N . ARG B 1 172 ? -22.734 7.953 1.598 1 97.94 172 ARG B N 1
ATOM 3051 C CA . ARG B 1 172 ? -23.297 6.918 2.459 1 97.94 172 ARG B CA 1
ATOM 3052 C C . ARG B 1 172 ? -22.672 6.969 3.854 1 97.94 172 ARG B C 1
ATOM 3054 O O . ARG B 1 172 ? -23.328 6.609 4.836 1 97.94 172 ARG B O 1
ATOM 3061 N N . ALA B 1 173 ? -21.484 7.367 3.969 1 98.25 173 ALA B N 1
ATOM 3062 C CA . ALA B 1 173 ? -20.781 7.273 5.246 1 98.25 173 ALA B CA 1
ATOM 3063 C C . ALA B 1 173 ? -21.141 8.445 6.152 1 98.25 173 ALA B C 1
ATOM 3065 O O . ALA B 1 173 ? -21.344 9.562 5.68 1 98.25 173 ALA B O 1
ATOM 3066 N N . PRO B 1 174 ? -21.172 8.227 7.453 1 97.69 174 PRO B N 1
ATOM 3067 C CA . PRO B 1 174 ? -21.359 9.344 8.383 1 97.69 174 PRO B CA 1
ATOM 3068 C C . PRO B 1 174 ? -20.281 10.406 8.266 1 97.69 174 PRO B C 1
ATOM 3070 O O . PRO B 1 174 ? -19.109 10.07 8.07 1 97.69 174 PRO B O 1
ATOM 3073 N N . LEU B 1 175 ? -20.641 11.594 8.453 1 96.5 175 LEU B N 1
ATOM 3074 C CA . LEU B 1 175 ? -19.766 12.734 8.273 1 96.5 175 LEU B CA 1
ATOM 3075 C C . LEU B 1 175 ? -18.562 12.648 9.211 1 96.5 175 LEU B C 1
ATOM 3077 O O . LEU B 1 175 ? -17.453 13.023 8.844 1 96.5 175 LEU B O 1
ATOM 3081 N N . VAL B 1 176 ? -18.812 12.148 10.398 1 97.88 176 VAL B N 1
ATOM 3082 C CA . VAL B 1 176 ? -17.75 12.07 11.398 1 97.88 176 VAL B CA 1
ATOM 3083 C C . VAL B 1 176 ? -16.641 11.141 10.914 1 97.88 176 VAL B C 1
ATOM 3085 O O . VAL B 1 176 ? -15.461 11.406 11.125 1 97.88 176 VAL B O 1
ATOM 3088 N N . TYR B 1 177 ? -17 10.039 10.242 1 98.5 177 TYR B N 1
ATOM 3089 C CA . TYR B 1 177 ? -16.016 9.094 9.727 1 98.5 177 TYR B CA 1
ATOM 3090 C C . TYR B 1 177 ? -15.297 9.664 8.516 1 98.5 177 TYR B C 1
ATOM 3092 O O . TYR B 1 177 ? -14.086 9.469 8.359 1 98.5 177 TYR B O 1
ATOM 3100 N N . ILE B 1 178 ? -16.047 10.367 7.688 1 98.44 178 ILE B N 1
ATOM 3101 C CA . ILE B 1 178 ? -15.445 11.008 6.523 1 98.44 178 ILE B CA 1
ATOM 3102 C C . ILE B 1 178 ? -14.43 12.055 6.977 1 98.44 178 ILE B C 1
ATOM 3104 O O . ILE B 1 178 ? -13.32 12.141 6.434 1 98.44 178 ILE B O 1
ATOM 3108 N N . ALA B 1 179 ? -14.82 12.891 7.961 1 98.31 179 ALA B N 1
ATOM 3109 C CA . ALA B 1 179 ? -13.922 13.914 8.492 1 98.31 179 ALA B CA 1
ATOM 3110 C C . ALA B 1 179 ? -12.625 13.289 9.008 1 98.31 179 ALA B C 1
ATOM 3112 O O . ALA B 1 179 ? -11.531 13.766 8.695 1 98.31 179 ALA B O 1
ATOM 3113 N N . SER B 1 180 ? -12.805 12.219 9.781 1 98.19 180 SER B N 1
ATOM 3114 C CA . SER B 1 180 ? -11.648 11.5 10.32 1 98.19 180 SER B CA 1
ATOM 3115 C C . SER B 1 180 ? -10.773 10.945 9.195 1 98.19 180 SER B C 1
ATOM 3117 O O . SER B 1 180 ? -9.547 11.055 9.242 1 98.19 180 SER B O 1
ATOM 3119 N N . TYR B 1 181 ? -11.383 10.406 8.18 1 98.44 181 TYR B N 1
ATOM 3120 C CA . TYR B 1 181 ? -10.688 9.836 7.035 1 98.44 181 TYR B CA 1
ATOM 3121 C C . TYR B 1 181 ? -9.891 10.906 6.289 1 98.44 181 TYR B C 1
ATOM 3123 O O . TYR B 1 181 ? -8.805 10.633 5.781 1 98.44 181 TYR B O 1
ATOM 3131 N N . LEU B 1 182 ? -10.414 12.055 6.281 1 98.12 182 LEU B N 1
ATOM 3132 C CA . LEU B 1 182 ? -9.805 13.18 5.574 1 98.12 182 LEU B CA 1
ATOM 3133 C C . LEU B 1 182 ? -8.891 13.969 6.5 1 98.12 182 LEU B C 1
ATOM 3135 O O . LEU B 1 182 ? -8.383 15.031 6.121 1 98.12 182 LEU B O 1
ATOM 3139 N N . GLN B 1 183 ? -8.727 13.516 7.715 1 96.62 183 GLN B N 1
ATOM 3140 C CA . GLN B 1 183 ? -7.828 14.109 8.695 1 96.62 183 GLN B CA 1
ATOM 3141 C C . GLN B 1 183 ? -8.234 15.547 9.016 1 96.62 183 GLN B C 1
ATOM 3143 O O . GLN B 1 183 ? -7.406 16.453 8.984 1 96.62 183 GLN B O 1
ATOM 3148 N N . MET B 1 184 ? -9.5 15.656 9.297 1 96.88 184 MET B N 1
ATOM 3149 C CA . MET B 1 184 ? -10.031 16.953 9.727 1 96.88 184 MET B CA 1
ATOM 3150 C C . MET B 1 184 ? -11.18 16.766 10.719 1 96.88 184 MET B C 1
ATOM 3152 O O . MET B 1 184 ? -11.633 15.648 10.945 1 96.88 184 MET B O 1
ATOM 3156 N N . THR B 1 185 ? -11.531 17.844 11.367 1 95.94 185 THR B N 1
ATOM 3157 C CA . THR B 1 185 ? -12.641 17.781 12.305 1 95.94 185 THR B CA 1
ATOM 3158 C C . THR B 1 185 ? -13.977 17.781 11.562 1 95.94 185 THR B C 1
ATOM 3160 O O . THR B 1 185 ? -14.062 18.25 10.43 1 95.94 185 THR B O 1
ATOM 3163 N N . PRO B 1 186 ? -15.008 17.219 12.211 1 96.25 186 PRO B N 1
ATOM 3164 C CA . PRO B 1 186 ? -16.344 17.281 11.602 1 96.25 186 PRO B CA 1
ATOM 3165 C C . PRO B 1 186 ? -16.797 18.703 11.312 1 96.25 186 PRO B C 1
ATOM 3167 O O . PRO B 1 186 ? -17.469 18.953 10.312 1 96.25 186 PRO B O 1
ATOM 3170 N N . GLU B 1 187 ? -16.422 19.625 12.188 1 96.81 187 GLU B N 1
ATOM 3171 C CA . GLU B 1 187 ? -16.766 21.031 11.992 1 96.81 187 GLU B CA 1
ATOM 3172 C C . GLU B 1 187 ? -16.125 21.578 10.727 1 96.81 187 GLU B C 1
ATOM 3174 O O . GLU B 1 187 ? -16.766 22.312 9.961 1 96.81 187 GLU B O 1
ATOM 3179 N N . THR B 1 188 ? -14.922 21.328 10.555 1 96.94 188 THR B N 1
ATOM 3180 C CA . THR B 1 188 ? -14.211 21.766 9.359 1 96.94 188 THR B CA 1
ATOM 3181 C C . THR B 1 188 ? -14.852 21.172 8.102 1 96.94 188 THR B C 1
ATOM 3183 O O . THR B 1 188 ? -15.039 21.891 7.113 1 96.94 188 THR B O 1
ATOM 3186 N N . LEU B 1 189 ? -15.164 19.875 8.125 1 97.25 189 LEU B N 1
ATOM 3187 C CA . LEU B 1 189 ? -15.797 19.219 6.973 1 97.25 189 LEU B CA 1
ATOM 3188 C C . LEU B 1 189 ? -17.125 19.891 6.648 1 97.25 189 LEU B C 1
ATOM 3190 O O . LEU B 1 189 ? -17.453 20.094 5.477 1 97.25 189 LEU B O 1
ATOM 3194 N N . SER B 1 190 ? -17.906 20.219 7.613 1 94.94 190 SER B N 1
ATOM 3195 C CA . SER B 1 190 ? -19.203 20.875 7.43 1 94.94 190 SER B CA 1
ATOM 3196 C C . SER B 1 190 ? -19.047 22.203 6.699 1 94.94 190 SER B C 1
ATOM 3198 O O . SER B 1 190 ? -19.828 22.516 5.801 1 94.94 190 SER B O 1
ATOM 3200 N N . ARG B 1 191 ? -18.031 22.859 7.082 1 94.12 191 ARG B N 1
ATOM 3201 C CA . ARG B 1 191 ? -17.75 24.141 6.461 1 94.12 191 ARG B CA 1
ATOM 3202 C C . ARG B 1 191 ? -17.344 23.969 5 1 94.12 191 ARG B C 1
ATOM 3204 O O . ARG B 1 191 ? -17.812 24.719 4.133 1 94.12 191 ARG B O 1
ATOM 3211 N N . VAL B 1 192 ? -16.531 23.078 4.812 1 94.56 192 VAL B N 1
ATOM 3212 C CA . VAL B 1 192 ? -16.016 22.828 3.477 1 94.56 192 VAL B CA 1
ATOM 3213 C C . VAL B 1 192 ? -17.141 22.375 2.559 1 94.56 192 VAL B C 1
ATOM 3215 O O . VAL B 1 192 ? -17.203 22.766 1.389 1 94.56 192 VAL B O 1
ATOM 3218 N N . ARG B 1 193 ? -17.969 21.516 3.027 1 92.94 193 ARG B N 1
ATOM 3219 C CA . ARG B 1 193 ? -19.109 21 2.268 1 92.94 193 ARG B CA 1
ATOM 3220 C C . ARG B 1 193 ? -20.031 22.141 1.843 1 92.94 193 ARG B C 1
ATOM 3222 O O . ARG B 1 193 ? -20.547 22.141 0.72 1 92.94 193 ARG B O 1
ATOM 3229 N N . SER B 1 194 ? -20.266 23.062 2.721 1 89.19 194 SER B N 1
ATOM 3230 C CA . SER B 1 194 ? -21.141 24.188 2.432 1 89.19 194 SER B CA 1
ATOM 3231 C C . SER B 1 194 ? -20.531 25.094 1.354 1 89.19 194 SER B C 1
ATOM 3233 O O . SER B 1 194 ? -21.25 25.625 0.505 1 89.19 194 SER B O 1
ATOM 3235 N N . SER B 1 195 ? -19.266 25.234 1.39 1 84.69 195 SER B N 1
ATOM 3236 C CA . SER B 1 195 ? -18.578 26.078 0.421 1 84.69 195 SER B CA 1
ATOM 3237 C C . SER B 1 195 ? -18.562 25.438 -0.964 1 84.69 195 SER B C 1
ATOM 3239 O O . SER B 1 195 ? -18.547 26.141 -1.977 1 84.69 195 SER B O 1
ATOM 3241 N N . THR B 1 196 ? -18.469 24.156 -1.01 1 76.69 196 THR B N 1
ATOM 3242 C CA . THR B 1 196 ? -18.422 23.438 -2.273 1 76.69 196 THR B CA 1
ATOM 3243 C C . THR B 1 196 ? -19.781 23.469 -2.957 1 76.69 196 THR B C 1
ATOM 3245 O O . THR B 1 196 ? -19.875 23.516 -4.184 1 76.69 196 THR B O 1
ATOM 3248 N N . LEU B 1 197 ? -20.797 23.344 -2.219 1 69.75 197 LEU B N 1
ATOM 3249 C CA . LEU B 1 197 ? -22.156 23.438 -2.76 1 69.75 197 LEU B CA 1
ATOM 3250 C C . LEU B 1 197 ? -22.391 24.812 -3.379 1 69.75 197 LEU B C 1
ATOM 3252 O O . LEU B 1 197 ? -23.125 24.938 -4.363 1 69.75 197 LEU B O 1
ATOM 3256 N N . LEU B 1 198 ? -21.703 25.719 -2.92 1 61.09 198 LEU B N 1
ATOM 3257 C CA . LEU B 1 198 ? -21.859 27.062 -3.434 1 61.09 198 LEU B CA 1
ATOM 3258 C C . LEU B 1 198 ? -21.047 27.266 -4.711 1 61.09 198 LEU B C 1
ATOM 3260 O O . LEU B 1 198 ? -21.359 28.141 -5.516 1 61.09 198 LEU B O 1
ATOM 3264 N N . GLU B 1 199 ? -20.156 26.438 -5.027 1 58.84 199 GLU B N 1
ATOM 3265 C CA . GLU B 1 199 ? -19.406 26.547 -6.266 1 58.84 199 GLU B CA 1
ATOM 3266 C C . GLU B 1 199 ? -20.062 25.766 -7.398 1 58.84 199 GLU B C 1
ATOM 3268 O O . GLU B 1 199 ? -20.047 26.188 -8.555 1 58.84 199 GLU B O 1
#

InterPro domains:
  IPR000595 Cyclic nucleotide-binding domain [PF00027] (38-122)
  IPR000595 Cyclic nucleotide-binding domain [PS50042] (19-121)
  IPR000595 Cyclic nucleotide-binding domain [cd00038] (21-129)
  IPR014710 RmlC-like jelly roll fold [G3DSA:2.60.120.10] (13-147)
  IPR018490 Cyclic nucleotide-binding domain superfamily [SSF51206] (25-144)

Organism: NCBI:txid868129

Sequence (398 aa):
MRIDDISETRNVARELARKYSTMTHDELKVLESILEPMHFSKGQMILKEGEVCKHIYYIEHGLIRQFYFKKGKQITEHLGVDRSIFMCIESLFREEPTSLQVEAIEPTMVYAIPKLRLEQVALHNVNIQILYRKILEESLIISQVHADLVRFETAQDRYKRLCKLSPQVILRAPLVYIASYLQMTPETLSRVRSSTLLEMRIDDISETRNVARELARKYSTMTHDELKVLESILEPMHFSKGQMILKEGEVCKHIYYIEHGLIRQFYFKKGKQITEHLGVDRSIFMCIESLFREEPTSLQVEAIEPTMVYAIPKLRLEQVALHNVNIQILYRKILEESLIISQVHADLVRFETAQDRYKRLCKLSPQVILRAPLVYIASYLQMTPETLSRVRSSTLLE

Solvent-accessible surface area (backbone atoms only — not comparable to full-atom values): 20766 Å² total; per-residue (Å²): 128,57,70,71,51,52,57,47,38,46,51,49,34,49,51,51,25,70,75,49,26,73,61,52,73,66,52,40,51,54,52,28,71,51,49,40,83,44,79,39,48,58,71,34,69,77,40,52,63,60,40,60,40,59,44,42,33,34,27,65,38,39,31,36,38,32,30,30,75,53,97,90,36,81,39,34,75,44,76,47,44,57,73,36,76,51,63,52,59,56,16,42,76,67,65,34,61,18,68,59,19,29,31,20,71,28,62,23,38,32,34,33,36,39,47,70,60,51,55,58,52,27,72,79,29,66,42,52,36,44,26,55,44,41,54,49,52,51,51,42,39,52,51,51,53,52,51,56,46,60,54,94,49,51,73,55,56,34,50,54,50,42,47,71,75,37,44,65,53,66,73,68,51,57,62,63,52,52,14,34,54,64,71,45,51,50,68,56,44,54,51,40,52,56,53,54,74,70,103,129,59,68,70,50,51,57,49,39,44,51,48,33,50,52,50,26,71,73,48,25,74,61,54,74,68,54,40,52,54,51,29,70,52,51,41,81,43,78,39,49,57,70,34,68,77,40,52,63,62,39,61,40,57,44,42,34,35,27,65,38,36,32,35,37,33,30,32,74,55,96,90,35,81,39,34,75,44,76,47,44,58,73,36,75,51,64,53,58,56,15,44,76,68,67,35,60,18,67,58,20,30,32,20,71,28,63,22,38,32,34,32,34,40,46,71,60,52,54,58,53,26,72,79,29,66,40,52,36,44,28,55,46,42,52,50,52,50,51,43,37,52,52,51,52,52,51,56,46,59,53,93,48,52,73,55,57,34,51,55,49,42,48,71,76,39,46,66,53,65,74,66,50,57,60,62,52,52,13,33,54,64,72,44,50,50,68,57,46,54,52,39,52,56,54,55,73,70,103

Foldseek 3Di:
DDPVLLVVLLVVLVLLCVVFHPFDPVVSVLSSVQKDKDKDAAFDWPFDFFDQWFWKKFWQAAKKWKWADDPRDIFTADIDGHGAIDTQPCRHVVVGGGRIIMGTNHTTMMITRGPVSLVVVCVPGVRSVRSVVRNVVVVVVVVVVLCVLQPPDDPLSSVVVCCVVPVVCVVPPDLCNVCSSSVHHSVSNVVSVVVVVVD/DDPVLLVVLLVVLVLLCVVFHPFDPVVSVLSSVQKDKDKDAAFDWPFDFFDQWFWKKFWQAAKKWKWADDPRDIFTADIDGHGAIDTQPCRHVVVGGGRIIMGTNHTTMMITRGPVSLVVVCVPGVRSVRSVVRNVVVVVVVVVVLCVLQPPDDLLSSVVVCCVVPVVCVVPPDLCNVCSSSVHHSVSNVVSVVVVVVD

pLDDT: mean 95.34, std 8.51, range [46.09, 98.94]